Protein 5MJ7 (pdb70)

Organism: Caenorhabditis elegans (NCBI:txid6239)

Nearest PDB structures (foldseek):
  5mj7-assembly1_A-2  TM=1.003E+00  e=8.666E-70  Caenorhabditis elegans
  5mj7-assembly1_B-2  TM=9.978E-01  e=2.827E-66  Caenorhabditis elegans
  4kpn-assembly1_B  TM=8.614E-01  e=1.231E-22  Physcomitrium patens
  6zk1-assembly2_C  TM=8.527E-01  e=1.444E-21  Zea mays
  4kpo-assembly1_B  TM=8.650E-01  e=7.457E-21  Zea mays

Foldseek 3Di:
DAAEEEEEDQQALQVLLLVLLQLQAPSYDYQAYEFDHALAFQLLNQLNNVQSCVLLVHDDHFYAGADRAAPVNDPQLHNHHCQLHNSRFQPDQCPPPHGDPCSSDGPPDHLLVVLVVVLQVVQRHEYEYDAAQRSVQVNCVVPLCSLRRHQEYQYEFAAEVLCEDRDDLASGHRRLSRHVVSVQSNQLRRDHAYEYAYVLQCPPCVVVCQVPDDQLPLLPQPFSSSVSSCSRCVSVQVVQVVVPTGDAHGSSLRSVCSSPVPQWQPDKDKWWWGADCPDRHYHSHIDTDPVNTDIHMYRNYTDRVLSSVSSSCSSNVVNPSD/DAEEEEEDQQALQVLLLVLLQLQAPLYDYQAYEFDHALAFLLLNQLNNVQSCVLLVHDDHFYAGADRAAPVNDPQLHNHHCLLHNSRFQPDQCPPVHGDPCSSDGPPDHLLVVLQVVLQVVQRHEYEYDAAQRSVQVNCVVPLCSLRRHQEYQYEFAAEVLCEDRDPLASGHRRLSRHVVSVQSNLLRRDHAYEYAYCLQCPVCQVVCQVPDDQLVLLPQPRSSSVSSCSRCVSVQVVQVVVVTGDHHGSSLSSVCSSPVPQWQPDKDWWQWGADCDDRHYHSHIDTDPVPSPTHIYRNYTDRVLSSQSSSCSSNVVSPND

Sequence (643 aa):
DKVVKLVIDSDGVSSDDVRAISLALQHPKAEILAFTAVHGCCVTVDQACANIKRTIRANDRRSNIPVYKGAAKSILSLPKDDTVSDFFGIDGIGDKPEEFPKVERSDFEGEGKHASLALIDILRENRDATLVTIGPLTNVAIALQLCEEFSTYPSSRLVIMMGGNYYAVGNVDGGSSAEYNFHGDPEAASIVLLRRMKCPITIVPWEAFYFESKTHDASVDFSSAHLKYGTPLANYLSSLATSIGRVKCEANGRQYSYCCDEIAVATAIDEDKIAKKSQYLYVDVELNGTTKTRGQVVVDWTTHRRVVKFVTSYDVHTVDKWLHAATSGSGKFDKVKLVIDSDGVSSDDVVRAISLALQHPKAEILAFTAVHGCCVTVDQACANIKRTIRANDRRSNIPVYKGAAKSILSLPKDDTVSDFFGIDGIGDKPEEFPKVERSDFEGEGKHASLALIDILRENRDATLVTIGPLTNVAIALQLCEEEFSTYPSRLVIMMGGNYYAVGNVDGGSSAEYNFHGDPEAASIVLRRMKCPITIVPWEAFYFESSKTHDASVDFSAHLKYGTPLANYLSSLATSIGRVKCEANGRQYSYCCDEIAVATAIDEDKIAKKSSQYLYVDVELNGTKTRGQVVVDWTEHRRVKFVTSYDVHTVDKWLHAATSGSGKFD

Secondary structure (DSSP, 8-state):
-PEEEEEEE---HHHHHHHHHHHH-TTEEEEEEEE--SSS-HHHHHHHHHHHHHHTT-----EEE--SS-SS--GGG-----TT-TTSS-S-TTSSSPP-GGGG---SS-HHHHHHHHHHH-TTPEEEE-S-SHHHHHHHHH-GGGGGSSSEEEEE---SS---SS-TT----HHHHH-HHHHHHHHHH--S-EEEE-HHHHHTTHHHHHHH--TTGGG-S-SHHHHHHHHHHHHHHHHHHHTTS----SHHHHHHHHH-HHHHEEEEEEEEEEE--S-TTTTT-EEE-----EEEEEEEEE-HHHHHHHHHHHHH------/-EEEEEEE---HHHHHHHHHHHH-TTEEEEEEEE--SSS-HHHHHHHHHHHHHHTT-----EEE--SS-SS--GGG-----TT-TTSS-S-TTSSSPP-GGGG--SSS-HHHHHHHHHHH-TTPEEEE-S-SHHHHHHHHH-GGGGGSSSEEEEE---SS---SS-TT----HHHHT-HHHHHHHHHH--S-EEEE-HHHHHTTHHHHHHH--TTGGG-S-SHHHHHHHHHHHHHHHHHHHTT-----SHHHHHHHHH-HHHHEEEEEEE-EEE--S-TTTTT-EEE-------EEEEEEE-HHHHHHHHHHHHHT-----

GO terms:
  GO:0005509 calcium ion binding (F, IDA)
  GO:0008477 purine nucleosidase activity (F, IDA)
  GO:0006152 purine nucleoside catabolic process (P, IDA)
  GO:0047622 adenosine nucleosidase activity (F, IDA)
  GO:0047724 inosine nucleosidase activity (F, IDA)
  GO:0072585 xanthosine nucleotidase activity (F, EXP)
  GO:0008477 purine nucleosidase activity (F, EXP)
  GO:0045437 uridine nucleosidase activity (F, EXP)
  GO:0047622 adenosine nucleosidase activity (F, EXP)
  GO:0047724 inosine nucleosidase activity (F, EXP)
  GO:0050263 ribosylpyrimidine nucleosidase activity (F, EXP)

Solvent-accessible surface area: 24968 Å² total; per-residue (Å²): 170,114,26,48,0,0,0,0,0,4,0,7,0,13,1,0,1,0,0,0,0,1,9,57,13,85,72,8,68,14,42,0,0,0,0,0,18,1,4,6,78,4,58,34,0,0,4,3,0,49,2,0,12,74,5,7,138,97,78,152,20,37,1,28,57,8,1,64,80,12,0,3,34,35,118,124,7,93,12,87,37,89,75,29,3,131,18,0,0,5,58,106,61,139,94,113,7,112,44,87,219,64,4,70,107,24,108,70,91,29,0,0,44,0,0,16,43,28,0,106,128,30,124,90,0,5,0,0,0,2,1,0,2,0,0,0,0,0,0,1,15,22,25,49,112,0,7,64,23,3,53,45,0,0,1,6,1,0,0,20,126,41,32,28,53,47,85,90,50,21,21,0,10,51,10,1,18,4,1,1,5,0,0,2,0,0,1,27,19,1,128,14,90,13,4,0,0,0,58,3,1,13,110,119,54,52,188,91,17,48,95,67,9,80,5,25,32,0,9,149,104,52,39,84,12,0,81,1,0,27,17,0,0,23,47,0,50,100,78,6,100,87,115,67,134,45,24,47,4,33,8,0,0,0,0,0,0,1,2,36,26,134,104,0,16,133,139,54,74,112,13,113,1,26,10,55,17,66,21,133,139,50,20,0,26,3,58,19,69,136,169,104,73,90,136,1,36,0,0,26,12,10,24,4,87,11,0,22,127,7,0,44,4,7,2,37,64,68,51,144,18,177,173,34,54,0,0,0,0,0,3,0,4,0,13,1,0,1,0,0,0,0,1,8,58,10,77,84,10,75,13,38,0,0,0,0,0,19,1,11,5,76,4,57,32,0,0,3,3,0,53,1,0,11,78,7,6,139,94,79,153,21,35,3,25,52,8,2,64,80,13,0,3,35,37,96,128,7,98,12,88,41,95,77,30,3,144,17,1,0,6,56,109,62,151,96,118,5,126,46,82,206,74,3,52,114,22,115,68,92,30,0,0,43,0,0,16,42,28,0,109,141,31,120,88,0,4,0,0,0,2,1,0,2,0,0,0,0,0,0,1,16,22,29,55,116,0,5,60,9,3,50,44,0,0,1,7,1,0,0,15,115,41,35,27,54,48,88,83,43,21,21,0,10,44,9,1,18,4,1,1,4,0,0,2,0,0,15,74,17,12,147,15,91,13,4,0,1,0,58,1,2,14,117,115,57,45,150,88,15,44,94,69,10,82,6,22,28,0,7,146,100,50,40,87,13,0,84,3,0,27,19,0,0,29,45,0,48,101,78,25,102,87,122,66,113,50,24,48,6,34,7,0,0,0,0,0,0,1,2,31,27,134,102,0,15,130,141,39,63,123,11,54,28,66,10,52,17,66,19,136,134,50,21,0,25,3,69,21,66,130,134,120,212,203,110,6,37,0,0,22,15,12,27,4,108,16,0,22,72,7,0,45,4,6,2,35,67,53,56,141,20,160

Structure (mmCIF, N/CA/C/O backbone):
data_5MJ7
#
_entry.id   5MJ7
#
_cell.length_a   84.578
_cell.length_b   84.578
_cell.length_c   260.911
_cell.angle_alpha   90.00
_cell.angle_beta   90.00
_cell.angle_gamma   90.00
#
_symmetry.space_group_name_H-M   'P 41 21 2'
#
loop_
_entity.id
_entity.type
_entity.pdbx_description
1 polymer 'Uncharacterized protein'
2 non-polymer 'CALCIUM ION'
3 non-polymer 2-AMINO-2-HYDROXYMETHYL-PROPANE-1,3-DIOL
4 water water
#
loop_
_atom_site.group_PDB
_atom_site.id
_atom_site.type_symbol
_atom_site.label_atom_id
_atom_site.label_alt_id
_atom_site.label_comp_id
_atom_site.label_asym_id
_atom_site.label_entity_id
_atom_site.label_seq_id
_atom_site.pdbx_PDB_ins_code
_atom_site.Cartn_x
_atom_site.Cartn_y
_atom_site.Cartn_z
_atom_site.occupancy
_atom_site.B_iso_or_equiv
_atom_site.auth_seq_id
_atom_site.auth_comp_id
_atom_site.auth_asym_id
_atom_site.auth_atom_id
_atom_site.pdbx_PDB_model_num
ATOM 1 N N . ASP A 1 15 ? 24.675 27.222 94.206 1.00 70.99 4 ASP A N 1
ATOM 2 C CA . ASP A 1 15 ? 25.513 27.112 92.974 1.00 69.79 4 ASP A CA 1
ATOM 3 C C . ASP A 1 15 ? 24.674 27.080 91.676 1.00 63.57 4 ASP A C 1
ATOM 4 O O . ASP A 1 15 ? 25.228 27.093 90.574 1.00 65.56 4 ASP A O 1
ATOM 9 N N . LYS A 1 16 ? 23.348 27.069 91.805 1.00 54.36 5 LYS A N 1
ATOM 10 C CA . LYS A 1 16 ? 22.473 27.432 90.683 1.00 48.26 5 LYS A CA 1
ATOM 11 C C . LYS A 1 16 ? 22.489 28.940 90.425 1.00 41.43 5 LYS A C 1
ATOM 12 O O . LYS A 1 16 ? 22.830 29.718 91.299 1.00 41.94 5 LYS A O 1
ATOM 18 N N . VAL A 1 17 ? 22.354 29.310 89.162 1.00 33.31 6 VAL A N 1
ATOM 19 C CA A VAL A 1 17 ? 22.192 30.710 88.760 0.50 32.06 6 VAL A CA 1
ATOM 20 C CA B VAL A 1 17 ? 22.176 30.718 88.827 0.50 32.11 6 VAL A CA 1
ATOM 21 C C . VAL A 1 17 ? 20.708 30.960 88.540 1.00 31.09 6 VAL A C 1
ATOM 22 O O . VAL A 1 17 ? 20.125 30.362 87.654 1.00 30.40 6 VAL A O 1
ATOM 29 N N . LYS A 1 18 ? 20.129 31.906 89.264 1.00 31.05 7 LYS A N 1
ATOM 30 C CA . LYS A 1 18 ? 18.725 32.263 89.084 1.00 30.25 7 LYS A CA 1
ATOM 31 C C . LYS A 1 18 ? 18.594 33.300 87.954 1.00 28.71 7 LYS A C 1
ATOM 32 O O . LYS A 1 18 ? 19.372 34.261 87.909 1.00 28.48 7 LYS A O 1
ATOM 38 N N . LEU A 1 19 ? 17.712 32.996 87.016 1.00 27.86 8 LEU A N 1
ATOM 39 C CA . LEU A 1 19 ? 17.536 33.791 85.791 1.00 26.54 8 LEU A CA 1
ATOM 40 C C . LEU A 1 19 ? 16.106 34.300 85.651 1.00 25.98 8 LEU A C 1
ATOM 41 O O . LEU A 1 19 ? 15.128 33.571 85.863 1.00 26.33 8 LEU A O 1
ATOM 46 N N . VAL A 1 20 ? 15.988 35.513 85.108 1.00 25.13 9 VAL A N 1
ATOM 47 C CA . VAL A 1 20 ? 14.769 35.963 84.466 1.00 24.44 9 VAL A CA 1
ATOM 48 C C . VAL A 1 20 ? 15.147 36.332 83.046 1.00 23.52 9 VAL A C 1
ATOM 49 O O . VAL A 1 20 ? 16.168 36.968 82.847 1.00 23.31 9 VAL A O 1
ATOM 53 N N . ILE A 1 21 ? 14.419 35.807 82.073 1.00 23.15 10 ILE A N 1
ATOM 54 C CA . ILE A 1 21 ? 14.723 36.023 80.661 1.00 22.46 10 ILE A CA 1
ATOM 55 C C . ILE A 1 21 ? 13.586 36.809 80.018 1.00 21.97 10 ILE A C 1
ATOM 56 O O . ILE A 1 21 ? 12.413 36.389 80.046 1.00 22.16 10 ILE A O 1
ATOM 61 N N . ASP A 1 22 ? 13.969 37.921 79.394 1.00 21.46 11 ASP A N 1
ATOM 62 C CA . ASP A 1 22 ? 13.050 38.817 78.672 1.00 21.08 11 ASP A CA 1
ATOM 63 C C . ASP A 1 22 ? 13.344 38.680 77.179 1.00 20.76 11 ASP A C 1
ATOM 64 O O . ASP A 1 22 ? 14.492 38.787 76.770 1.00 20.66 11 ASP A O 1
ATOM 69 N N . SER A 1 23 ? 12.329 38.373 76.386 1.00 20.77 12 SER A N 1
ATOM 70 C CA . SER A 1 23 ? 12.540 37.863 75.031 1.00 20.73 12 SER A CA 1
ATOM 71 C C . SER A 1 23 ? 11.394 38.215 74.085 1.00 20.77 12 SER A C 1
ATOM 72 O O . SER A 1 23 ? 10.242 38.255 74.504 1.00 20.98 12 SER A O 1
ATOM 75 N N . ASP A 1 24 ? 11.709 38.366 72.801 1.00 20.74 13 ASP A N 1
ATOM 76 C CA . ASP A 1 24 ? 10.700 38.503 71.745 1.00 21.00 13 ASP A CA 1
ATOM 77 C C . ASP A 1 24 ? 10.412 37.189 71.023 1.00 21.41 13 ASP A C 1
ATOM 78 O O . ASP A 1 24 ? 9.659 37.174 70.062 1.00 21.78 13 ASP A O 1
ATOM 83 N N . GLY A 1 25 ? 10.974 36.083 71.482 1.00 21.47 14 GLY A N 1
ATOM 84 C CA . GLY A 1 25 ? 10.405 34.759 71.205 1.00 22.01 14 GLY A CA 1
ATOM 85 C C . GLY A 1 25 ? 10.479 34.268 69.765 1.00 22.95 14 GLY A C 1
ATOM 86 O O . GLY A 1 25 ? 9.666 33.434 69.372 1.00 23.50 14 GLY A O 1
ATOM 87 N N . VAL A 1 26 ? 11.519 34.637 69.021 1.00 22.23 15 VAL A N 1
ATOM 88 C CA . VAL A 1 26 ? 11.700 34.089 67.664 1.00 22.75 15 VAL A CA 1
ATOM 89 C C . VAL A 1 26 ? 12.745 32.961 67.674 1.00 22.95 15 VAL A C 1
ATOM 90 O O . VAL A 1 26 ? 13.088 32.453 68.720 1.00 22.77 15 VAL A O 1
ATOM 94 N N . SER A 1 27 ? 13.146 32.501 66.496 1.00 23.48 16 SER A N 1
ATOM 95 C CA A SER A 1 27 ? 13.882 31.249 66.349 0.50 23.90 16 SER A CA 1
ATOM 96 C CA B SER A 1 27 ? 13.891 31.260 66.321 0.50 23.91 16 SER A CA 1
ATOM 97 C C . SER A 1 27 ? 15.058 31.107 67.303 1.00 23.62 16 SER A C 1
ATOM 98 O O . SER A 1 27 ? 15.187 30.077 67.986 1.00 23.80 16 SER A O 1
ATOM 103 N N . ASP A 1 28 ? 15.957 32.092 67.332 1.00 23.33 17 ASP A N 1
ATOM 104 C CA . ASP A 1 28 ? 17.101 31.980 68.228 1.00 23.23 17 ASP A CA 1
ATOM 105 C C . ASP A 1 28 ? 16.715 32.136 69.689 1.00 22.77 17 ASP A C 1
ATOM 106 O O . ASP A 1 28 ? 17.300 31.479 70.542 1.00 22.95 17 ASP A O 1
ATOM 111 N N . ASP A 1 29 ? 15.754 33.006 69.993 1.00 22.33 18 ASP A N 1
ATOM 112 C CA . ASP A 1 29 ? 15.245 33.116 71.360 1.00 22.05 18 ASP A CA 1
ATOM 113 C C . ASP A 1 29 ? 14.793 31.766 71.883 1.00 22.45 18 ASP A C 1
ATOM 114 O O . ASP A 1 29 ? 15.061 31.412 73.028 1.00 22.56 18 ASP A O 1
ATOM 119 N N . VAL A 1 30 ? 14.031 31.038 71.077 1.00 22.79 19 VAL A N 1
ATOM 120 C CA . VAL A 1 30 ? 13.462 29.792 71.596 1.00 23.26 19 VAL A CA 1
ATOM 121 C C . VAL A 1 30 ? 14.522 28.717 71.777 1.00 23.71 19 VAL A C 1
ATOM 122 O O . VAL A 1 30 ? 14.431 27.879 72.695 1.00 24.09 19 VAL A O 1
ATOM 126 N N . ARG A 1 31 ? 15.564 28.754 70.962 1.00 23.81 20 ARG A N 1
ATOM 127 C CA . ARG A 1 31 ? 16.700 27.865 71.174 1.00 24.33 20 ARG A CA 1
ATOM 128 C C . ARG A 1 31 ? 17.475 28.249 72.427 1.00 24.22 20 ARG A C 1
ATOM 129 O O . ARG A 1 31 ? 17.888 27.391 73.204 1.00 24.74 20 ARG A O 1
ATOM 137 N N . ALA A 1 32 ? 17.668 29.552 72.626 1.00 23.65 21 ALA A N 1
ATOM 138 C CA . ALA A 1 32 ? 18.302 30.066 73.835 1.00 23.60 21 ALA A CA 1
ATOM 139 C C . ALA A 1 32 ? 17.532 29.689 75.103 1.00 23.73 21 ALA A C 1
ATOM 140 O O . ALA A 1 32 ? 18.149 29.342 76.113 1.00 24.20 21 ALA A O 1
ATOM 142 N N . ILE A 1 33 ? 16.213 29.855 75.077 1.00 23.45 22 ILE A N 1
ATOM 143 C CA . ILE A 1 33 ? 15.362 29.501 76.202 1.00 23.71 22 ILE A CA 1
ATOM 144 C C . ILE A 1 33 ? 15.424 27.994 76.460 1.00 24.52 22 ILE A C 1
ATOM 145 O O . ILE A 1 33 ? 15.483 27.558 77.611 1.00 25.05 22 ILE A O 1
ATOM 150 N N . SER A 1 34 ? 15.525 27.207 75.391 1.00 24.73 23 SER A N 1
ATOM 151 C CA . SER A 1 34 ? 15.624 25.736 75.563 1.00 25.58 23 SER A CA 1
ATOM 152 C C . SER A 1 34 ? 16.936 25.388 76.263 1.00 26.11 23 SER A C 1
ATOM 153 O O . SER A 1 34 ? 16.983 24.541 77.148 1.00 26.87 23 SER A O 1
ATOM 156 N N . LEU A 1 35 ? 18.019 26.060 75.877 1.00 25.84 24 LEU A N 1
ATOM 157 C CA . LEU A 1 35 ? 19.288 25.868 76.534 1.00 26.44 24 LEU A CA 1
ATOM 158 C C . LEU A 1 35 ? 19.162 26.124 78.029 1.00 26.69 24 LEU A C 1
ATOM 159 O O . LEU A 1 35 ? 19.619 25.301 78.834 1.00 27.63 24 LEU A O 1
ATOM 164 N N . ALA A 1 36 ? 18.501 27.207 78.402 1.00 26.02 25 ALA A N 1
ATOM 165 C CA . ALA A 1 36 ? 18.349 27.566 79.819 1.00 26.33 25 ALA A CA 1
ATOM 166 C C . ALA A 1 36 ? 17.470 26.569 80.567 1.00 27.05 25 ALA A C 1
ATOM 167 O O . ALA A 1 36 ? 17.778 26.230 81.709 1.00 29.17 25 ALA A O 1
ATOM 169 N N . LEU A 1 37 ? 16.428 26.073 79.911 1.00 26.86 26 LEU A N 1
ATOM 170 C CA . LEU A 1 37 ? 15.542 25.090 80.525 1.00 27.65 26 LEU A CA 1
ATOM 171 C C . LEU A 1 37 ? 16.187 23.743 80.739 1.00 28.71 26 LEU A C 1
ATOM 172 O O . LEU A 1 37 ? 15.746 22.989 81.626 1.00 30.23 26 LEU A O 1
ATOM 177 N N . GLN A 1 38 ? 17.228 23.417 79.971 1.00 28.73 27 GLN A N 1
ATOM 178 C CA . GLN A 1 38 ? 17.864 22.106 80.092 1.00 29.85 27 GLN A CA 1
ATOM 179 C C . GLN A 1 38 ? 19.154 22.115 80.906 1.00 30.60 27 GLN A C 1
ATOM 180 O O . GLN A 1 38 ? 19.579 21.070 81.386 1.00 31.78 27 GLN A O 1
ATOM 186 N N . HIS A 1 39 ? 19.749 23.293 81.112 1.00 30.06 28 HIS A N 1
ATOM 187 C CA . HIS A 1 39 ? 21.074 23.360 81.726 1.00 30.84 28 HIS A CA 1
ATOM 188 C C . HIS A 1 39 ? 20.918 23.204 83.242 1.00 31.84 28 HIS A C 1
ATOM 189 O O . HIS A 1 39 ? 20.107 23.884 83.860 1.00 31.47 28 HIS A O 1
ATOM 196 N N . PRO A 1 40 ? 21.611 22.238 83.818 1.00 33.24 29 PRO A N 1
ATOM 197 C CA . PRO A 1 40 ? 21.372 21.953 85.232 1.00 34.41 29 PRO A CA 1
ATOM 198 C C . PRO A 1 40 ? 21.795 23.067 86.201 1.00 36.35 29 PRO A C 1
ATOM 199 O O . PRO A 1 40 ? 21.422 23.021 87.368 1.00 39.16 29 PRO A O 1
ATOM 203 N N . LYS A 1 41 ? 22.600 24.017 85.741 1.00 33.85 30 LYS A N 1
ATOM 204 C CA . LYS A 1 41 ? 23.053 25.135 86.568 1.00 36.42 30 LYS A CA 1
ATOM 205 C C . LYS A 1 41 ? 22.023 26.273 86.613 1.00 34.95 30 LYS A C 1
ATOM 206 O O . LYS A 1 41 ? 22.168 27.218 87.381 1.00 39.42 30 LYS A O 1
ATOM 212 N N . ALA A 1 42 ? 21.003 26.228 85.766 1.00 31.64 31 ALA A N 1
ATOM 213 C CA . ALA A 1 42 ? 20.103 27.351 85.609 1.00 30.46 31 ALA A CA 1
ATOM 214 C C . ALA A 1 42 ? 18.812 27.109 86.363 1.00 32.24 31 ALA A C 1
ATOM 215 O O . ALA A 1 42 ? 18.237 26.009 86.309 1.00 33.49 31 ALA A O 1
ATOM 217 N N . GLU A 1 43 ? 18.354 28.130 87.072 1.00 30.63 32 GLU A N 1
ATOM 218 C CA . GLU A 1 43 ? 17.040 28.113 87.688 1.00 30.87 32 GLU A CA 1
ATOM 219 C C . GLU A 1 43 ? 16.229 29.293 87.167 1.00 31.61 32 GLU A C 1
ATOM 220 O O . GLU A 1 43 ? 16.583 30.438 87.421 1.00 30.12 32 GLU A O 1
ATOM 226 N N . ILE A 1 44 ? 15.195 29.010 86.386 1.00 29.00 33 ILE A N 1
ATOM 227 C CA . ILE A 1 44 ? 14.432 30.036 85.732 1.00 28.45 33 ILE A CA 1
ATOM 228 C C . ILE A 1 44 ? 13.253 30.470 86.578 1.00 31.25 33 ILE A C 1
ATOM 229 O O . ILE A 1 44 ? 12.427 29.656 86.990 1.00 32.39 33 ILE A O 1
ATOM 234 N N . LEU A 1 45 ? 13.291 31.719 87.019 1.00 28.00 34 LEU A N 1
ATOM 235 C CA . LEU A 1 45 ? 12.244 32.235 87.851 1.00 28.48 34 LEU A CA 1
ATOM 236 C C . LEU A 1 45 ? 10.995 32.584 87.052 1.00 27.80 34 LEU A C 1
ATOM 237 O O . LEU A 1 45 ? 9.877 32.425 87.553 1.00 30.01 34 LEU A O 1
ATOM 242 N N . ALA A 1 46 ? 11.186 33.175 85.884 1.00 26.62 35 ALA A N 1
ATOM 243 C CA . ALA A 1 46 ? 10.086 33.684 85.051 1.00 26.01 35 ALA A CA 1
ATOM 244 C C . ALA A 1 46 ? 10.621 34.000 83.680 1.00 24.93 35 ALA A C 1
ATOM 245 O O . ALA A 1 46 ? 11.809 34.303 83.509 1.00 24.55 35 ALA A O 1
ATOM 247 N N . PHE A 1 47 ? 9.710 34.085 82.729 1.00 24.54 36 PHE A N 1
ATOM 248 C CA . PHE A 1 47 ? 9.982 34.700 81.449 1.00 23.63 36 PHE A CA 1
ATOM 249 C C . PHE A 1 47 ? 9.102 35.931 81.298 1.00 23.36 36 PHE A C 1
ATOM 250 O O . PHE A 1 47 ? 7.935 35.931 81.701 1.00 23.88 36 PHE A O 1
ATOM 258 N N . THR A 1 48 ? 9.631 36.937 80.630 1.00 22.66 37 THR A N 1
ATOM 259 C CA . THR A 1 48 ? 8.858 38.110 80.277 1.00 22.42 37 THR A CA 1
ATOM 260 C C . THR A 1 48 ? 8.923 38.315 78.758 1.00 22.13 37 THR A C 1
ATOM 261 O O . THR A 1 48 ? 9.986 38.121 78.132 1.00 24.26 37 THR A O 1
ATOM 265 N N . ALA A 1 49 ? 7.765 38.515 78.149 1.00 22.06 38 ALA A N 1
ATOM 266 C CA . ALA A 1 49 ? 7.695 38.687 76.707 1.00 21.78 38 ALA A CA 1
ATOM 267 C C . ALA A 1 49 ? 7.676 40.173 76.344 1.00 21.49 38 ALA A C 1
ATOM 268 O O . ALA A 1 49 ? 7.030 40.964 77.019 1.00 21.70 38 ALA A O 1
ATOM 270 N N . VAL A 1 50 ? 8.388 40.509 75.275 1.00 21.13 39 VAL A N 1
ATOM 271 C CA . VAL A 1 50 ? 8.456 41.860 74.741 1.00 20.95 39 VAL A CA 1
ATOM 272 C C . VAL A 1 50 ? 8.207 41.808 73.235 1.00 21.10 39 VAL A C 1
ATOM 273 O O . VAL A 1 50 ? 8.548 40.841 72.556 1.00 21.14 39 VAL A O 1
ATOM 277 N N . HIS A 1 51 ? 7.628 42.872 72.708 1.00 21.30 40 HIS A N 1
ATOM 278 C CA . HIS A 1 51 ? 7.588 43.044 71.271 1.00 21.55 40 HIS A CA 1
ATOM 279 C C . HIS A 1 51 ? 8.974 43.022 70.684 1.00 21.22 40 HIS A C 1
ATOM 280 O O . HIS A 1 51 ? 9.967 43.349 71.316 1.00 20.80 40 HIS A O 1
ATOM 287 N N . GLY A 1 52 ? 9.063 42.633 69.434 1.00 21.54 41 GLY A N 1
ATOM 288 C CA . GLY A 1 52 ? 10.332 42.713 68.737 1.00 21.44 41 GLY A CA 1
ATOM 289 C C . GLY A 1 52 ? 10.186 42.289 67.309 1.00 22.04 41 GLY A C 1
ATOM 290 O O . GLY A 1 52 ? 9.498 42.925 66.510 1.00 22.57 41 GLY A O 1
ATOM 291 N N . CYS A 1 53 ? 10.772 41.151 66.985 1.00 22.08 42 CYS A N 1
ATOM 292 C CA A CYS A 1 53 ? 10.685 40.633 65.625 0.50 22.77 42 CYS A CA 1
ATOM 293 C CA B CYS A 1 53 ? 10.672 40.607 65.632 0.50 22.77 42 CYS A CA 1
ATOM 294 C C . CYS A 1 53 ? 9.248 40.167 65.336 1.00 23.31 42 CYS A C 1
ATOM 295 O O . CYS A 1 53 ? 8.801 40.173 64.175 1.00 24.73 42 CYS A O 1
ATOM 300 N N . VAL A 1 54 ? 8.544 39.742 66.376 1.00 23.04 43 VAL A N 1
ATOM 301 C CA . VAL A 1 54 ? 7.119 39.533 66.283 1.00 23.62 43 VAL A CA 1
ATOM 302 C C . VAL A 1 54 ? 6.382 40.362 67.320 1.00 23.40 43 VAL A C 1
ATOM 303 O O . VAL A 1 54 ? 6.994 40.983 68.190 1.00 22.96 43 VAL A O 1
ATOM 307 N N . THR A 1 55 ? 5.060 40.309 67.288 1.00 24.05 44 THR A N 1
ATOM 308 C CA . THR A 1 55 ? 4.262 41.008 68.296 1.00 24.03 44 THR A CA 1
ATOM 309 C C . THR A 1 55 ? 4.482 40.383 69.673 1.00 23.50 44 THR A C 1
ATOM 310 O O . THR A 1 55 ? 4.818 39.198 69.785 1.00 23.41 44 THR A O 1
ATOM 314 N N . VAL A 1 56 ? 4.130 41.139 70.709 1.00 23.36 45 VAL A N 1
ATOM 315 C CA . VAL A 1 56 ? 4.291 40.662 72.060 1.00 23.05 45 VAL A CA 1
ATOM 316 C C . VAL A 1 56 ? 3.378 39.460 72.326 1.00 24.75 45 VAL A C 1
ATOM 317 O O . VAL A 1 56 ? 3.746 38.556 73.057 1.00 23.51 45 VAL A O 1
ATOM 321 N N . ASP A 1 57 ? 2.196 39.444 71.712 1.00 24.49 46 ASP A N 1
ATOM 322 C CA . ASP A 1 57 ? 1.293 38.320 71.896 1.00 25.39 46 ASP A CA 1
ATOM 323 C C . ASP A 1 57 ? 1.939 37.044 71.330 1.00 25.11 46 ASP A C 1
ATOM 324 O O . ASP A 1 57 ? 1.843 35.973 71.928 1.00 25.31 46 ASP A O 1
ATOM 329 N N . GLN A 1 58 ? 2.520 37.160 70.144 1.00 24.95 47 GLN A N 1
ATOM 330 C CA . GLN A 1 58 ? 3.156 36.010 69.512 1.00 24.94 47 GLN A CA 1
ATOM 331 C C . GLN A 1 58 ? 4.392 35.586 70.289 1.00 24.48 47 GLN A C 1
ATOM 332 O O . GLN A 1 58 ? 4.690 34.386 70.428 1.00 24.25 47 GLN A O 1
ATOM 338 N N . ALA A 1 59 ? 5.151 36.557 70.795 1.00 23.44 48 ALA A N 1
ATOM 339 C CA . ALA A 1 59 ? 6.316 36.237 71.634 1.00 22.83 48 ALA A CA 1
ATOM 340 C C . ALA A 1 59 ? 5.914 35.402 72.843 1.00 23.08 48 ALA A C 1
ATOM 341 O O . ALA A 1 59 ? 6.540 34.389 73.148 1.00 23.08 48 ALA A O 1
ATOM 343 N N . CYS A 1 60 ? 4.888 35.863 73.550 1.00 23.42 49 CYS A N 1
ATOM 344 C CA . CYS A 1 60 ? 4.302 35.133 74.671 1.00 23.92 49 CYS A CA 1
ATOM 345 C C . CYS A 1 60 ? 3.931 33.695 74.294 1.00 25.05 49 CYS A C 1
ATOM 346 O O . CYS A 1 60 ? 4.359 32.722 74.939 1.00 24.67 49 CYS A O 1
ATOM 349 N N . ALA A 1 61 ? 3.225 33.555 73.178 1.00 24.99 50 ALA A N 1
ATOM 350 C CA . ALA A 1 61 ? 2.799 32.259 72.700 1.00 25.69 50 ALA A CA 1
ATOM 351 C C . ALA A 1 61 ? 3.983 31.342 72.377 1.00 25.35 50 ALA A C 1
ATOM 352 O O . ALA A 1 61 ? 3.990 30.142 72.715 1.00 26.38 50 ALA A O 1
ATOM 354 N N . ASN A 1 62 ? 5.019 31.900 71.772 1.00 24.66 51 ASN A N 1
ATOM 355 C CA . ASN A 1 62 ? 6.173 31.107 71.413 1.00 24.45 51 ASN A CA 1
ATOM 356 C C . ASN A 1 62 ? 6.951 30.654 72.629 1.00 24.22 51 ASN A C 1
ATOM 357 O O . ASN A 1 62 ? 7.466 29.523 72.679 1.00 24.49 51 ASN A O 1
ATOM 362 N N . ILE A 1 63 ? 7.018 31.508 73.644 1.00 23.85 52 ILE A N 1
ATOM 363 C CA . ILE A 1 63 ? 7.727 31.130 74.856 1.00 23.81 52 ILE A CA 1
ATOM 364 C C . ILE A 1 63 ? 6.967 29.996 75.568 1.00 24.64 52 ILE A C 1
ATOM 365 O O . ILE A 1 63 ? 7.550 29.003 76.003 1.00 24.95 52 ILE A O 1
ATOM 370 N N . LYS A 1 64 ? 5.654 30.136 75.684 1.00 25.14 53 LYS A N 1
ATOM 371 C CA . LYS A 1 64 ? 4.863 29.120 76.347 1.00 26.08 53 LYS A CA 1
ATOM 372 C C . LYS A 1 64 ? 4.940 27.792 75.610 1.00 26.56 53 LYS A C 1
ATOM 373 O O . LYS A 1 64 ? 5.039 26.740 76.237 1.00 27.17 53 LYS A O 1
ATOM 379 N N . ARG A 1 65 ? 4.885 27.834 74.279 1.00 26.41 54 ARG A N 1
ATOM 380 C CA . ARG A 1 65 ? 5.033 26.633 73.476 1.00 26.90 54 ARG A CA 1
ATOM 381 C C . ARG A 1 65 ? 6.385 25.965 73.693 1.00 26.66 54 ARG A C 1
ATOM 382 O O . ARG A 1 65 ? 6.470 24.736 73.817 1.00 27.33 54 ARG A O 1
ATOM 390 N N . THR A 1 66 ? 7.424 26.785 73.847 1.00 25.84 55 THR A N 1
ATOM 391 C CA . THR A 1 66 ? 8.774 26.286 74.070 1.00 25.70 55 THR A CA 1
ATOM 392 C C . THR A 1 66 ? 8.952 25.601 75.419 1.00 26.20 55 THR A C 1
ATOM 393 O O . THR A 1 66 ? 9.590 24.539 75.509 1.00 26.69 55 THR A O 1
ATOM 397 N N . ILE A 1 67 ? 8.296 26.132 76.450 1.00 26.29 56 ILE A N 1
ATOM 398 C CA . ILE A 1 67 ? 8.291 25.467 77.776 1.00 27.03 56 ILE A CA 1
ATOM 399 C C . ILE A 1 67 ? 7.737 24.041 77.673 1.00 28.04 56 ILE A C 1
ATOM 400 O O . ILE A 1 67 ? 8.313 23.099 78.212 1.00 28.66 56 ILE A O 1
ATOM 405 N N . ARG A 1 68 ? 6.619 23.886 76.974 1.00 28.34 57 ARG A N 1
ATOM 406 C CA . ARG A 1 68 ? 6.030 22.572 76.775 1.00 29.37 57 ARG A CA 1
ATOM 407 C C . ARG A 1 68 ? 6.972 21.647 75.997 1.00 29.47 57 ARG A C 1
ATOM 408 O O . ARG A 1 68 ? 7.020 20.438 76.250 1.00 31.58 57 ARG A O 1
ATOM 416 N N . ALA A 1 69 ? 7.608 22.175 74.959 1.00 28.65 58 ALA A N 1
ATOM 417 C CA . ALA A 1 69 ? 8.534 21.386 74.135 1.00 28.78 58 ALA A CA 1
ATOM 418 C C . ALA A 1 69 ? 9.676 20.839 74.967 1.00 30.09 58 ALA A C 1
ATOM 419 O O . ALA A 1 69 ? 10.245 19.785 74.639 1.00 31.70 58 ALA A O 1
ATOM 421 N N . ASN A 1 70 ? 10.016 21.560 76.041 1.00 28.65 59 ASN A N 1
ATOM 422 C CA . ASN A 1 70 ? 11.094 21.176 76.942 1.00 28.98 59 ASN A CA 1
ATOM 423 C C . ASN A 1 70 ? 10.632 20.309 78.116 1.00 30.57 59 ASN A C 1
ATOM 424 O O . ASN A 1 70 ? 11.427 19.988 79.011 1.00 31.01 59 ASN A O 1
ATOM 429 N N . ASP A 1 71 ? 9.376 19.879 78.077 1.00 31.61 60 ASP A N 1
ATOM 430 C CA . ASP A 1 71 ? 8.815 19.020 79.118 1.00 36.18 60 ASP A CA 1
ATOM 431 C C . ASP A 1 71 ? 8.937 19.703 80.476 1.00 37.27 60 ASP A C 1
ATOM 432 O O . ASP A 1 71 ? 9.260 19.058 81.471 1.00 38.26 60 ASP A O 1
ATOM 437 N N . ARG A 1 72 ? 8.663 21.004 80.505 1.00 32.86 61 ARG A N 1
ATOM 438 C CA A ARG A 1 72 ? 8.599 21.751 81.757 0.50 34.78 61 ARG A CA 1
ATOM 439 C CA B ARG A 1 72 ? 8.601 21.755 81.752 0.50 35.17 61 ARG A CA 1
ATOM 440 C C . ARG A 1 72 ? 7.207 22.338 81.946 1.00 35.82 61 ARG A C 1
ATOM 441 O O . ARG A 1 72 ? 6.405 22.383 81.009 1.00 37.53 61 ARG A O 1
ATOM 456 N N . SER A 1 73 ? 6.925 22.783 83.170 1.00 39.71 62 SER A N 1
ATOM 457 C CA . SER A 1 73 ? 5.648 23.427 83.491 1.00 41.65 62 SER A CA 1
ATOM 458 C C . SER A 1 73 ? 5.816 24.331 84.702 1.00 39.23 62 SER A C 1
ATOM 459 O O . SER A 1 73 ? 6.849 24.303 85.378 1.00 37.85 62 SER A O 1
ATOM 462 N N . ASN A 1 74 ? 4.797 25.128 84.979 1.00 41.96 63 ASN A N 1
ATOM 463 C CA . ASN A 1 74 ? 4.771 25.934 86.200 1.00 42.97 63 ASN A CA 1
ATOM 464 C C . ASN A 1 74 ? 5.879 26.970 86.261 1.00 38.32 63 ASN A C 1
ATOM 465 O O . ASN A 1 74 ? 6.421 27.267 87.341 1.00 41.57 63 ASN A O 1
ATOM 470 N N . ILE A 1 75 ? 6.221 27.516 85.099 1.00 34.09 64 ILE A N 1
ATOM 471 C CA . ILE A 1 75 ? 7.067 28.695 85.023 1.00 29.84 64 ILE A CA 1
ATOM 472 C C . ILE A 1 75 ? 6.211 29.815 84.433 1.00 29.64 64 ILE A C 1
ATOM 473 O O . ILE A 1 75 ? 5.730 29.708 83.300 1.00 32.56 64 ILE A O 1
ATOM 478 N N . PRO A 1 76 ? 6.114 30.935 85.145 1.00 30.17 65 PRO A N 1
ATOM 479 C CA . PRO A 1 76 ? 5.205 31.980 84.651 1.00 28.64 65 PRO A CA 1
ATOM 480 C C . PRO A 1 76 ? 5.805 32.762 83.507 1.00 26.90 65 PRO A C 1
ATOM 481 O O . PRO A 1 76 ? 7.034 32.900 83.406 1.00 26.81 65 PRO A O 1
ATOM 485 N N . VAL A 1 77 ? 4.941 33.126 82.572 1.00 26.49 66 VAL A N 1
ATOM 486 C CA . VAL A 1 77 ? 5.316 33.957 81.450 1.00 25.46 66 VAL A CA 1
ATOM 487 C C . VAL A 1 77 ? 4.442 35.211 81.496 1.00 25.46 66 VAL A C 1
ATOM 488 O O . VAL A 1 77 ? 3.213 35.105 81.487 1.00 28.45 66 VAL A O 1
ATOM 492 N N . TYR A 1 78 ? 5.062 36.376 81.653 1.00 24.86 67 TYR A N 1
ATOM 493 C CA . TYR A 1 78 ? 4.331 37.626 81.735 1.00 24.91 67 TYR A CA 1
ATOM 494 C C . TYR A 1 78 ? 4.447 38.359 80.409 1.00 26.02 67 TYR A C 1
ATOM 495 O O . TYR A 1 78 ? 5.525 38.453 79.813 1.00 24.54 67 TYR A O 1
ATOM 504 N N . LYS A 1 79 ? 3.329 38.878 79.951 1.00 24.50 68 LYS A N 1
ATOM 505 C CA . LYS A 1 79 ? 3.298 39.665 78.726 1.00 24.03 68 LYS A CA 1
ATOM 506 C C . LYS A 1 79 ? 3.616 41.114 79.027 1.00 23.69 68 LYS A C 1
ATOM 507 O O . LYS A 1 79 ? 3.023 41.722 79.921 1.00 24.20 68 LYS A O 1
ATOM 513 N N . GLY A 1 80 ? 4.513 41.686 78.234 1.00 22.96 69 GLY A N 1
ATOM 514 C CA . GLY A 1 80 ? 4.921 43.050 78.411 1.00 22.66 69 GLY A CA 1
ATOM 515 C C . GLY A 1 80 ? 4.527 43.960 77.263 1.00 22.63 69 GLY A C 1
ATOM 516 O O . GLY A 1 80 ? 3.417 43.890 76.744 1.00 23.19 69 GLY A O 1
ATOM 517 N N . ALA A 1 81 ? 5.428 44.882 76.947 1.00 22.12 70 ALA A N 1
ATOM 518 C CA . ALA A 1 81 ? 5.138 45.995 76.072 1.00 22.21 70 ALA A CA 1
ATOM 519 C C . ALA A 1 81 ? 4.803 45.542 74.650 1.00 22.37 70 ALA A C 1
ATOM 520 O O . ALA A 1 81 ? 5.583 44.824 74.028 1.00 22.00 70 ALA A O 1
ATOM 522 N N . ALA A 1 82 ? 3.717 46.077 74.093 1.00 23.02 71 ALA A N 1
ATOM 523 C CA . ALA A 1 82 ? 3.306 45.799 72.724 1.00 23.41 71 ALA A CA 1
ATOM 524 C C . ALA A 1 82 ? 4.056 46.663 71.727 1.00 23.22 71 ALA A C 1
ATOM 525 O O . ALA A 1 82 ? 4.127 46.344 70.534 1.00 23.45 71 ALA A O 1
ATOM 527 N N . LYS A 1 83 ? 4.504 47.812 72.207 1.00 22.99 72 LYS A N 1
ATOM 528 C CA . LYS A 1 83 ? 5.170 48.806 71.349 1.00 22.96 72 LYS A CA 1
ATOM 529 C C . LYS A 1 83 ? 6.441 49.296 72.017 1.00 22.28 72 LYS A C 1
ATOM 530 O O . LYS A 1 83 ? 6.568 49.276 73.244 1.00 22.00 72 LYS A O 1
ATOM 536 N N . SER A 1 84 ? 7.330 49.893 71.219 1.00 22.21 73 SER A N 1
ATOM 537 C CA . SER A 1 84 ? 8.425 50.653 71.786 1.00 21.81 73 SER A CA 1
ATOM 538 C C . SER A 1 84 ? 7.893 51.884 72.523 1.00 22.09 73 SER A C 1
ATOM 539 O O . SER A 1 84 ? 6.751 52.289 72.333 1.00 22.68 73 SER A O 1
ATOM 542 N N . ILE A 1 85 ? 8.764 52.487 73.318 1.00 21.79 74 ILE A N 1
ATOM 543 C CA . ILE A 1 85 ? 8.366 53.671 74.120 1.00 22.11 74 ILE A CA 1
ATOM 544 C C . ILE A 1 85 ? 7.678 54.700 73.240 1.00 22.79 74 ILE A C 1
ATOM 545 O O . ILE A 1 85 ? 6.553 55.137 73.538 1.00 23.33 74 ILE A O 1
ATOM 550 N N . LEU A 1 86 ? 8.299 55.075 72.126 1.00 22.93 75 LEU A N 1
ATOM 551 C CA . LEU A 1 86 ? 7.736 56.142 71.295 1.00 23.73 75 LEU A CA 1
ATOM 552 C C . LEU A 1 86 ? 6.800 55.596 70.228 1.00 24.28 75 LEU A C 1
ATOM 553 O O . LEU A 1 86 ? 5.901 56.310 69.769 1.00 25.14 75 LEU A O 1
ATOM 558 N N . SER A 1 87 ? 7.057 54.365 69.819 1.00 23.91 76 SER A N 1
ATOM 559 C CA . SER A 1 87 ? 6.345 53.724 68.719 1.00 24.47 76 SER A CA 1
ATOM 560 C C . SER A 1 87 ? 6.497 54.542 67.439 1.00 25.29 76 SER A C 1
ATOM 561 O O . SER A 1 87 ? 5.509 54.854 66.770 1.00 28.13 76 SER A O 1
ATOM 564 N N . LEU A 1 88 ? 7.728 54.930 67.105 1.00 25.27 77 LEU A N 1
ATOM 565 C CA . LEU A 1 88 ? 7.985 55.605 65.817 1.00 26.00 77 LEU A CA 1
ATOM 566 C C . LEU A 1 88 ? 8.142 54.576 64.704 1.00 27.38 77 LEU A C 1
ATOM 567 O O . LEU A 1 88 ? 8.874 53.594 64.830 1.00 27.57 77 LEU A O 1
ATOM 572 N N . PRO A 1 89 ? 7.491 54.824 63.561 1.00 29.72 78 PRO A N 1
ATOM 573 C CA . PRO A 1 89 ? 7.511 53.830 62.472 1.00 31.77 78 PRO A CA 1
ATOM 574 C C . PRO A 1 89 ? 8.913 53.495 61.918 1.00 28.57 78 PRO A C 1
ATOM 575 O O . PRO A 1 89 ? 9.198 52.339 61.585 1.00 33.22 78 PRO A O 1
ATOM 579 N N . LYS A 1 90 ? 9.803 54.475 61.901 1.00 31.61 79 LYS A N 1
ATOM 580 C CA . LYS A 1 90 ? 11.164 54.253 61.402 1.00 31.34 79 LYS A CA 1
ATOM 581 C C . LYS A 1 90 ? 11.955 53.253 62.260 1.00 29.59 79 LYS A C 1
ATOM 582 O O . LYS A 1 90 ? 12.910 52.630 61.774 1.00 31.79 79 LYS A O 1
ATOM 588 N N . ASP A 1 91 ? 11.522 53.011 63.503 1.00 25.63 80 ASP A N 1
ATOM 589 C CA . ASP A 1 91 ? 12.257 52.119 64.397 1.00 24.61 80 ASP A CA 1
ATOM 590 C C . ASP A 1 91 ? 11.832 50.679 64.245 1.00 25.51 80 ASP A C 1
ATOM 591 O O . ASP A 1 91 ? 12.504 49.767 64.733 1.00 25.85 80 ASP A O 1
ATOM 596 N N . ASP A 1 92 ? 10.732 50.465 63.523 1.00 27.95 81 ASP A N 1
ATOM 597 C CA . ASP A 1 92 ? 10.078 49.161 63.494 1.00 31.72 81 ASP A CA 1
ATOM 598 C C . ASP A 1 92 ? 11.003 48.043 62.980 1.00 29.36 81 ASP A C 1
ATOM 599 O O . ASP A 1 92 ? 11.668 48.198 61.956 1.00 34.06 81 ASP A O 1
ATOM 604 N N . THR A 1 93 ? 11.033 46.942 63.730 1.00 29.88 82 THR A N 1
ATOM 605 C CA . THR A 1 93 ? 11.889 45.783 63.401 1.00 30.93 82 THR A CA 1
ATOM 606 C C . THR A 1 93 ? 11.037 44.499 63.270 1.00 30.87 82 THR A C 1
ATOM 607 O O . THR A 1 93 ? 11.582 43.403 63.244 1.00 32.22 82 THR A O 1
ATOM 611 N N . VAL A 1 94 ? 9.711 44.612 63.228 1.00 28.99 83 VAL A N 1
ATOM 612 C CA . VAL A 1 94 ? 8.903 43.399 62.987 1.00 29.17 83 VAL A CA 1
ATOM 613 C C . VAL A 1 94 ? 9.320 42.782 61.659 1.00 31.45 83 VAL A C 1
ATOM 614 O O . VAL A 1 94 ? 9.474 43.479 60.647 1.00 31.81 83 VAL A O 1
ATOM 618 N N . SER A 1 95 ? 9.413 41.455 61.613 1.00 31.16 84 SER A N 1
ATOM 619 C CA . SER A 1 95 ? 9.929 40.780 60.420 1.00 33.56 84 SER A CA 1
ATOM 620 C C . SER A 1 95 ? 9.220 39.438 60.282 1.00 30.96 84 SER A C 1
ATOM 621 O O . SER A 1 95 ? 8.924 38.783 61.296 1.00 30.62 84 SER A O 1
ATOM 624 N N . ASP A 1 96 ? 9.041 38.994 59.040 1.00 33.13 85 ASP A N 1
ATOM 625 C CA . ASP A 1 96 ? 8.616 37.627 58.773 1.00 32.79 85 ASP A CA 1
ATOM 626 C C . ASP A 1 96 ? 9.776 36.739 58.337 1.00 32.95 85 ASP A C 1
ATOM 627 O O . ASP A 1 96 ? 9.557 35.638 57.838 1.00 33.64 85 ASP A O 1
ATOM 632 N N . PHE A 1 97 ? 11.002 37.142 58.658 1.00 33.03 86 PHE A N 1
ATOM 633 C CA . PHE A 1 97 ? 12.179 36.415 58.190 1.00 32.09 86 PHE A CA 1
ATOM 634 C C . PHE A 1 97 ? 12.211 34.970 58.666 1.00 31.60 86 PHE A C 1
ATOM 635 O O . PHE A 1 97 ? 12.574 34.081 57.901 1.00 35.51 86 PHE A O 1
ATOM 643 N N . PHE A 1 98 ? 11.750 34.732 59.893 1.00 29.08 87 PHE A N 1
ATOM 644 C CA . PHE A 1 98 ? 11.763 33.398 60.482 1.00 29.83 87 PHE A CA 1
ATOM 645 C C . PHE A 1 98 ? 10.408 32.720 60.361 1.00 31.65 87 PHE A C 1
ATOM 646 O O . PHE A 1 98 ? 10.196 31.654 60.951 1.00 31.56 87 PHE A O 1
ATOM 654 N N . GLY A 1 99 ? 9.535 33.307 59.546 1.00 30.33 88 GLY A N 1
ATOM 655 C CA . GLY A 1 99 ? 8.122 32.942 59.505 1.00 31.28 88 GLY A CA 1
ATOM 656 C C . GLY A 1 99 ? 7.246 34.049 60.037 1.00 28.40 88 GLY A C 1
ATOM 657 O O . GLY A 1 99 ? 7.703 34.894 60.795 1.00 28.79 88 GLY A O 1
ATOM 658 N N . ILE A 1 100 ? 5.960 33.996 59.683 1.00 29.73 89 ILE A N 1
ATOM 659 C CA . ILE A 1 100 ? 4.986 34.933 60.236 1.00 33.09 89 ILE A CA 1
ATOM 660 C C . ILE A 1 100 ? 4.912 34.815 61.757 1.00 32.39 89 ILE A C 1
ATOM 661 O O . ILE A 1 100 ? 4.929 35.834 62.451 1.00 30.62 89 ILE A O 1
ATOM 666 N N . ASP A 1 101 ? 5.003 33.584 62.271 1.00 29.65 90 ASP A N 1
ATOM 667 C CA . ASP A 1 101 ? 4.913 33.357 63.721 1.00 28.55 90 ASP A CA 1
ATOM 668 C C . ASP A 1 101 ? 6.264 33.343 64.402 1.00 25.97 90 ASP A C 1
ATOM 669 O O . ASP A 1 101 ? 6.333 33.290 65.614 1.00 26.40 90 ASP A O 1
ATOM 674 N N . GLY A 1 102 ? 7.319 33.619 63.652 1.00 25.88 91 GLY A N 1
ATOM 675 C CA . GLY A 1 102 ? 8.655 33.737 64.221 1.00 25.82 91 GLY A CA 1
ATOM 676 C C . GLY A 1 102 ? 9.387 32.407 64.387 1.00 26.22 91 GLY A C 1
ATOM 677 O O . GLY A 1 102 ? 10.613 32.409 64.625 1.00 26.30 91 GLY A O 1
ATOM 678 N N . ILE A 1 103 ? 8.659 31.292 64.265 1.00 25.72 92 ILE A N 1
ATOM 679 C CA . ILE A 1 103 ? 9.229 29.972 64.523 1.00 25.86 92 ILE A CA 1
ATOM 680 C C . ILE A 1 103 ? 8.701 28.906 63.558 1.00 26.91 92 ILE A C 1
ATOM 681 O O . ILE A 1 103 ? 8.320 27.808 63.962 1.00 27.75 92 ILE A O 1
ATOM 686 N N . GLY A 1 104 ? 8.676 29.249 62.270 1.00 28.10 93 GLY A N 1
ATOM 687 C CA . GLY A 1 104 ? 8.565 28.252 61.209 1.00 28.67 93 GLY A CA 1
ATOM 688 C C . GLY A 1 104 ? 7.164 28.002 60.651 1.00 29.68 93 GLY A C 1
ATOM 689 O O . GLY A 1 104 ? 6.997 27.178 59.754 1.00 30.84 93 GLY A O 1
ATOM 690 N N . ASP A 1 105 ? 6.163 28.652 61.235 1.00 29.39 94 ASP A N 1
ATOM 691 C CA . ASP A 1 105 ? 4.805 28.624 60.716 1.00 30.42 94 ASP A CA 1
ATOM 692 C C . ASP A 1 105 ? 4.277 27.205 60.558 1.00 31.50 94 ASP A C 1
ATOM 693 O O . ASP A 1 105 ? 3.668 26.885 59.525 1.00 33.40 94 ASP A O 1
ATOM 698 N N . LYS A 1 106 ? 4.367 26.419 61.627 1.00 30.88 95 LYS A N 1
ATOM 699 C CA . LYS A 1 106 ? 3.749 25.094 61.691 1.00 33.72 95 LYS A CA 1
ATOM 700 C C . LYS A 1 106 ? 3.068 24.867 63.035 1.00 32.29 95 LYS A C 1
ATOM 701 O O . LYS A 1 106 ? 3.589 24.161 63.913 1.00 30.54 95 LYS A O 1
ATOM 707 N N . PRO A 1 107 ? 1.921 25.519 63.228 1.00 34.01 96 PRO A N 1
ATOM 708 C CA . PRO A 1 107 ? 1.277 25.555 64.534 1.00 34.93 96 PRO A CA 1
ATOM 709 C C . PRO A 1 107 ? 0.725 24.209 64.982 1.00 34.85 96 PRO A C 1
ATOM 710 O O . PRO A 1 107 ? 0.509 24.009 66.183 1.00 38.01 96 PRO A O 1
ATOM 714 N N . GLU A 1 108 ? 0.538 23.279 64.048 1.00 36.28 97 GLU A N 1
ATOM 715 C CA . GLU A 1 108 ? -0.054 21.974 64.380 1.00 39.71 97 GLU A CA 1
ATOM 716 C C . GLU A 1 108 ? 0.975 20.923 64.790 1.00 39.61 97 GLU A C 1
ATOM 717 O O . GLU A 1 108 ? 0.613 19.857 65.259 1.00 43.07 97 GLU A O 1
ATOM 723 N N . GLU A 1 109 ? 2.250 21.205 64.565 1.00 36.33 98 GLU A N 1
ATOM 724 C CA . GLU A 1 109 ? 3.298 20.257 64.905 1.00 36.12 98 GLU A CA 1
ATOM 725 C C . GLU A 1 109 ? 3.551 20.323 66.412 1.00 37.19 98 GLU A C 1
ATOM 726 O O . GLU A 1 109 ? 3.293 21.352 67.044 1.00 34.18 98 GLU A O 1
ATOM 732 N N . PHE A 1 110 ? 4.174 19.279 66.955 1.00 37.50 99 PHE A N 1
ATOM 733 C CA . PHE A 1 110 ? 4.476 19.214 68.380 1.00 36.41 99 PHE A CA 1
ATOM 734 C C . PHE A 1 110 ? 5.354 20.389 68.805 1.00 34.90 99 PHE A C 1
ATOM 735 O O . PHE A 1 110 ? 6.418 20.597 68.221 1.00 35.67 99 PHE A O 1
ATOM 743 N N . PRO A 1 111 ? 5.034 20.996 69.961 1.00 34.33 100 PRO A N 1
ATOM 744 C CA . PRO A 1 111 ? 3.741 20.941 70.645 1.00 33.28 100 PRO A CA 1
ATOM 745 C C . PRO A 1 111 ? 2.722 21.830 69.944 1.00 33.16 100 PRO A C 1
ATOM 746 O O . PRO A 1 111 ? 3.018 22.987 69.646 1.00 31.16 100 PRO A O 1
ATOM 750 N N . LYS A 1 112 ? 1.497 21.336 69.794 1.00 35.71 101 LYS A N 1
ATOM 751 C CA . LYS A 1 112 ? 0.475 22.058 69.055 1.00 36.86 101 LYS A CA 1
ATOM 752 C C . LYS A 1 112 ? 0.163 23.359 69.769 1.00 35.33 101 LYS A C 1
ATOM 753 O O . LYS A 1 112 ? 0.154 23.404 70.991 1.00 36.26 101 LYS A O 1
ATOM 759 N N . VAL A 1 113 ? 0.074 24.449 69.010 1.00 34.87 102 VAL A N 1
ATOM 760 C CA . VAL A 1 113 ? -0.349 25.747 69.559 1.00 34.29 102 VAL A CA 1
ATOM 761 C C . VAL A 1 113 ? -1.746 25.651 70.169 1.00 38.85 102 VAL A C 1
ATOM 762 O O . VAL A 1 113 ? -2.630 25.020 69.598 1.00 41.78 102 VAL A O 1
ATOM 766 N N . GLU A 1 114 ? -1.919 26.237 71.351 1.00 37.68 103 GLU A N 1
ATOM 767 C CA . GLU A 1 114 ? -3.214 26.340 72.013 1.00 45.22 103 GLU A CA 1
ATOM 768 C C . GLU A 1 114 ? -3.602 27.807 72.211 1.00 42.37 103 GLU A C 1
ATOM 769 O O . GLU A 1 114 ? -2.726 28.669 72.380 1.00 38.13 103 GLU A O 1
ATOM 775 N N . ARG A 1 115 ? -4.909 28.088 72.188 1.00 43.55 104 ARG A N 1
ATOM 776 C CA . ARG A 1 115 ? -5.404 29.474 72.254 1.00 46.97 104 ARG A CA 1
ATOM 777 C C . ARG A 1 115 ? -4.932 30.205 73.520 1.00 44.48 104 ARG A C 1
ATOM 778 O O . ARG A 1 115 ? -4.581 31.390 73.463 1.00 44.01 104 ARG A O 1
ATOM 786 N N . SER A 1 116 ? -4.743 29.458 74.608 1.00 43.56 105 SER A N 1
ATOM 787 C CA . SER A 1 116 ? -4.281 30.058 75.862 1.00 43.48 105 SER A CA 1
ATOM 788 C C . SER A 1 116 ? -2.792 30.488 75.818 1.00 38.17 105 SER A C 1
ATOM 789 O O . SER A 1 116 ? -2.311 31.113 76.762 1.00 39.68 105 SER A O 1
ATOM 792 N N . ASP A 1 117 ? -2.054 30.055 74.791 1.00 35.75 106 ASP A N 1
ATOM 793 C CA . ASP A 1 117 ? -0.644 30.416 74.654 1.00 32.32 106 ASP A CA 1
ATOM 794 C C . ASP A 1 117 ? -0.474 31.937 74.494 1.00 31.02 106 ASP A C 1
ATOM 795 O O . ASP A 1 117 ? 0.559 32.488 74.862 1.00 31.85 106 ASP A O 1
ATOM 800 N N . PHE A 1 118 ? -1.500 32.620 73.988 1.00 33.47 107 PHE A N 1
ATOM 801 C CA . PHE A 1 118 ? -1.397 34.063 73.664 1.00 33.89 107 PHE A CA 1
ATOM 802 C C . PHE A 1 118 ? -1.717 34.974 74.841 1.00 36.16 107 PHE A C 1
ATOM 803 O O . PHE A 1 118 ? -1.555 36.198 74.756 1.00 40.54 107 PHE A O 1
ATOM 811 N N . GLU A 1 119 ? -2.039 34.353 75.967 1.00 36.65 108 GLU A N 1
ATOM 812 C CA . GLU A 1 119 ? -2.293 35.050 77.211 1.00 41.91 108 GLU A CA 1
ATOM 813 C C . GLU A 1 119 ? -1.120 34.888 78.186 1.00 38.40 108 GLU A C 1
ATOM 814 O O . GLU A 1 119 ? -0.475 33.840 78.261 1.00 37.10 108 GLU A O 1
ATOM 820 N N . GLY A 1 120 ? -0.859 35.938 78.942 1.00 36.98 109 GLY A N 1
ATOM 821 C CA . GLY A 1 120 ? 0.161 35.891 79.977 1.00 35.53 109 GLY A CA 1
ATOM 822 C C . GLY A 1 120 ? -0.444 35.612 81.333 1.00 36.07 109 GLY A C 1
ATOM 823 O O . GLY A 1 120 ? -1.620 35.254 81.422 1.00 36.14 109 GLY A O 1
ATOM 824 N N . GLU A 1 121 ? 0.381 35.696 82.374 1.00 35.57 110 GLU A N 1
ATOM 825 C CA . GLU A 1 121 ? -0.055 35.388 83.742 1.00 39.52 110 GLU A CA 1
ATOM 826 C C . GLU A 1 121 ? -1.098 36.373 84.240 1.00 42.20 110 GLU A C 1
ATOM 827 O O . GLU A 1 121 ? -2.043 35.988 84.924 1.00 43.25 110 GLU A O 1
ATOM 833 N N . GLY A 1 122 ? -1.032 37.596 83.743 1.00 38.31 111 GLY A N 1
ATOM 834 C CA . GLY A 1 122 ? -1.996 38.628 84.115 1.00 39.73 111 GLY A CA 1
ATOM 835 C C . GLY A 1 122 ? -1.255 39.954 84.306 1.00 35.47 111 GLY A C 1
ATOM 836 O O . GLY A 1 122 ? -1.489 40.916 83.594 1.00 42.57 111 GLY A O 1
ATOM 837 N N . LYS A 1 123 ? -0.291 39.956 85.210 1.00 34.62 112 LYS A N 1
ATOM 838 C CA . LYS A 1 123 ? 0.461 41.167 85.567 1.00 33.38 112 LYS A CA 1
ATOM 839 C C . LYS A 1 123 ? 1.372 41.564 84.390 1.00 28.32 112 LYS A C 1
ATOM 840 O O . LYS A 1 123 ? 1.932 40.708 83.745 1.00 27.51 112 LYS A O 1
ATOM 846 N N . HIS A 1 124 ? 1.417 42.846 84.042 1.00 25.97 113 HIS A N 1
ATOM 847 C CA . HIS A 1 124 ? 2.343 43.330 83.042 1.00 24.14 113 HIS A CA 1
ATOM 848 C C . HIS A 1 124 ? 3.766 42.894 83.410 1.00 21.15 113 HIS A C 1
ATOM 849 O O . HIS A 1 124 ? 4.196 43.022 84.567 1.00 23.50 113 HIS A O 1
ATOM 856 N N . ALA A 1 125 ? 4.542 42.530 82.403 1.00 21.59 114 ALA A N 1
ATOM 857 C CA . ALA A 1 125 ? 5.925 42.139 82.607 1.00 20.48 114 ALA A CA 1
ATOM 858 C C . ALA A 1 125 ? 6.730 43.125 83.425 1.00 21.42 114 ALA A C 1
ATOM 859 O O . ALA A 1 125 ? 7.631 42.711 84.156 1.00 22.29 114 ALA A O 1
ATOM 861 N N . SER A 1 126 ? 6.596 44.429 83.140 1.00 20.29 115 SER A N 1
ATOM 862 C CA . SER A 1 126 ? 7.418 45.419 83.844 1.00 22.11 115 SER A CA 1
ATOM 863 C C . SER A 1 126 ? 7.164 45.416 85.349 1.00 21.73 115 SER A C 1
ATOM 864 O O . SER A 1 126 ? 8.105 45.567 86.146 1.00 24.51 115 SER A O 1
ATOM 867 N N . LEU A 1 127 ? 5.908 45.199 85.729 1.00 23.74 116 LEU A N 1
ATOM 868 C CA . LEU A 1 127 ? 5.546 45.089 87.140 1.00 23.88 116 LEU A CA 1
ATOM 869 C C . LEU A 1 127 ? 6.090 43.789 87.725 1.00 22.68 116 LEU A C 1
ATOM 870 O O . LEU A 1 127 ? 6.583 43.752 88.872 1.00 25.46 116 LEU A O 1
ATOM 875 N N . ALA A 1 128 ? 6.037 42.723 86.945 1.00 23.60 117 ALA A N 1
ATOM 876 C CA . ALA A 1 128 ? 6.604 41.450 87.378 1.00 23.49 117 ALA A CA 1
ATOM 877 C C . ALA A 1 128 ? 8.136 41.538 87.577 1.00 24.47 117 ALA A C 1
ATOM 878 O O . ALA A 1 128 ? 8.674 40.987 88.551 1.00 24.60 117 ALA A O 1
ATOM 880 N N . LEU A 1 129 ? 8.837 42.255 86.687 1.00 21.62 118 LEU A N 1
ATOM 881 C CA . LEU A 1 129 ? 10.275 42.412 86.825 1.00 22.71 118 LEU A CA 1
ATOM 882 C C . LEU A 1 129 ? 10.605 43.089 88.163 1.00 23.03 118 LEU A C 1
ATOM 883 O O . LEU A 1 129 ? 11.509 42.657 88.874 1.00 24.02 118 LEU A O 1
ATOM 888 N N . ILE A 1 130 ? 9.842 44.123 88.513 1.00 22.26 119 ILE A N 1
ATOM 889 C CA . ILE A 1 130 ? 10.025 44.827 89.779 1.00 22.90 119 ILE A CA 1
ATOM 890 C C . ILE A 1 130 ? 9.825 43.880 90.957 1.00 25.39 119 ILE A C 1
ATOM 891 O O . ILE A 1 130 ? 10.695 43.764 91.845 1.00 25.27 119 ILE A O 1
ATOM 896 N N . ASP A 1 131 ? 8.676 43.222 90.982 1.00 23.53 120 ASP A N 1
ATOM 897 C CA . ASP A 1 131 ? 8.322 42.352 92.105 1.00 26.68 120 ASP A CA 1
ATOM 898 C C . ASP A 1 131 ? 9.317 41.170 92.245 1.00 26.18 120 ASP A C 1
ATOM 899 O O . ASP A 1 131 ? 9.713 40.808 93.359 1.00 28.12 120 ASP A O 1
ATOM 904 N N . ILE A 1 132 ? 9.636 40.499 91.139 1.00 24.66 121 ILE A N 1
ATOM 905 C CA . ILE A 1 132 ? 10.470 39.304 91.225 1.00 24.07 121 ILE A CA 1
ATOM 906 C C . ILE A 1 132 ? 11.896 39.644 91.643 1.00 25.47 121 ILE A C 1
ATOM 907 O O . ILE A 1 132 ? 12.487 38.965 92.481 1.00 27.95 121 ILE A O 1
ATOM 912 N N . LEU A 1 133 ? 12.482 40.653 91.024 1.00 24.08 122 LEU A N 1
ATOM 913 C CA . LEU A 1 133 ? 13.856 41.001 91.347 1.00 24.77 122 LEU A CA 1
ATOM 914 C C . LEU A 1 133 ? 14.026 41.724 92.679 1.00 26.47 122 LEU A C 1
ATOM 915 O O . LEU A 1 133 ? 15.056 41.560 93.324 1.00 28.02 122 LEU A O 1
ATOM 920 N N . ARG A 1 134 ? 12.987 42.387 93.166 1.00 26.79 123 ARG A N 1
ATOM 921 C CA . ARG A 1 134 ? 13.022 42.925 94.519 1.00 27.93 123 ARG A CA 1
ATOM 922 C C . ARG A 1 134 ? 13.210 41.817 95.556 1.00 28.20 123 ARG A C 1
ATOM 923 O O . ARG A 1 134 ? 13.972 41.951 96.530 1.00 29.83 123 ARG A O 1
ATOM 931 N N . GLU A 1 135 ? 12.520 40.703 95.334 1.00 28.44 124 GLU A N 1
ATOM 932 C CA . GLU A 1 135 ? 12.563 39.576 96.247 1.00 31.51 124 GLU A CA 1
ATOM 933 C C . GLU A 1 135 ? 13.730 38.630 95.971 1.00 31.76 124 GLU A C 1
ATOM 934 O O . GLU A 1 135 ? 13.945 37.698 96.736 1.00 35.00 124 GLU A O 1
ATOM 940 N N . ASN A 1 136 ? 14.341 38.740 94.791 1.00 27.32 125 ASN A N 1
ATOM 941 C CA . ASN A 1 136 ? 15.411 37.835 94.389 1.00 26.88 125 ASN A CA 1
ATOM 942 C C . ASN A 1 136 ? 16.596 38.647 93.907 1.00 29.00 125 ASN A C 1
ATOM 943 O O . ASN A 1 136 ? 16.912 38.684 92.710 1.00 27.10 125 ASN A O 1
ATOM 948 N N . ARG A 1 137 ? 17.276 39.272 94.853 1.00 28.06 126 ARG A N 1
ATOM 949 C CA . ARG A 1 137 ? 18.330 40.202 94.522 1.00 26.90 126 ARG A CA 1
ATOM 950 C C . ARG A 1 137 ? 19.591 39.519 94.021 1.00 28.51 126 ARG A C 1
ATOM 951 O O . ARG A 1 137 ? 20.556 40.204 93.654 1.00 30.22 126 ARG A O 1
ATOM 959 N N . ASP A 1 138 ? 19.603 38.178 94.043 1.00 28.60 127 ASP A N 1
ATOM 960 C CA . ASP A 1 138 ? 20.734 37.408 93.576 1.00 28.63 127 ASP A CA 1
ATOM 961 C C . ASP A 1 138 ? 20.501 36.869 92.157 1.00 27.74 127 ASP A C 1
ATOM 962 O O . ASP A 1 138 ? 21.333 36.134 91.636 1.00 30.06 127 ASP A O 1
ATOM 967 N N . ALA A 1 139 ? 19.443 37.318 91.512 1.00 27.02 128 ALA A N 1
ATOM 968 C CA . ALA A 1 139 ? 19.088 36.801 90.172 1.00 26.29 128 ALA A CA 1
ATOM 969 C C . ALA A 1 139 ? 19.742 37.668 89.096 1.00 25.51 128 ALA A C 1
ATOM 970 O O . ALA A 1 139 ? 19.945 38.881 89.271 1.00 25.34 128 ALA A O 1
ATOM 972 N N . THR A 1 140 ? 20.028 37.033 87.959 1.00 25.12 129 THR A N 1
ATOM 973 C CA . THR A 1 140 ? 20.484 37.707 86.740 1.00 24.38 129 THR A CA 1
ATOM 974 C C . THR A 1 140 ? 19.323 37.933 85.771 1.00 23.73 129 THR A C 1
ATOM 975 O O . THR A 1 140 ? 18.518 37.022 85.542 1.00 23.83 129 THR A O 1
ATOM 979 N N . LEU A 1 141 ? 19.243 39.133 85.208 1.00 23.17 130 LEU A N 1
ATOM 980 C CA . LEU A 1 141 ? 18.248 39.444 84.202 1.00 22.61 130 LEU A CA 1
ATOM 981 C C . LEU A 1 141 ? 18.949 39.391 82.861 1.00 22.19 130 LEU A C 1
ATOM 982 O O . LEU A 1 141 ? 20.022 39.982 82.699 1.00 22.09 130 LEU A O 1
ATOM 987 N N . VAL A 1 142 ? 18.377 38.611 81.939 1.00 22.07 131 VAL A N 1
ATOM 988 C CA . VAL A 1 142 ? 18.935 38.473 80.602 1.00 21.79 131 VAL A CA 1
ATOM 989 C C . VAL A 1 142 ? 17.925 39.011 79.594 1.00 21.36 131 VAL A C 1
ATOM 990 O O . VAL A 1 142 ? 16.743 38.667 79.653 1.00 21.46 131 VAL A O 1
ATOM 994 N N . THR A 1 143 ? 18.374 39.909 78.720 1.00 20.97 132 THR A N 1
ATOM 995 C CA . THR A 1 143 ? 17.501 40.485 77.702 1.00 20.64 132 THR A CA 1
ATOM 996 C C . THR A 1 143 ? 17.956 40.046 76.316 1.00 20.60 132 THR A C 1
ATOM 997 O O . THR A 1 143 ? 19.137 40.145 75.982 1.00 20.58 132 THR A O 1
ATOM 1001 N N . ILE A 1 144 ? 17.009 39.506 75.547 1.00 20.70 133 ILE A N 1
ATOM 1002 C CA . ILE A 1 144 ? 17.297 39.032 74.197 1.00 20.80 133 ILE A CA 1
ATOM 1003 C C . ILE A 1 144 ? 16.293 39.562 73.180 1.00 20.69 133 ILE A C 1
ATOM 1004 O O . ILE A 1 144 ? 16.247 39.115 72.019 1.00 20.91 133 ILE A O 1
ATOM 1009 N N . GLY A 1 145 ? 15.604 40.636 73.581 1.00 20.43 134 GLY A N 1
ATOM 1010 C CA . GLY A 1 145 ? 14.829 41.457 72.651 1.00 20.33 134 GLY A CA 1
ATOM 1011 C C . GLY A 1 145 ? 15.082 42.933 72.902 1.00 19.98 134 GLY A C 1
ATOM 1012 O O . GLY A 1 145 ? 16.036 43.295 73.571 1.00 19.81 134 GLY A O 1
ATOM 1013 N N . PRO A 1 146 ? 14.257 43.787 72.337 1.00 19.95 135 PRO A N 1
ATOM 1014 C CA . PRO A 1 146 ? 14.344 45.209 72.680 1.00 19.72 135 PRO A CA 1
ATOM 1015 C C . PRO A 1 146 ? 14.171 45.410 74.172 1.00 19.71 135 PRO A C 1
ATOM 1016 O O . PRO A 1 146 ? 13.606 44.533 74.877 1.00 19.91 135 PRO A O 1
ATOM 1020 N N . LEU A 1 147 ? 14.640 46.564 74.659 1.00 19.57 136 LEU A N 1
ATOM 1021 C CA . LEU A 1 147 ? 14.760 46.804 76.087 1.00 19.65 136 LEU A CA 1
ATOM 1022 C C . LEU A 1 147 ? 13.528 47.462 76.736 1.00 19.86 136 LEU A C 1
ATOM 1023 O O . LEU A 1 147 ? 13.574 47.866 77.885 1.00 20.02 136 LEU A O 1
ATOM 1028 N N . THR A 1 148 ? 12.416 47.508 76.015 1.00 19.97 137 THR A N 1
ATOM 1029 C CA . THR A 1 148 ? 11.235 48.254 76.436 1.00 20.25 137 THR A CA 1
ATOM 1030 C C . THR A 1 148 ? 10.714 47.866 77.834 1.00 20.56 137 THR A C 1
ATOM 1031 O O . THR A 1 148 ? 10.393 48.759 78.643 1.00 20.79 137 THR A O 1
ATOM 1035 N N . ASN A 1 149 ? 10.632 46.572 78.138 1.00 20.65 138 ASN A N 1
ATOM 1036 C CA . ASN A 1 149 ? 10.073 46.183 79.446 1.00 21.04 138 ASN A CA 1
ATOM 1037 C C . ASN A 1 149 ? 10.943 46.692 80.570 1.00 21.08 138 ASN A C 1
ATOM 1038 O O . ASN A 1 149 ? 10.443 47.032 81.643 1.00 21.49 138 ASN A O 1
ATOM 1043 N N . VAL A 1 150 ? 12.251 46.599 80.404 1.00 20.79 139 VAL A N 1
ATOM 1044 C CA . VAL A 1 150 ? 13.193 46.996 81.454 1.00 20.93 139 VAL A CA 1
ATOM 1045 C C . VAL A 1 150 ? 13.133 48.507 81.655 1.00 21.02 139 VAL A C 1
ATOM 1046 O O . VAL A 1 150 ? 13.137 49.008 82.791 1.00 21.43 139 VAL A O 1
ATOM 1050 N N . ALA A 1 151 ? 13.034 49.246 80.542 1.00 20.74 140 ALA A N 1
ATOM 1051 C CA . ALA A 1 151 ? 12.922 50.696 80.621 1.00 20.89 140 ALA A CA 1
ATOM 1052 C C . ALA A 1 151 ? 11.635 51.178 81.302 1.00 21.38 140 ALA A C 1
ATOM 1053 O O . ALA A 1 151 ? 11.646 52.167 82.014 1.00 21.75 140 ALA A O 1
ATOM 1055 N N . ILE A 1 152 ? 10.527 50.505 81.048 1.00 21.47 141 ILE A N 1
ATOM 1056 C CA . ILE A 1 152 ? 9.255 50.848 81.710 1.00 22.03 141 ILE A CA 1
ATOM 1057 C C . ILE A 1 152 ? 9.358 50.579 83.208 1.00 22.49 141 ILE A C 1
ATOM 1058 O O . ILE A 1 152 ? 8.916 51.391 84.009 1.00 23.03 141 ILE A O 1
ATOM 1063 N N . ALA A 1 153 ? 10.041 49.497 83.592 1.00 22.35 142 ALA A N 1
ATOM 1064 C CA . ALA A 1 153 ? 10.263 49.228 85.029 1.00 22.86 142 ALA A CA 1
ATOM 1065 C C . ALA A 1 153 ? 11.011 50.370 85.691 1.00 23.12 142 ALA A C 1
ATOM 1066 O O . ALA A 1 153 ? 10.684 50.788 86.777 1.00 23.78 142 ALA A O 1
ATOM 1068 N N . LEU A 1 154 ? 12.026 50.874 85.013 1.00 22.69 143 LEU A N 1
ATOM 1069 C CA . LEU A 1 154 ? 12.798 51.985 85.572 1.00 23.00 143 LEU A CA 1
ATOM 1070 C C . LEU A 1 154 ? 11.932 53.235 85.687 1.00 23.43 143 LEU A C 1
ATOM 1071 O O . LEU A 1 154 ? 12.118 54.040 86.610 1.00 24.05 143 LEU A O 1
ATOM 1076 N N . GLN A 1 155 ? 11.086 53.503 84.683 1.00 23.18 144 GLN A N 1
ATOM 1077 C CA . GLN A 1 155 ? 10.223 54.677 84.726 1.00 23.67 144 GLN A CA 1
ATOM 1078 C C . GLN A 1 155 ? 9.276 54.620 85.903 1.00 24.45 144 GLN A C 1
ATOM 1079 O O . GLN A 1 155 ? 8.943 55.670 86.484 1.00 25.13 144 GLN A O 1
ATOM 1085 N N . LEU A 1 156 ? 8.860 53.410 86.281 1.00 24.46 145 LEU A N 1
ATOM 1086 C CA . LEU A 1 156 ? 7.959 53.223 87.409 1.00 25.26 145 LEU A CA 1
ATOM 1087 C C . LEU A 1 156 ? 8.673 53.252 88.758 1.00 25.82 145 LEU A C 1
ATOM 1088 O O . LEU A 1 156 ? 8.060 53.555 89.790 1.00 26.70 145 LEU A O 1
ATOM 1093 N N . CYS A 1 157 ? 9.930 52.822 88.796 1.00 25.44 146 CYS A N 1
ATOM 1094 C CA . CYS A 1 157 ? 10.580 52.524 90.062 1.00 26.02 146 CYS A CA 1
ATOM 1095 C C . CYS A 1 157 ? 12.076 52.722 89.908 1.00 25.70 146 CYS A C 1
ATOM 1096 O O . CYS A 1 157 ? 12.767 51.844 89.393 1.00 25.10 146 CYS A O 1
ATOM 1099 N N . GLU A 1 158 ? 12.595 53.890 90.308 1.00 26.17 147 GLU A N 1
ATOM 1100 C CA . GLU A 1 158 ? 14.026 54.127 90.044 1.00 26.37 147 GLU A CA 1
ATOM 1101 C C . GLU A 1 158 ? 14.940 53.166 90.842 1.00 26.13 147 GLU A C 1
ATOM 1102 O O . GLU A 1 158 ? 16.001 52.786 90.328 1.00 26.84 147 GLU A O 1
ATOM 1108 N N . GLU A 1 159 ? 14.430 52.632 91.950 1.00 26.84 148 GLU A N 1
ATOM 1109 C CA . GLU A 1 159 ? 15.176 51.664 92.773 1.00 27.21 148 GLU A CA 1
ATOM 1110 C C . GLU A 1 159 ? 15.426 50.338 92.074 1.00 26.70 148 GLU A C 1
ATOM 1111 O O . GLU A 1 159 ? 16.389 49.642 92.390 1.00 26.58 148 GLU A O 1
ATOM 1117 N N . PHE A 1 160 ? 14.666 50.070 91.019 1.00 25.70 149 PHE A N 1
ATOM 1118 C CA . PHE A 1 160 ? 14.866 48.882 90.214 1.00 25.01 149 PHE A CA 1
ATOM 1119 C C . PHE A 1 160 ? 16.252 48.833 89.617 1.00 24.59 149 PHE A C 1
ATOM 1120 O O . PHE A 1 160 ? 16.771 47.759 89.328 1.00 24.33 149 PHE A O 1
ATOM 1128 N N . SER A 1 161 ? 16.873 49.999 89.475 1.00 24.62 150 SER A N 1
ATOM 1129 C CA . SER A 1 161 ? 18.241 50.113 88.989 1.00 24.37 150 SER A CA 1
ATOM 1130 C C . SER A 1 161 ? 19.224 49.213 89.740 1.00 24.83 150 SER A C 1
ATOM 1131 O O . SER A 1 161 ? 20.267 48.879 89.195 1.00 24.56 150 SER A O 1
ATOM 1134 N N . THR A 1 162 ? 18.917 48.903 90.994 1.00 25.62 151 THR A N 1
ATOM 1135 C CA . THR A 1 162 ? 19.781 48.090 91.849 1.00 26.25 151 THR A CA 1
ATOM 1136 C C . THR A 1 162 ? 19.318 46.641 92.009 1.00 26.24 151 THR A C 1
ATOM 1137 O O . THR A 1 162 ? 19.989 45.858 92.683 1.00 26.81 151 THR A O 1
ATOM 1141 N N . TYR A 1 163 ? 18.118 46.308 91.541 1.00 25.79 152 TYR A N 1
ATOM 1142 C CA . TYR A 1 163 ? 17.524 45.030 91.912 1.00 26.02 152 TYR A CA 1
ATOM 1143 C C . TYR A 1 163 ? 18.207 43.798 91.281 1.00 25.68 152 TYR A C 1
ATOM 1144 O O . TYR A 1 163 ? 18.460 42.832 91.986 1.00 26.26 152 TYR A O 1
ATOM 1153 N N . PRO A 1 164 ? 18.473 43.803 89.978 1.00 24.86 153 PRO A N 1
ATOM 1154 C CA . PRO A 1 164 ? 19.191 42.631 89.476 1.00 24.72 153 PRO A CA 1
ATOM 1155 C C . PRO A 1 164 ? 20.600 42.537 90.040 1.00 25.47 153 PRO A C 1
ATOM 1156 O O . PRO A 1 164 ? 21.239 43.567 90.293 1.00 25.43 153 PRO A O 1
ATOM 1160 N N . SER A 1 165 ? 21.099 41.314 90.229 1.00 25.63 154 SER A N 1
ATOM 1161 C CA A SER A 1 165 ? 22.498 41.100 90.566 0.50 26.15 154 SER A CA 1
ATOM 1162 C CA B SER A 1 165 ? 22.493 41.145 90.589 0.50 26.16 154 SER A CA 1
ATOM 1163 C C . SER A 1 165 ? 23.416 41.497 89.415 1.00 25.58 154 SER A C 1
ATOM 1164 O O . SER A 1 165 ? 24.522 41.996 89.618 1.00 25.93 154 SER A O 1
ATOM 1169 N N . ARG A 1 166 ? 22.921 41.275 88.198 1.00 24.79 155 ARG A N 1
ATOM 1170 C CA . ARG A 1 166 ? 23.694 41.493 86.976 1.00 24.27 155 ARG A CA 1
ATOM 1171 C C . ARG A 1 166 ? 22.673 41.547 85.845 1.00 23.47 155 ARG A C 1
ATOM 1172 O O . ARG A 1 166 ? 21.605 40.935 85.939 1.00 23.42 155 ARG A O 1
ATOM 1180 N N . LEU A 1 167 ? 22.994 42.300 84.796 1.00 22.93 156 LEU A N 1
ATOM 1181 C CA . LEU A 1 167 ? 22.166 42.386 83.601 1.00 22.25 156 LEU A CA 1
ATOM 1182 C C . LEU A 1 167 ? 23.040 41.935 82.445 1.00 22.07 156 LEU A C 1
ATOM 1183 O O . LEU A 1 167 ? 24.140 42.443 82.271 1.00 22.25 156 LEU A O 1
ATOM 1188 N N . VAL A 1 168 ? 22.567 40.969 81.665 1.00 21.91 157 VAL A N 1
ATOM 1189 C CA . VAL A 1 168 ? 23.280 40.504 80.472 1.00 21.81 157 VAL A CA 1
ATOM 1190 C C . VAL A 1 168 ? 22.375 40.829 79.282 1.00 21.27 157 VAL A C 1
ATOM 1191 O O . VAL A 1 168 ? 21.226 40.437 79.274 1.00 21.19 157 VAL A O 1
ATOM 1195 N N . ILE A 1 169 ? 22.882 41.644 78.370 1.00 20.98 158 ILE A N 1
ATOM 1196 C CA . ILE A 1 169 ? 22.094 42.215 77.275 1.00 20.54 158 ILE A CA 1
ATOM 1197 C C . ILE A 1 169 ? 22.627 41.636 75.984 1.00 20.58 158 ILE A C 1
ATOM 1198 O O . ILE A 1 169 ? 23.806 41.773 75.667 1.00 20.72 158 ILE A O 1
ATOM 1203 N N . MET A 1 170 ? 21.739 41.073 75.182 1.00 20.51 159 MET A N 1
ATOM 1204 C CA A MET A 1 170 ? 22.047 40.798 73.787 0.50 20.57 159 MET A CA 1
ATOM 1205 C CA B MET A 1 170 ? 22.077 40.812 73.769 0.50 20.57 159 MET A CA 1
ATOM 1206 C C . MET A 1 170 ? 21.645 41.999 72.952 1.00 20.21 159 MET A C 1
ATOM 1207 O O . MET A 1 170 ? 20.457 42.267 72.778 1.00 20.04 159 MET A O 1
ATOM 1216 N N . GLY A 1 171 ? 22.612 42.769 72.514 1.00 20.17 160 GLY A N 1
ATOM 1217 C CA . GLY A 1 171 ? 22.272 43.959 71.756 1.00 19.90 160 GLY A CA 1
ATOM 1218 C C . GLY A 1 171 ? 23.432 44.916 71.671 1.00 19.91 160 GLY A C 1
ATOM 1219 O O . GLY A 1 171 ? 24.472 44.741 72.334 1.00 20.11 160 GLY A O 1
ATOM 1220 N N . GLY A 1 172 ? 23.225 45.998 70.934 1.00 19.75 161 GLY A N 1
ATOM 1221 C CA . GLY A 1 172 ? 24.238 47.012 70.855 1.00 19.80 161 GLY A CA 1
ATOM 1222 C C . GLY A 1 172 ? 25.465 46.600 70.063 1.00 20.13 161 GLY A C 1
ATOM 1223 O O . GLY A 1 172 ? 25.505 45.554 69.403 1.00 20.35 161 GLY A O 1
ATOM 1224 N N . ASN A 1 173 ? 26.429 47.488 70.095 1.00 20.26 162 ASN A N 1
ATOM 1225 C CA . ASN A 1 173 ? 27.641 47.404 69.322 1.00 20.64 162 ASN A CA 1
ATOM 1226 C C . ASN A 1 173 ? 28.680 48.291 69.966 1.00 20.82 162 ASN A C 1
ATOM 1227 O O . ASN A 1 173 ? 28.366 49.043 70.917 1.00 20.65 162 ASN A O 1
ATOM 1232 N N . TYR A 1 174 ? 29.932 48.141 69.552 1.00 21.28 163 TYR A N 1
ATOM 1233 C CA . TYR A 1 174 ? 30.991 49.011 70.066 1.00 21.58 163 TYR A CA 1
ATOM 1234 C C . TYR A 1 174 ? 31.932 49.602 69.026 1.00 21.98 163 TYR A C 1
ATOM 1235 O O . TYR A 1 174 ? 32.688 50.529 69.346 1.00 22.25 163 TYR A O 1
ATOM 1244 N N . TYR A 1 175 ? 31.761 49.192 67.764 1.00 22.05 164 TYR A N 1
ATOM 1245 C CA . TYR A 1 175 ? 32.484 49.766 66.639 1.00 22.46 164 TYR A CA 1
ATOM 1246 C C . TYR A 1 175 ? 31.462 50.250 65.575 1.00 22.20 164 TYR A C 1
ATOM 1247 O O . TYR A 1 175 ? 31.830 50.435 64.418 1.00 22.58 164 TYR A O 1
ATOM 1256 N N . ALA A 1 176 ? 30.237 50.522 66.015 1.00 21.67 165 ALA A N 1
ATOM 1257 C CA . ALA A 1 176 ? 29.180 51.078 65.164 1.00 21.48 165 ALA A CA 1
ATOM 1258 C C . ALA A 1 176 ? 28.876 50.181 63.959 1.00 21.71 165 ALA A C 1
ATOM 1259 O O . ALA A 1 176 ? 28.473 50.681 62.913 1.00 21.87 165 ALA A O 1
ATOM 1261 N N . VAL A 1 177 ? 29.021 48.870 64.133 1.00 21.81 166 VAL A N 1
ATOM 1262 C CA . VAL A 1 177 ? 28.629 47.912 63.095 1.00 22.10 166 VAL A CA 1
ATOM 1263 C C . VAL A 1 177 ? 27.140 47.581 63.294 1.00 21.70 166 VAL A C 1
ATOM 1264 O O . VAL A 1 177 ? 26.762 46.987 64.296 1.00 21.40 166 VAL A O 1
ATOM 1268 N N . GLY A 1 178 ? 26.311 48.015 62.359 1.00 21.77 167 GLY A N 1
ATOM 1269 C CA . GLY A 1 178 ? 24.858 47.772 62.411 1.00 21.52 167 GLY A CA 1
ATOM 1270 C C . GLY A 1 178 ? 24.488 46.493 61.684 1.00 21.93 167 GLY A C 1
ATOM 1271 O O . GLY A 1 178 ? 25.252 45.994 60.842 1.00 22.81 167 GLY A O 1
ATOM 1272 N N . ASN A 1 179 ? 23.323 45.957 62.005 1.00 21.75 168 ASN A N 1
ATOM 1273 C CA . ASN A 1 179 ? 22.851 44.728 61.396 1.00 22.20 168 ASN A CA 1
ATOM 1274 C C . ASN A 1 179 ? 21.377 44.773 61.011 1.00 22.25 168 ASN A C 1
ATOM 1275 O O . ASN A 1 179 ? 20.736 43.708 60.856 1.00 24.13 168 ASN A O 1
ATOM 1280 N N . VAL A 1 180 ? 20.852 45.971 60.828 1.00 22.07 169 VAL A N 1
ATOM 1281 C CA . VAL A 1 180 ? 19.455 46.116 60.390 1.00 22.25 169 VAL A CA 1
ATOM 1282 C C . VAL A 1 180 ? 19.344 46.430 58.926 1.00 24.53 169 VAL A C 1
ATOM 1283 O O . VAL A 1 180 ? 18.872 45.596 58.121 1.00 28.78 169 VAL A O 1
ATOM 1287 N N . ASP A 1 181 ? 19.928 47.542 58.522 1.00 22.93 170 ASP A N 1
ATOM 1288 C CA . ASP A 1 181 ? 19.968 47.880 57.135 1.00 26.99 170 ASP A CA 1
ATOM 1289 C C . ASP A 1 181 ? 20.999 48.948 56.888 1.00 28.06 170 ASP A C 1
ATOM 1290 O O . ASP A 1 181 ? 21.689 49.386 57.808 1.00 26.58 170 ASP A O 1
ATOM 1295 N N . GLY A 1 182 ? 21.186 49.288 55.625 1.00 31.50 171 GLY A N 1
ATOM 1296 C CA . GLY A 1 182 ? 22.323 50.119 55.239 1.00 33.79 171 GLY A CA 1
ATOM 1297 C C . GLY A 1 182 ? 22.199 51.582 55.593 1.00 33.41 171 GLY A C 1
ATOM 1298 O O . GLY A 1 182 ? 23.203 52.292 55.572 1.00 42.14 171 GLY A O 1
ATOM 1299 N N . GLY A 1 183 ? 21.041 52.016 56.068 1.00 31.53 172 GLY A N 1
ATOM 1300 C CA . GLY A 1 183 ? 20.875 53.398 56.494 1.00 37.29 172 GLY A CA 1
ATOM 1301 C C . GLY A 1 183 ? 20.955 53.601 58.009 1.00 33.07 172 GLY A C 1
ATOM 1302 O O . GLY A 1 183 ? 20.446 54.607 58.540 1.00 33.06 172 GLY A O 1
ATOM 1303 N N . SER A 1 184 ? 21.383 52.563 58.733 1.00 25.02 173 SER A N 1
ATOM 1304 C CA . SER A 1 184 ? 21.497 52.694 60.193 1.00 21.95 173 SER A CA 1
ATOM 1305 C C . SER A 1 184 ? 22.763 52.011 60.692 1.00 21.65 173 SER A C 1
ATOM 1306 O O . SER A 1 184 ? 23.043 50.895 60.287 1.00 21.86 173 SER A O 1
ATOM 1309 N N . SER A 1 185 ? 23.426 52.608 61.686 1.00 21.33 174 SER A N 1
ATOM 1310 C CA . SER A 1 185 ? 24.514 51.935 62.383 1.00 21.21 174 SER A CA 1
ATOM 1311 C C . SER A 1 185 ? 24.085 51.254 63.681 1.00 20.75 174 SER A C 1
ATOM 1312 O O . SER A 1 185 ? 24.922 50.921 64.505 1.00 20.65 174 SER A O 1
ATOM 1315 N N . ALA A 1 186 ? 22.788 51.079 63.884 1.00 20.55 175 ALA A N 1
ATOM 1316 C CA . ALA A 1 186 ? 22.293 50.433 65.097 1.00 20.19 175 ALA A CA 1
ATOM 1317 C C . ALA A 1 186 ? 22.202 48.922 64.914 1.00 20.31 175 ALA A C 1
ATOM 1318 O O . ALA A 1 186 ? 21.938 48.417 63.827 1.00 20.65 175 ALA A O 1
ATOM 1320 N N . GLU A 1 187 ? 22.376 48.227 66.025 1.00 20.10 176 GLU A N 1
ATOM 1321 C CA . GLU A 1 187 ? 22.081 46.809 66.121 1.00 20.21 176 GLU A CA 1
ATOM 1322 C C . GLU A 1 187 ? 20.572 46.608 66.356 1.00 20.09 176 GLU A C 1
ATOM 1323 O O . GLU A 1 187 ? 19.873 47.501 66.803 1.00 19.87 176 GLU A O 1
ATOM 1329 N N . TYR A 1 188 ? 20.073 45.444 65.957 1.00 20.35 177 TYR A N 1
ATOM 1330 C CA . TYR A 1 188 ? 18.655 45.164 65.839 1.00 20.43 177 TYR A CA 1
ATOM 1331 C C . TYR A 1 188 ? 17.830 45.455 67.120 1.00 20.09 177 TYR A C 1
ATOM 1332 O O . TYR A 1 188 ? 16.788 46.087 67.047 1.00 20.08 177 TYR A O 1
ATOM 1341 N N . ASN A 1 189 ? 18.201 44.841 68.244 1.00 19.94 178 ASN A N 1
ATOM 1342 C CA . ASN A 1 189 ? 17.425 45.042 69.471 1.00 19.74 178 ASN A CA 1
ATOM 1343 C C . ASN A 1 189 ? 17.434 46.483 69.964 1.00 19.49 178 ASN A C 1
ATOM 1344 O O . ASN A 1 189 ? 16.401 47.001 70.423 1.00 19.46 178 ASN A O 1
ATOM 1349 N N . PHE A 1 190 ? 18.545 47.163 69.764 1.00 19.41 179 PHE A N 1
ATOM 1350 C CA . PHE A 1 190 ? 18.618 48.586 70.113 1.00 19.28 179 PHE A CA 1
ATOM 1351 C C . PHE A 1 190 ? 17.790 49.419 69.146 1.00 19.39 179 PHE A C 1
ATOM 1352 O O . PHE A 1 190 ? 17.119 50.352 69.557 1.00 19.37 179 PHE A O 1
ATOM 1360 N N . HIS A 1 191 ? 17.848 49.092 67.860 1.00 19.59 180 HIS A N 1
ATOM 1361 C CA . HIS A 1 191 ? 17.077 49.798 66.848 1.00 19.81 180 HIS A CA 1
ATOM 1362 C C . HIS A 1 191 ? 15.581 49.746 67.153 1.00 19.91 180 HIS A C 1
ATOM 1363 O O . HIS A 1 191 ? 14.860 50.703 66.860 1.00 20.07 180 HIS A O 1
ATOM 1370 N N . GLY A 1 192 ? 15.134 48.638 67.715 1.00 19.89 181 GLY A N 1
ATOM 1371 C CA . GLY A 1 192 ? 13.734 48.408 68.004 1.00 20.07 181 GLY A CA 1
ATOM 1372 C C . GLY A 1 192 ? 13.184 49.305 69.110 1.00 19.96 181 GLY A C 1
ATOM 1373 O O . GLY A 1 192 ? 11.957 49.533 69.139 1.00 20.86 181 GLY A O 1
ATOM 1374 N N . ASP A 1 193 ? 14.051 49.825 69.972 1.00 19.69 182 ASP A N 1
ATOM 1375 C CA . ASP A 1 193 ? 13.624 50.826 70.961 1.00 19.70 182 ASP A CA 1
ATOM 1376 C C . ASP A 1 193 ? 14.816 51.605 71.489 1.00 19.53 182 ASP A C 1
ATOM 1377 O O . ASP A 1 193 ? 15.418 51.240 72.471 1.00 19.41 182 ASP A O 1
ATOM 1382 N N . PRO A 1 194 ? 15.237 52.632 70.732 1.00 19.59 183 PRO A N 1
ATOM 1383 C CA . PRO A 1 194 ? 16.447 53.326 71.110 1.00 19.51 183 PRO A CA 1
ATOM 1384 C C . PRO A 1 194 ? 16.330 54.018 72.462 1.00 19.60 183 PRO A C 1
ATOM 1385 O O . PRO A 1 194 ? 17.283 53.984 73.268 1.00 19.55 183 PRO A O 1
ATOM 1389 N N . GLU A 1 195 ? 15.169 54.619 72.721 1.00 19.83 184 GLU A N 1
ATOM 1390 C CA . GLU A 1 195 ? 14.962 55.272 74.007 1.00 20.05 184 GLU A CA 1
ATOM 1391 C C . GLU A 1 195 ? 15.158 54.279 75.144 1.00 19.95 184 GLU A C 1
ATOM 1392 O O . GLU A 1 195 ? 15.709 54.617 76.192 1.00 20.10 184 GLU A O 1
ATOM 1398 N N . ALA A 1 196 ? 14.604 53.086 74.996 1.00 19.82 185 ALA A N 1
ATOM 1399 C CA . ALA A 1 196 ? 14.701 52.111 76.069 1.00 19.81 185 ALA A CA 1
ATOM 1400 C C . ALA A 1 196 ? 16.150 51.763 76.307 1.00 19.67 185 ALA A C 1
ATOM 1401 O O . ALA A 1 196 ? 16.572 51.559 77.447 1.00 19.81 185 ALA A O 1
ATOM 1403 N N . ALA A 1 197 ? 16.927 51.593 75.240 1.00 19.46 186 ALA A N 1
ATOM 1404 C CA . ALA A 1 197 ? 18.339 51.253 75.422 1.00 19.41 186 ALA A CA 1
ATOM 1405 C C . ALA A 1 197 ? 19.089 52.372 76.157 1.00 19.62 186 ALA A C 1
ATOM 1406 O O . ALA A 1 197 ? 19.909 52.107 77.024 1.00 19.78 186 ALA A O 1
ATOM 1408 N N . SER A 1 198 ? 18.813 53.619 75.788 1.00 19.72 187 SER A N 1
ATOM 1409 C CA . SER A 1 198 ? 19.360 54.786 76.460 1.00 20.04 187 SER A CA 1
ATOM 1410 C C . SER A 1 198 ? 19.049 54.771 77.950 1.00 20.35 187 SER A C 1
ATOM 1411 O O . SER A 1 198 ? 19.942 54.997 78.778 1.00 20.64 187 SER A O 1
ATOM 1414 N N . ILE A 1 199 ? 17.775 54.588 78.278 1.00 20.39 188 ILE A N 1
ATOM 1415 C CA . ILE A 1 199 ? 17.351 54.552 79.687 1.00 20.78 188 ILE A CA 1
ATOM 1416 C C . ILE A 1 199 ? 18.086 53.469 80.476 1.00 20.81 188 ILE A C 1
ATOM 1417 O O . ILE A 1 199 ? 18.620 53.717 81.566 1.00 21.24 188 ILE A O 1
ATOM 1422 N N . VAL A 1 200 ? 18.147 52.276 79.918 1.00 20.46 189 VAL A N 1
ATOM 1423 C CA . VAL A 1 200 ? 18.702 51.132 80.642 1.00 20.56 189 VAL A CA 1
ATOM 1424 C C . VAL A 1 200 ? 20.215 51.299 80.858 1.00 20.73 189 VAL A C 1
ATOM 1425 O O . VAL A 1 200 ? 20.726 51.150 81.965 1.00 21.16 189 VAL A O 1
ATOM 1429 N N . LEU A 1 201 ? 20.955 51.668 79.816 1.00 20.50 190 LEU A N 1
ATOM 1430 C CA A LEU A 1 201 ? 22.403 51.827 79.948 0.50 20.73 190 LEU A CA 1
ATOM 1431 C CA B LEU A 1 201 ? 22.400 51.803 79.972 0.50 20.74 190 LEU A CA 1
ATOM 1432 C C . LEU A 1 201 ? 22.796 52.967 80.871 1.00 21.25 190 LEU A C 1
ATOM 1433 O O . LEU A 1 201 ? 23.741 52.843 81.645 1.00 21.98 190 LEU A O 1
ATOM 1442 N N . ARG A 1 202 ? 22.003 54.044 80.891 1.00 21.32 191 ARG A N 1
ATOM 1443 C CA . ARG A 1 202 ? 22.342 55.188 81.714 1.00 21.91 191 ARG A CA 1
ATOM 1444 C C . ARG A 1 202 ? 21.957 54.985 83.166 1.00 22.43 191 ARG A C 1
ATOM 1445 O O . ARG A 1 202 ? 22.628 55.523 84.061 1.00 23.58 191 ARG A O 1
ATOM 1453 N N . ARG A 1 203 ? 20.831 54.327 83.394 1.00 22.25 192 ARG A N 1
ATOM 1454 C CA . ARG A 1 203 ? 20.186 54.371 84.717 1.00 22.83 192 ARG A CA 1
ATOM 1455 C C . ARG A 1 203 ? 20.207 53.102 85.523 1.00 23.02 192 ARG A C 1
ATOM 1456 O O . ARG A 1 203 ? 20.009 53.160 86.740 1.00 25.18 192 ARG A O 1
ATOM 1464 N N . MET A 1 204 ? 20.622 51.975 84.939 1.00 22.55 193 MET A N 1
ATOM 1465 C CA . MET A 1 204 ? 20.862 50.781 85.747 1.00 22.83 193 MET A CA 1
ATOM 1466 C C . MET A 1 204 ? 22.137 50.937 86.561 1.00 26.32 193 MET A C 1
ATOM 1467 O O . MET A 1 204 ? 23.073 51.644 86.148 1.00 29.59 193 MET A O 1
ATOM 1472 N N . LYS A 1 205 ? 22.130 50.404 87.781 1.00 24.11 194 LYS A N 1
ATOM 1473 C CA . LYS A 1 205 ? 23.261 50.538 88.670 1.00 25.44 194 LYS A CA 1
ATOM 1474 C C . LYS A 1 205 ? 23.986 49.209 88.944 1.00 28.19 194 LYS A C 1
ATOM 1475 O O . LYS A 1 205 ? 25.108 49.206 89.441 1.00 36.75 194 LYS A O 1
ATOM 1481 N N . CYS A 1 206 ? 23.418 48.106 88.505 1.00 24.99 195 CYS A N 1
ATOM 1482 C CA . CYS A 1 206 ? 24.075 46.832 88.616 1.00 24.83 195 CYS A CA 1
ATOM 1483 C C . CYS A 1 206 ? 25.126 46.667 87.508 1.00 24.45 195 CYS A C 1
ATOM 1484 O O . CYS A 1 206 ? 25.078 47.358 86.496 1.00 23.87 195 CYS A O 1
ATOM 1487 N N . PRO A 1 207 ? 25.974 45.655 87.632 1.00 24.81 196 PRO A N 1
ATOM 1488 C CA . PRO A 1 207 ? 26.889 45.384 86.545 1.00 24.51 196 PRO A CA 1
ATOM 1489 C C . PRO A 1 207 ? 26.140 44.962 85.283 1.00 23.65 196 PRO A C 1
ATOM 1490 O O . PRO A 1 207 ? 25.155 44.196 85.357 1.00 23.46 196 PRO A O 1
ATOM 1494 N N . ILE A 1 208 ? 26.588 45.487 84.151 1.00 23.21 197 ILE A N 1
ATOM 1495 C CA . ILE A 1 208 ? 26.008 45.152 82.856 1.00 22.51 197 ILE A CA 1
ATOM 1496 C C . ILE A 1 208 ? 27.063 44.493 81.992 1.00 22.57 197 ILE A C 1
ATOM 1497 O O . ILE A 1 208 ? 28.206 44.974 81.893 1.00 22.88 197 ILE A O 1
ATOM 1502 N N . THR A 1 209 ? 26.691 43.364 81.400 1.00 22.40 198 THR A N 1
ATOM 1503 C CA . THR A 1 209 ? 27.509 42.710 80.378 1.00 22.46 198 THR A CA 1
ATOM 1504 C C . THR A 1 209 ? 26.720 42.699 79.085 1.00 21.85 198 THR A C 1
ATOM 1505 O O . THR A 1 209 ? 25.549 42.354 79.093 1.00 21.58 198 THR A O 1
ATOM 1509 N N . ILE A 1 210 ? 27.315 43.255 78.044 1.00 21.69 199 ILE A N 1
ATOM 1510 C CA . ILE A 1 210 ? 26.664 43.341 76.727 1.00 21.23 199 ILE A CA 1
ATOM 1511 C C . ILE A 1 210 ? 27.374 42.389 75.788 1.00 21.51 199 ILE A C 1
ATOM 1512 O O . ILE A 1 210 ? 28.605 42.265 75.810 1.00 21.95 199 ILE A O 1
ATOM 1517 N N . VAL A 1 211 ? 26.583 41.651 75.024 1.00 21.36 200 VAL A N 1
ATOM 1518 C CA . VAL A 1 211 ? 27.115 40.814 73.947 1.00 21.67 200 VAL A CA 1
ATOM 1519 C C . VAL A 1 211 ? 26.793 41.544 72.647 1.00 21.35 200 VAL A C 1
ATOM 1520 O O . VAL A 1 211 ? 25.627 41.571 72.212 1.00 21.04 200 VAL A O 1
ATOM 1524 N N . PRO A 1 212 ? 27.786 42.229 72.082 1.00 21.47 201 PRO A N 1
ATOM 1525 C CA . PRO A 1 212 ? 27.531 43.183 71.003 1.00 21.20 201 PRO A CA 1
ATOM 1526 C C . PRO A 1 212 ? 27.486 42.481 69.660 1.00 21.46 201 PRO A C 1
ATOM 1527 O O . PRO A 1 212 ? 28.062 41.399 69.507 1.00 21.94 201 PRO A O 1
ATOM 1531 N N . TRP A 1 213 ? 26.998 43.172 68.639 1.00 21.28 202 TRP A N 1
ATOM 1532 C CA . TRP A 1 213 ? 26.974 42.561 67.336 1.00 21.64 202 TRP A CA 1
ATOM 1533 C C . TRP A 1 213 ? 28.349 42.191 66.785 1.00 22.25 202 TRP A C 1
ATOM 1534 O O . TRP A 1 213 ? 28.485 41.135 66.105 1.00 22.76 202 TRP A O 1
ATOM 1545 N N . GLU A 1 214 ? 29.375 42.977 67.084 1.00 22.30 203 GLU A N 1
ATOM 1546 C CA . GLU A 1 214 ? 30.703 42.711 66.516 1.00 22.96 203 GLU A CA 1
ATOM 1547 C C . GLU A 1 214 ? 31.244 41.323 66.904 1.00 23.51 203 GLU A C 1
ATOM 1548 O O . GLU A 1 214 ? 32.068 40.747 66.172 1.00 24.20 203 GLU A O 1
ATOM 1554 N N . ALA A 1 215 ? 30.834 40.830 68.070 1.00 23.30 204 ALA A N 1
ATOM 1555 C CA . ALA A 1 215 ? 31.281 39.506 68.548 1.00 23.86 204 ALA A CA 1
ATOM 1556 C C . ALA A 1 215 ? 30.846 38.439 67.556 1.00 24.26 204 ALA A C 1
ATOM 1557 O O . ALA A 1 215 ? 31.529 37.412 67.378 1.00 26.12 204 ALA A O 1
ATOM 1559 N N . PHE A 1 216 ? 29.684 38.639 66.955 1.00 23.86 205 PHE A N 1
ATOM 1560 C CA . PHE A 1 216 ? 29.164 37.709 65.944 1.00 24.31 205 PHE A CA 1
ATOM 1561 C C . PHE A 1 216 ? 29.696 37.991 64.558 1.00 25.34 205 PHE A C 1
ATOM 1562 O O . PHE A 1 216 ? 30.106 37.097 63.846 1.00 27.40 205 PHE A O 1
ATOM 1570 N N . TYR A 1 217 ? 29.780 39.266 64.213 1.00 24.39 206 TYR A N 1
ATOM 1571 C CA . TYR A 1 217 ? 30.113 39.666 62.880 1.00 25.10 206 TYR A CA 1
ATOM 1572 C C . TYR A 1 217 ? 31.529 39.282 62.470 1.00 29.24 206 TYR A C 1
ATOM 1573 O O . TYR A 1 217 ? 31.757 38.789 61.349 1.00 29.09 206 TYR A O 1
ATOM 1582 N N . PHE A 1 218 ? 32.506 39.557 63.317 1.00 32.41 207 PHE A N 1
ATOM 1583 C CA . PHE A 1 218 ? 33.875 39.482 62.854 1.00 37.02 207 PHE A CA 1
ATOM 1584 C C . PHE A 1 218 ? 34.366 38.049 62.759 1.00 40.02 207 PHE A C 1
ATOM 1585 O O . PHE A 1 218 ? 35.210 37.744 61.903 1.00 44.30 207 PHE A O 1
ATOM 1593 N N . GLU A 1 219 ? 33.803 37.163 63.569 1.00 39.16 208 GLU A N 1
ATOM 1594 C CA . GLU A 1 219 ? 34.210 35.754 63.534 1.00 44.28 208 GLU A CA 1
ATOM 1595 C C . GLU A 1 219 ? 33.244 34.826 62.796 1.00 42.64 208 GLU A C 1
ATOM 1596 O O . GLU A 1 219 ? 33.459 33.620 62.761 1.00 41.75 208 GLU A O 1
ATOM 1602 N N . SER A 1 220 ? 32.265 35.387 62.093 1.00 39.33 209 SER A N 1
ATOM 1603 C CA . SER A 1 220 ? 31.232 34.574 61.459 1.00 40.86 209 SER A CA 1
ATOM 1604 C C . SER A 1 220 ? 31.779 33.627 60.384 1.00 44.11 209 SER A C 1
ATOM 1605 O O . SER A 1 220 ? 31.328 32.476 60.311 1.00 45.30 209 SER A O 1
ATOM 1608 N N . LYS A 1 221 ? 32.621 34.135 59.480 1.00 46.13 210 LYS A N 1
ATOM 1609 C CA . LYS A 1 221 ? 33.215 33.291 58.423 1.00 50.19 210 LYS A CA 1
ATOM 1610 C C . LYS A 1 221 ? 34.074 32.136 58.999 1.00 51.53 210 LYS A C 1
ATOM 1611 O O . LYS A 1 221 ? 33.962 30.972 58.561 1.00 52.39 210 LYS A O 1
ATOM 1617 N N . THR A 1 222 ? 34.858 32.442 60.033 1.00 51.77 211 THR A N 1
ATOM 1618 C CA . THR A 1 222 ? 35.609 31.418 60.783 1.00 54.50 211 THR A CA 1
ATOM 1619 C C . THR A 1 222 ? 34.730 30.369 61.479 1.00 51.70 211 THR A C 1
ATOM 1620 O O . THR A 1 222 ? 35.002 29.163 61.402 1.00 51.40 211 THR A O 1
ATOM 1624 N N . HIS A 1 223 ? 33.708 30.816 62.205 1.00 44.29 212 HIS A N 1
ATOM 1625 C CA . HIS A 1 223 ? 32.801 29.857 62.858 1.00 44.59 212 HIS A CA 1
ATOM 1626 C C . HIS A 1 223 ? 32.064 28.996 61.823 1.00 44.79 212 HIS A C 1
ATOM 1627 O O . HIS A 1 223 ? 31.826 27.791 62.035 1.00 44.61 212 HIS A O 1
ATOM 1634 N N . ASP A 1 224 ? 31.727 29.598 60.685 1.00 45.86 213 ASP A N 1
ATOM 1635 C CA . ASP A 1 224 ? 30.961 28.887 59.655 1.00 48.95 213 ASP A CA 1
ATOM 1636 C C . ASP A 1 224 ? 31.791 27.734 59.073 1.00 51.36 213 ASP A C 1
ATOM 1637 O O . ASP A 1 224 ? 31.255 26.650 58.819 1.00 53.40 213 ASP A O 1
ATOM 1642 N N . ALA A 1 225 ? 33.113 27.920 59.030 1.00 53.01 214 ALA A N 1
ATOM 1643 C CA . ALA A 1 225 ? 34.037 26.874 58.554 1.00 56.88 214 ALA A CA 1
ATOM 1644 C C . ALA A 1 225 ? 34.257 25.764 59.591 1.00 57.26 214 ALA A C 1
ATOM 1645 O O . ALA A 1 225 ? 34.435 24.607 59.221 1.00 59.89 214 ALA A O 1
ATOM 1647 N N . SER A 1 226 ? 34.163 26.083 60.879 1.00 56.27 215 SER A N 1
ATOM 1648 C CA . SER A 1 226 ? 34.608 25.150 61.910 1.00 55.96 215 SER A CA 1
ATOM 1649 C C . SER A 1 226 ? 33.485 24.481 62.745 1.00 53.33 215 SER A C 1
ATOM 1650 O O . SER A 1 226 ? 33.730 23.493 63.424 1.00 53.50 215 SER A O 1
ATOM 1653 N N . VAL A 1 227 ? 32.251 24.970 62.663 1.00 43.99 216 VAL A N 1
ATOM 1654 C CA . VAL A 1 227 ? 31.172 24.407 63.469 1.00 43.61 216 VAL A CA 1
ATOM 1655 C C . VAL A 1 227 ? 30.022 24.037 62.551 1.00 39.36 216 VAL A C 1
ATOM 1656 O O . VAL A 1 227 ? 29.673 24.792 61.644 1.00 42.55 216 VAL A O 1
ATOM 1660 N N . ASP A 1 228 ? 29.422 22.884 62.798 1.00 38.61 217 ASP A N 1
ATOM 1661 C CA . ASP A 1 228 ? 28.202 22.494 62.098 1.00 37.35 217 ASP A CA 1
ATOM 1662 C C . ASP A 1 228 ? 27.017 22.870 62.974 1.00 34.30 217 ASP A C 1
ATOM 1663 O O . ASP A 1 228 ? 26.738 22.193 63.962 1.00 35.01 217 ASP A O 1
ATOM 1668 N N . PHE A 1 229 ? 26.367 23.987 62.651 1.00 33.31 218 PHE A N 1
ATOM 1669 C CA . PHE A 1 229 ? 25.332 24.546 63.513 1.00 30.68 218 PHE A CA 1
ATOM 1670 C C . PHE A 1 229 ? 24.021 23.791 63.441 1.00 30.94 218 PHE A C 1
ATOM 1671 O O . PHE A 1 229 ? 23.089 24.114 64.169 1.00 35.65 218 PHE A O 1
ATOM 1679 N N . SER A 1 230 ? 23.943 22.804 62.561 1.00 32.74 219 SER A N 1
ATOM 1680 C CA A SER A 1 230 ? 22.725 22.014 62.420 0.50 32.27 219 SER A CA 1
ATOM 1681 C CA B SER A 1 230 ? 22.731 22.004 62.387 0.50 32.13 219 SER A CA 1
ATOM 1682 C C . SER A 1 230 ? 22.832 20.644 63.080 1.00 31.88 219 SER A C 1
ATOM 1683 O O . SER A 1 230 ? 21.840 19.952 63.217 1.00 31.09 219 SER A O 1
ATOM 1688 N N . ALA A 1 231 ? 24.029 20.248 63.505 1.00 29.80 220 ALA A N 1
ATOM 1689 C CA . ALA A 1 231 ? 24.212 18.866 63.955 1.00 30.27 220 ALA A CA 1
ATOM 1690 C C . ALA A 1 231 ? 23.357 18.534 65.183 1.00 31.07 220 ALA A C 1
ATOM 1691 O O . ALA A 1 231 ? 22.848 17.415 65.309 1.00 31.23 220 ALA A O 1
ATOM 1693 N N . HIS A 1 232 ? 23.189 19.485 66.098 1.00 28.22 221 HIS A N 1
ATOM 1694 C CA . HIS A 1 232 ? 22.386 19.227 67.303 1.00 26.86 221 HIS A CA 1
ATOM 1695 C C . HIS A 1 232 ? 20.898 19.032 67.040 1.00 27.11 221 HIS A C 1
ATOM 1696 O O . HIS A 1 232 ? 20.155 18.621 67.933 1.00 29.40 221 HIS A O 1
ATOM 1703 N N . LEU A 1 233 ? 20.460 19.346 65.822 1.00 27.30 222 LEU A N 1
ATOM 1704 C CA . LEU A 1 233 ? 19.050 19.214 65.436 1.00 28.61 222 LEU A CA 1
ATOM 1705 C C . LEU A 1 233 ? 18.619 17.822 64.992 1.00 29.43 222 LEU A C 1
ATOM 1706 O O . LEU A 1 233 ? 17.451 17.606 64.674 1.00 32.54 222 LEU A O 1
ATOM 1711 N N . LYS A 1 234 ? 19.553 16.891 64.908 1.00 28.38 223 LYS A N 1
ATOM 1712 C CA . LYS A 1 234 ? 19.340 15.663 64.133 1.00 31.40 223 LYS A CA 1
ATOM 1713 C C . LYS A 1 234 ? 19.061 14.422 65.015 1.00 31.50 223 LYS A C 1
ATOM 1714 O O . LYS A 1 234 ? 19.018 13.298 64.508 1.00 32.98 223 LYS A O 1
ATOM 1720 N N . TYR A 1 235 ? 18.926 14.603 66.325 1.00 27.93 224 TYR A N 1
ATOM 1721 C CA . TYR A 1 235 ? 18.848 13.456 67.225 1.00 27.98 224 TYR A CA 1
ATOM 1722 C C . TYR A 1 235 ? 17.499 12.756 67.194 1.00 30.43 224 TYR A C 1
ATOM 1723 O O . TYR A 1 235 ? 17.406 11.608 67.621 1.00 31.43 224 TYR A O 1
ATOM 1732 N N . GLY A 1 236 ? 16.463 13.439 66.723 1.00 28.15 225 GLY A N 1
ATOM 1733 C CA . GLY A 1 236 ? 15.136 12.846 66.626 1.00 29.06 225 GLY A CA 1
ATOM 1734 C C . GLY A 1 236 ? 14.374 12.798 67.935 1.00 29.33 225 GLY A C 1
ATOM 1735 O O . GLY A 1 236 ? 13.339 12.142 68.036 1.00 31.82 225 GLY A O 1
ATOM 1736 N N . THR A 1 237 ? 14.854 13.518 68.930 1.00 27.63 226 THR A N 1
ATOM 1737 C CA . THR A 1 237 ? 14.110 13.716 70.169 1.00 28.26 226 THR A CA 1
ATOM 1738 C C . THR A 1 237 ? 13.039 14.770 69.946 1.00 26.75 226 THR A C 1
ATOM 1739 O O . THR A 1 237 ? 13.149 15.594 69.021 1.00 27.55 226 THR A O 1
ATOM 1743 N N . PRO A 1 238 ? 12.062 14.844 70.849 1.00 28.77 227 PRO A N 1
ATOM 1744 C CA . PRO A 1 238 ? 11.038 15.868 70.670 1.00 27.38 227 PRO A CA 1
ATOM 1745 C C . PRO A 1 238 ? 11.633 17.283 70.634 1.00 28.16 227 PRO A C 1
ATOM 1746 O O . PRO A 1 238 ? 11.167 18.129 69.866 1.00 28.07 227 PRO A O 1
ATOM 1750 N N . LEU A 1 239 ? 12.592 17.559 71.510 1.00 28.13 228 LEU A N 1
ATOM 1751 C CA . LEU A 1 239 ? 13.189 18.892 71.557 1.00 27.36 228 LEU A CA 1
ATOM 1752 C C . LEU A 1 239 ? 13.997 19.182 70.283 1.00 25.63 228 LEU A C 1
ATOM 1753 O O . LEU A 1 239 ? 13.866 20.261 69.696 1.00 26.45 228 LEU A O 1
ATOM 1758 N N . ALA A 1 240 ? 14.769 18.210 69.797 1.00 26.82 229 ALA A N 1
ATOM 1759 C CA . ALA A 1 240 ? 15.472 18.395 68.520 1.00 25.70 229 ALA A CA 1
ATOM 1760 C C . ALA A 1 240 ? 14.483 18.689 67.405 1.00 27.09 229 ALA A C 1
ATOM 1761 O O . ALA A 1 240 ? 14.744 19.518 66.515 1.00 27.32 229 ALA A O 1
ATOM 1763 N N . ASN A 1 241 ? 13.397 17.919 67.356 1.00 25.97 230 ASN A N 1
ATOM 1764 C CA . ASN A 1 241 ? 12.420 18.107 66.301 1.00 25.92 230 ASN A CA 1
ATOM 1765 C C . ASN A 1 241 ? 11.749 19.487 66.397 1.00 24.96 230 ASN A C 1
ATOM 1766 O O . ASN A 1 241 ? 11.525 20.134 65.373 1.00 27.47 230 ASN A O 1
ATOM 1771 N N . TYR A 1 242 ? 11.409 19.915 67.613 1.00 25.33 231 TYR A N 1
ATOM 1772 C CA . TYR A 1 242 ? 10.836 21.252 67.808 1.00 24.63 231 TYR A CA 1
ATOM 1773 C C . TYR A 1 242 ? 11.787 22.379 67.388 1.00 25.80 231 TYR A C 1
ATOM 1774 O O . TYR A 1 242 ? 11.393 23.307 66.668 1.00 24.62 231 TYR A O 1
ATOM 1783 N N . LEU A 1 243 ? 13.061 22.255 67.763 1.00 24.78 232 LEU A N 1
ATOM 1784 C CA . LEU A 1 243 ? 14.038 23.254 67.385 1.00 24.13 232 LEU A CA 1
ATOM 1785 C C . LEU A 1 243 ? 14.354 23.216 65.898 1.00 25.87 232 LEU A C 1
ATOM 1786 O O . LEU A 1 243 ? 14.635 24.267 65.293 1.00 25.28 232 LEU A O 1
ATOM 1791 N N . SER A 1 244 ? 14.209 22.049 65.270 1.00 25.19 233 SER A N 1
ATOM 1792 C CA A SER A 1 244 ? 14.301 21.949 63.819 0.50 25.39 233 SER A CA 1
ATOM 1793 C CA B SER A 1 244 ? 14.316 21.963 63.827 0.50 26.49 233 SER A CA 1
ATOM 1794 C C . SER A 1 244 ? 13.211 22.760 63.136 1.00 27.23 233 SER A C 1
ATOM 1795 O O . SER A 1 244 ? 13.476 23.556 62.225 1.00 29.07 233 SER A O 1
ATOM 1800 N N . LEU A 1 245 ? 11.987 22.610 63.614 1.00 26.15 234 LEU A N 1
ATOM 1801 C CA . LEU A 1 245 ? 10.844 23.352 63.095 1.00 28.20 234 LEU A CA 1
ATOM 1802 C C . LEU A 1 245 ? 11.062 24.856 63.327 1.00 26.76 234 LEU A C 1
ATOM 1803 O O . LEU A 1 245 ? 10.898 25.668 62.418 1.00 27.8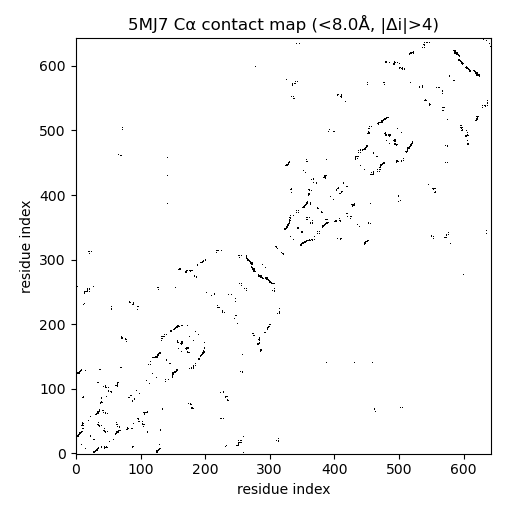3 234 LEU A O 1
ATOM 1808 N N . ALA A 1 246 ? 11.459 25.206 64.541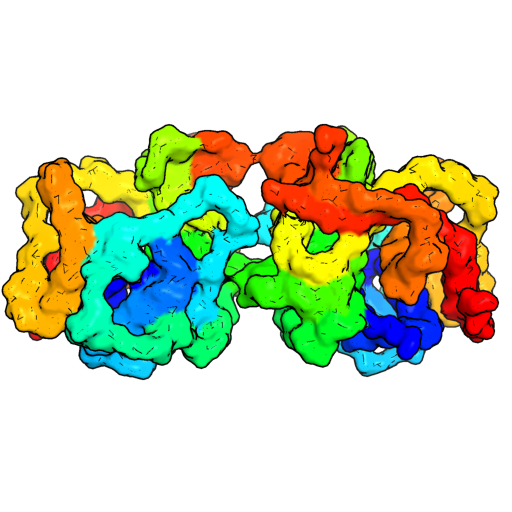 1.00 26.85 235 ALA A N 1
ATOM 1809 C CA . ALA A 1 246 ? 11.530 26.625 64.939 1.00 25.31 235 ALA A CA 1
ATOM 1810 C C . ALA A 1 246 ? 12.529 27.390 64.085 1.00 26.00 235 ALA A C 1
ATOM 1811 O O . ALA A 1 246 ? 12.339 28.572 63.808 1.00 28.74 235 ALA A O 1
ATOM 1813 N N . THR A 1 247 ? 13.598 26.700 63.678 1.00 24.88 236 THR A N 1
ATOM 1814 C CA . THR A 1 247 ? 14.695 27.318 62.970 1.00 25.32 236 THR A CA 1
ATOM 1815 C C . THR A 1 247 ? 14.610 27.091 61.469 1.00 28.39 236 THR A C 1
ATOM 1816 O O . THR A 1 247 ? 15.428 27.606 60.724 1.00 29.35 236 THR A O 1
ATOM 1820 N N . SER A 1 248 ? 13.575 26.400 61.015 1.00 28.68 237 SER A N 1
ATOM 1821 C CA . SER A 1 248 ? 13.525 25.882 59.637 1.00 29.93 237 SER A CA 1
ATOM 1822 C C . SER A 1 248 ? 13.645 26.949 58.557 1.00 32.56 237 SER A C 1
ATOM 1823 O O . SER A 1 248 ? 14.355 26.779 57.567 1.00 33.59 237 SER A O 1
ATOM 1826 N N . ILE A 1 249 ? 12.904 28.037 58.712 1.00 31.50 238 ILE A N 1
ATOM 1827 C CA . ILE A 1 249 ? 12.827 29.054 57.679 1.00 32.18 238 ILE A CA 1
ATOM 1828 C C . ILE A 1 249 ? 14.096 29.898 57.696 1.00 32.45 238 ILE A C 1
ATOM 1829 O O . ILE A 1 249 ? 14.682 30.141 56.662 1.00 34.11 238 ILE A O 1
ATOM 1834 N N . GLY A 1 250 ? 14.640 30.138 58.880 1.00 31.44 239 GLY A N 1
ATOM 1835 C CA . GLY A 1 250 ? 15.935 30.814 58.994 1.00 33.81 239 GLY A CA 1
ATOM 1836 C C . GLY A 1 250 ? 17.041 30.015 58.328 1.00 32.17 239 GLY A C 1
ATOM 1837 O O . GLY A 1 250 ? 17.891 30.574 57.643 1.00 35.46 239 GLY A O 1
ATOM 1838 N N . ARG A 1 251 ? 17.039 28.708 58.524 1.00 32.15 240 ARG A N 1
ATOM 1839 C CA . ARG A 1 251 ? 18.085 27.860 57.961 1.00 34.05 240 ARG A CA 1
ATOM 1840 C C . ARG A 1 251 ? 18.026 27.843 56.440 1.00 37.79 240 ARG A C 1
ATOM 1841 O O . ARG A 1 251 ? 19.050 27.995 55.785 1.00 39.88 240 ARG A O 1
ATOM 1849 N N . VAL A 1 252 ? 16.830 27.746 55.876 1.00 43.65 241 VAL A N 1
ATOM 1850 C CA . VAL A 1 252 ? 16.693 27.678 54.424 1.00 47.46 241 VAL A CA 1
ATOM 1851 C C . VAL A 1 252 ? 17.135 28.993 53.775 1.00 48.87 241 VAL A C 1
ATOM 1852 O O . VAL A 1 252 ? 17.860 29.003 52.768 1.00 51.98 241 VAL A O 1
ATOM 1856 N N . LYS A 1 253 ? 16.828 30.108 54.430 1.00 48.65 242 LYS A N 1
ATOM 1857 C CA . LYS A 1 253 ? 17.163 31.404 53.844 1.00 51.26 242 LYS A CA 1
ATOM 1858 C C . LYS A 1 253 ? 18.661 31.718 53.934 1.00 51.84 242 LYS A C 1
ATOM 1859 O O . LYS A 1 253 ? 19.235 32.290 53.027 1.00 53.61 242 LYS A O 1
ATOM 1865 N N . CYS A 1 254 ? 19.281 31.380 55.061 1.00 50.04 243 CYS A N 1
ATOM 1866 C CA . CYS A 1 254 ? 20.721 31.514 55.181 1.00 51.11 243 CYS A CA 1
ATOM 1867 C C . CYS A 1 254 ? 21.460 30.629 54.170 1.00 51.03 243 CYS A C 1
ATOM 1868 O O . CYS A 1 254 ? 22.356 31.102 53.474 1.00 54.40 243 CYS A O 1
ATOM 1871 N N . GLU A 1 255 ? 21.004 29.392 54.008 1.00 51.53 244 GLU A N 1
ATOM 1872 C CA . GLU A 1 255 ? 21.684 28.430 53.137 1.00 56.05 244 GLU A CA 1
ATOM 1873 C C . GLU A 1 255 ? 21.567 28.838 51.677 1.00 59.40 244 GLU A C 1
ATOM 1874 O O . GLU A 1 255 ? 22.475 28.594 50.883 1.00 59.52 244 GLU A O 1
ATOM 1880 N N . ALA A 1 256 ? 20.469 29.507 51.341 1.00 59.07 245 ALA A N 1
ATOM 1881 C CA . ALA A 1 256 ? 20.265 30.024 49.990 1.00 63.08 245 ALA A CA 1
ATOM 1882 C C . ALA A 1 256 ? 21.260 31.149 49.683 1.00 67.50 245 ALA A C 1
ATOM 1883 O O . ALA A 1 256 ? 21.562 31.421 48.524 1.00 72.43 245 ALA A O 1
ATOM 1885 N N . ASN A 1 257 ? 21.837 31.732 50.732 1.00 67.08 246 ASN A N 1
ATOM 1886 C CA . ASN A 1 257 ? 22.891 32.733 50.589 1.00 73.91 246 ASN A CA 1
ATOM 1887 C C . ASN A 1 257 ? 24.290 32.227 50.950 1.00 74.53 246 ASN A C 1
ATOM 1888 O O . ASN A 1 257 ? 25.225 33.010 51.078 1.00 79.40 246 ASN A O 1
ATOM 1893 N N . GLY A 1 258 ? 24.441 30.912 51.043 1.00 73.32 247 GLY A N 1
ATOM 1894 C CA . GLY A 1 258 ? 25.757 30.299 51.202 1.00 75.51 247 GLY A CA 1
ATOM 1895 C C . GLY A 1 258 ? 26.346 30.392 52.603 1.00 72.63 247 GLY A C 1
ATOM 1896 O O . GLY A 1 258 ? 27.553 30.297 52.771 1.00 73.54 247 GLY A O 1
ATOM 1897 N N . ARG A 1 259 ? 25.505 30.463 53.627 1.00 65.70 248 ARG A N 1
ATOM 1898 C CA . ARG A 1 259 ? 26.017 30.338 54.981 1.00 65.17 248 ARG A CA 1
ATOM 1899 C C . ARG A 1 259 ? 25.050 29.627 55.912 1.00 59.23 248 ARG A C 1
ATOM 1900 O O . ARG A 1 259 ? 23.920 29.324 55.542 1.00 59.42 248 ARG A O 1
ATOM 1908 N N . GLN A 1 260 ? 25.545 29.244 57.080 1.00 53.25 249 GLN A N 1
ATOM 1909 C CA . GLN A 1 260 ? 24.710 28.557 58.042 1.00 48.16 249 GLN A CA 1
ATOM 1910 C C . GLN A 1 260 ? 23.970 29.586 58.869 1.00 42.55 249 GLN A C 1
ATOM 1911 O O . GLN A 1 260 ? 24.472 30.677 59.105 1.00 43.56 249 GLN A O 1
ATOM 1917 N N . TYR A 1 261 ? 22.766 29.233 59.293 1.00 41.07 250 TYR A N 1
ATOM 1918 C CA . TYR A 1 261 ? 22.114 29.948 60.363 1.00 38.22 250 TYR A CA 1
ATOM 1919 C C . TYR A 1 261 ? 22.852 29.634 61.659 1.00 38.30 250 TYR A C 1
ATOM 1920 O O . TYR A 1 261 ? 22.791 28.518 62.161 1.00 43.04 250 TYR A O 1
ATOM 1929 N N . SER A 1 262 ? 23.420 30.659 62.277 1.00 30.86 251 SER A N 1
ATOM 1930 C CA . SER A 1 262 ? 24.337 30.449 63.382 1.00 29.53 251 SER A CA 1
ATOM 1931 C C . SER A 1 262 ? 23.702 30.966 64.678 1.00 26.15 251 SER A C 1
ATOM 1932 O O . SER A 1 262 ? 22.647 31.605 64.660 1.00 30.70 251 SER A O 1
ATOM 1935 N N . TYR A 1 263 ? 24.380 30.742 65.795 1.00 25.99 252 TYR A N 1
ATOM 1936 C CA . TYR A 1 263 ? 23.869 31.149 67.076 1.00 25.29 252 TYR A CA 1
ATOM 1937 C C . TYR A 1 263 ? 23.942 32.658 67.270 1.00 24.39 252 TYR A C 1
ATOM 1938 O O . TYR A 1 263 ? 24.902 33.326 66.835 1.00 24.97 252 TYR A O 1
ATOM 1947 N N . CYS A 1 264 ? 22.929 33.187 67.926 1.00 23.73 253 CYS A N 1
ATOM 1948 C CA A CYS A 1 264 ? 22.930 34.600 68.329 0.50 22.95 253 CYS A CA 1
ATOM 1949 C CA B CYS A 1 264 ? 22.897 34.604 68.291 0.50 22.95 253 CYS A CA 1
ATOM 1950 C C . CYS A 1 264 ? 22.486 34.746 69.772 1.00 22.67 253 CYS A C 1
ATOM 1951 O O . CYS A 1 264 ? 23.331 34.682 70.673 1.00 22.85 253 CYS A O 1
ATOM 1956 N N . ASP A 1 265 ? 21.184 34.737 70.028 1.00 22.45 254 ASP A N 1
ATOM 1957 C CA . ASP A 1 265 ? 20.669 34.949 71.386 1.00 22.29 254 ASP A CA 1
ATOM 1958 C C . ASP A 1 265 ? 21.159 33.886 72.364 1.00 22.89 254 ASP A C 1
ATOM 1959 O O . ASP A 1 265 ? 21.262 34.121 73.576 1.00 22.91 254 ASP A O 1
ATOM 1964 N N . GLU A 1 266 ? 21.413 32.680 71.845 1.00 23.50 255 GLU A N 1
ATOM 1965 C CA . GLU A 1 266 ? 21.915 31.579 72.671 1.00 24.23 255 GLU A CA 1
ATOM 1966 C C . GLU A 1 266 ? 23.161 31.996 73.434 1.00 24.35 255 GLU A C 1
ATOM 1967 O O . GLU A 1 266 ? 23.407 31.510 74.530 1.00 24.85 255 GLU A O 1
ATOM 1973 N N . ILE A 1 267 ? 23.989 32.816 72.806 1.00 24.07 256 ILE A N 1
ATOM 1974 C CA . ILE A 1 267 ? 25.256 33.219 73.435 1.00 24.32 256 ILE A CA 1
ATOM 1975 C C . ILE A 1 267 ? 24.988 34.070 74.674 1.00 24.24 256 ILE A C 1
ATOM 1976 O O . ILE A 1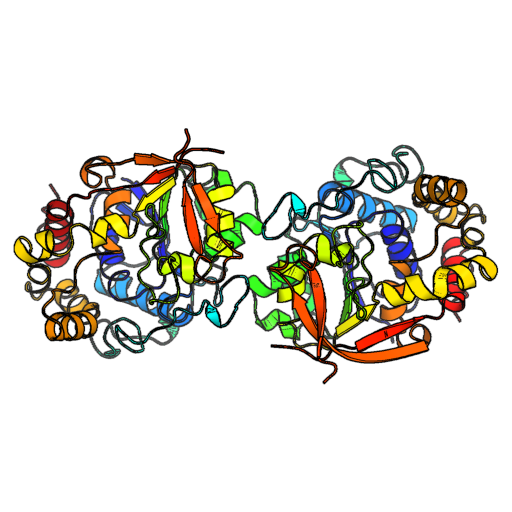 267 ? 25.693 33.965 75.680 1.00 24.49 256 ILE A O 1
ATOM 1981 N N . ALA A 1 268 ? 23.996 34.959 74.637 1.00 23.24 257 ALA A N 1
ATOM 1982 C CA . ALA A 1 268 ? 23.682 35.749 75.810 1.00 23.06 257 ALA A CA 1
ATOM 1983 C C . ALA A 1 268 ? 23.194 34.907 76.979 1.00 23.63 257 ALA A C 1
ATOM 1984 O O . ALA A 1 268 ? 23.591 35.114 78.118 1.00 24.01 257 ALA A O 1
ATOM 1986 N N . VAL A 1 269 ? 22.322 33.932 76.710 1.00 23.82 258 VAL A N 1
ATOM 1987 C CA . VAL A 1 269 ? 21.863 33.072 77.778 1.00 24.47 258 VAL A CA 1
ATOM 1988 C C . VAL A 1 269 ? 23.005 32.239 78.328 1.00 25.33 258 VAL A C 1
ATOM 1989 O O . VAL A 1 269 ? 23.153 32.083 79.545 1.00 25.91 258 VAL A O 1
ATOM 1993 N N . ALA A 1 270 ? 23.860 31.738 77.444 1.00 25.54 259 ALA A N 1
ATOM 1994 C CA . ALA A 1 270 ? 25.024 30.934 77.891 1.00 26.53 259 ALA A CA 1
ATOM 1995 C C . ALA A 1 270 ? 25.950 31.792 78.768 1.00 26.70 259 ALA A C 1
ATOM 1996 O O . ALA A 1 270 ? 26.493 31.318 79.767 1.00 27.60 259 ALA A O 1
ATOM 1998 N N . THR A 1 271 ? 26.158 33.036 78.358 1.00 25.95 260 THR A N 1
ATOM 1999 C CA . THR A 1 271 ? 27.011 33.981 79.122 1.00 26.11 260 THR A CA 1
ATOM 2000 C C . THR A 1 271 ? 26.432 34.241 80.527 1.00 26.35 260 THR A C 1
ATOM 2001 O O . THR A 1 271 ? 27.156 34.325 81.512 1.00 27.11 260 THR A O 1
ATOM 2005 N N . ALA A 1 272 ? 25.119 34.298 80.623 1.00 25.88 261 ALA A N 1
ATOM 2006 C CA . ALA A 1 272 ? 24.458 34.392 81.913 1.00 26.27 261 ALA A CA 1
ATOM 2007 C C . ALA A 1 272 ? 24.716 33.209 82.807 1.00 27.41 261 ALA A C 1
ATOM 2008 O O . ALA A 1 272 ? 24.867 33.357 84.018 1.00 28.65 261 ALA A O 1
ATOM 2010 N N . ILE A 1 273 ? 24.821 32.012 82.223 1.00 27.74 262 ILE A N 1
ATOM 2011 C CA . ILE A 1 273 ? 24.951 30.798 82.994 1.00 28.89 262 ILE A CA 1
ATOM 2012 C C . ILE A 1 273 ? 26.385 30.612 83.491 1.00 29.87 262 ILE A C 1
ATOM 2013 O O . ILE A 1 273 ? 26.615 30.260 84.641 1.00 30.90 262 ILE A O 1
ATOM 2018 N N . ASP A 1 274 ? 27.355 30.921 82.635 1.00 29.65 263 ASP A N 1
ATOM 2019 C CA . ASP A 1 274 ? 28.757 30.826 83.049 1.00 30.68 263 ASP A CA 1
ATOM 2020 C C . ASP A 1 274 ? 29.604 31.807 82.255 1.00 30.42 263 ASP A C 1
ATOM 2021 O O . ASP A 1 274 ? 30.143 31.481 81.206 1.00 30.97 263 ASP A O 1
ATOM 2026 N N . GLU A 1 275 ? 29.673 33.036 82.746 1.00 29.75 264 GLU A N 1
ATOM 2027 C CA . GLU A 1 275 ? 30.268 34.128 82.014 1.00 29.37 264 GLU A CA 1
ATOM 2028 C C . GLU A 1 275 ? 31.761 33.872 81.787 1.00 32.01 264 GLU A C 1
ATOM 2029 O O . GLU A 1 275 ? 32.280 34.182 80.725 1.00 33.14 264 GLU A O 1
ATOM 2035 N N . ASP A 1 276 ? 32.440 33.318 82.780 1.00 37.72 265 ASP A N 1
ATOM 2036 C CA . ASP A 1 276 ? 33.898 33.107 82.689 1.00 41.15 265 ASP A CA 1
ATOM 2037 C C . ASP A 1 276 ? 34.258 32.039 81.662 1.00 40.78 265 ASP A C 1
ATOM 2038 O O . ASP A 1 276 ? 35.270 32.157 80.974 1.00 46.44 265 ASP A O 1
ATOM 2043 N N . LYS A 1 277 ? 33.366 31.078 81.457 1.00 37.54 266 LYS A N 1
ATOM 2044 C CA . LYS A 1 277 ? 33.569 30.041 80.462 1.00 36.72 266 LYS A CA 1
ATOM 2045 C C . LYS A 1 277 ? 33.281 30.565 79.044 1.00 37.71 266 LYS A C 1
ATOM 2046 O O . LYS A 1 277 ? 34.009 30.251 78.108 1.00 41.74 266 LYS A O 1
ATOM 2052 N N . ILE A 1 278 ? 32.177 31.279 78.862 1.00 30.64 267 ILE A N 1
ATOM 2053 C CA . ILE A 1 278 ? 31.714 31.602 77.525 1.00 29.55 267 ILE A CA 1
ATOM 2054 C C . ILE A 1 278 ? 32.411 32.848 76.968 1.00 31.00 267 ILE A C 1
ATOM 2055 O O . ILE A 1 278 ? 32.679 32.916 75.771 1.00 31.07 267 ILE A O 1
ATOM 2060 N N . ALA A 1 279 ? 32.702 33.822 77.825 1.00 30.53 268 ALA A N 1
ATOM 2061 C CA . ALA A 1 279 ? 33.327 35.069 77.383 1.00 29.44 268 ALA A CA 1
ATOM 2062 C C . ALA A 1 279 ? 34.824 34.936 77.371 1.00 33.91 268 ALA A C 1
ATOM 2063 O O . ALA A 1 279 ? 35.489 35.161 78.389 1.00 42.62 268 ALA A O 1
ATOM 2065 N N . LYS A 1 280 ? 35.369 34.569 76.223 1.00 30.18 269 LYS A N 1
ATOM 2066 C CA . LYS A 1 280 ? 36.793 34.350 76.096 1.00 35.80 269 LYS A CA 1
ATOM 2067 C C . LYS A 1 280 ? 37.573 35.659 76.215 1.00 34.40 269 LYS A C 1
ATOM 2068 O O . LYS A 1 280 ? 38.738 35.656 76.651 1.00 34.74 269 LYS A O 1
ATOM 2074 N N . LYS A 1 281 ? 37.057 36.708 75.581 1.00 32.69 270 LYS A N 1
ATOM 2075 C CA . LYS A 1 281 ? 37.688 38.014 75.689 1.00 30.66 270 LYS A CA 1
ATOM 2076 C C . LYS A 1 281 ? 36.604 39.027 75.992 1.00 28.85 270 LYS A C 1
ATOM 2077 O O . LYS A 1 281 ? 35.492 38.939 75.497 1.00 27.82 270 LYS A O 1
ATOM 2083 N N . SER A 1 282 ? 36.995 40.059 76.711 1.00 28.95 271 SER A N 1
ATOM 2084 C CA . SER A 1 282 ? 36.066 41.108 77.049 1.00 27.85 271 SER A CA 1
ATOM 2085 C C . SER A 1 282 ? 36.836 42.377 77.363 1.00 28.14 271 SER A C 1
ATOM 2086 O O . SER A 1 282 ? 38.061 42.343 77.581 1.00 30.08 271 SER A O 1
ATOM 2089 N N . GLN A 1 283 ? 36.114 43.490 77.318 1.00 27.15 272 GLN A N 1
ATOM 2090 C CA . GLN A 1 283 ? 36.697 44.820 77.439 1.00 27.37 272 GLN A CA 1
ATOM 2091 C C . GLN A 1 283 ? 35.653 45.643 78.190 1.00 26.54 272 GLN A C 1
ATOM 2092 O O . GLN A 1 283 ? 34.494 45.604 77.865 1.00 25.57 272 GLN A O 1
ATOM 2098 N N . TYR A 1 284 ? 36.094 46.539 79.060 1.00 27.06 273 TYR A N 1
ATOM 2099 C CA . TYR A 1 284 ? 35.171 47.506 79.641 1.00 26.46 273 TYR A CA 1
ATOM 2100 C C . TYR A 1 284 ? 35.283 48.819 78.898 1.00 25.99 273 TYR A C 1
ATOM 2101 O O . TYR A 1 284 ? 36.395 49.310 78.680 1.00 26.64 273 TYR A O 1
ATOM 2110 N N . LEU A 1 285 ? 34.140 49.403 78.557 1.00 24.98 274 LEU A N 1
ATOM 2111 C CA . LEU A 1 285 ? 34.102 50.666 77.828 1.00 24.53 274 LEU A CA 1
ATOM 2112 C C . LEU A 1 285 ? 33.061 51.590 78.465 1.00 24.13 274 LEU A C 1
ATOM 2113 O O . LEU A 1 285 ? 32.061 51.108 79.021 1.00 23.85 274 LEU A O 1
ATOM 2118 N N . TYR A 1 286 ? 33.264 52.892 78.319 1.00 24.16 275 TYR A N 1
ATOM 2119 C CA . TYR A 1 286 ? 32.310 53.898 78.776 1.00 23.88 275 TYR A CA 1
ATOM 2120 C C . TYR A 1 286 ? 31.421 54.298 77.606 1.00 22.95 275 TYR A C 1
ATOM 2121 O O . TYR A 1 286 ? 31.934 54.743 76.564 1.00 22.81 275 TYR A O 1
ATOM 2130 N N . VAL A 1 287 ? 30.119 54.078 77.745 1.00 22.43 276 VAL A N 1
ATOM 2131 C CA . VAL A 1 287 ? 29.193 54.157 76.618 1.00 21.65 276 VAL A CA 1
ATOM 2132 C C . VAL A 1 287 ? 27.929 54.953 76.921 1.00 21.44 276 VAL A C 1
ATOM 2133 O O . VAL A 1 287 ? 27.525 55.149 78.078 1.00 21.83 276 VAL A O 1
ATOM 2137 N N . ASP A 1 288 ? 27.294 55.408 75.845 1.00 20.94 277 ASP A N 1
ATOM 2138 C CA . ASP A 1 288 ? 25.969 56.008 75.858 1.00 20.76 277 ASP A CA 1
ATOM 2139 C C . ASP A 1 288 ? 25.342 55.678 74.494 1.00 20.21 277 ASP A C 1
ATOM 2140 O O . ASP A 1 288 ? 25.913 54.897 73.747 1.00 20.01 277 ASP A O 1
ATOM 2145 N N . VAL A 1 289 ? 24.073 56.010 74.323 1.00 20.08 278 VAL A N 1
ATOM 2146 C CA . VAL A 1 289 ? 23.331 55.643 73.105 1.00 19.71 278 VAL A CA 1
ATOM 2147 C C . VAL A 1 289 ? 22.874 56.922 72.400 1.00 19.81 278 VAL A C 1
ATOM 2148 O O . VAL A 1 289 ? 22.340 57.838 73.033 1.00 20.13 278 VAL A O 1
ATOM 2152 N N . GLU A 1 290 ? 23.146 57.011 71.103 1.00 19.65 279 GLU A N 1
ATOM 2153 C CA . GLU A 1 290 ? 22.694 58.155 70.297 1.00 19.83 279 GLU A CA 1
ATOM 2154 C C . GLU A 1 290 ? 21.195 58.015 70.003 1.00 19.87 279 GLU A C 1
ATOM 2155 O O . GLU A 1 290 ? 20.752 56.961 69.559 1.00 19.66 279 GLU A O 1
ATOM 2161 N N . LEU A 1 291 ? 20.430 59.095 70.181 1.00 20.26 280 LEU A N 1
ATOM 2162 C CA . LEU A 1 291 ? 19.019 59.081 69.890 1.00 20.50 280 LEU A CA 1
ATOM 2163 C C . LEU A 1 291 ? 18.605 59.954 68.715 1.00 20.84 280 LEU A C 1
ATOM 2164 O O . LEU A 1 291 ? 17.555 59.712 68.146 1.00 21.06 280 LEU A O 1
ATOM 2169 N N . ASN A 1 292 ? 19.419 60.950 68.348 1.00 20.99 281 ASN A N 1
ATOM 2170 C CA . ASN A 1 292 ? 18.945 62.025 67.471 1.00 21.52 281 ASN A CA 1
ATOM 2171 C C . ASN A 1 292 ? 19.508 61.950 66.052 1.00 22.78 281 ASN A C 1
ATOM 2172 O O . ASN A 1 292 ? 19.021 62.660 65.160 1.00 27.11 281 ASN A O 1
ATOM 2177 N N . GLY A 1 293 ? 20.504 61.130 65.812 1.00 21.04 282 GLY A N 1
ATOM 2178 C CA . GLY A 1 293 ? 21.154 61.121 64.510 1.00 21.58 282 GLY A CA 1
ATOM 2179 C C . GLY A 1 293 ? 20.269 60.515 63.448 1.00 21.36 282 GLY A C 1
ATOM 2180 O O . GLY A 1 293 ? 19.421 59.668 63.722 1.00 23.23 282 GLY A O 1
ATOM 2181 N N . THR A 1 294 ? 20.441 60.942 62.215 1.00 21.81 283 THR A N 1
ATOM 2182 C CA A THR A 1 294 ? 19.669 60.427 61.085 0.50 22.19 283 THR A CA 1
ATOM 2183 C CA B THR A 1 294 ? 19.595 60.387 61.197 0.50 22.16 283 THR A CA 1
ATOM 2184 C C . THR A 1 294 ? 20.084 59.001 60.749 1.00 21.85 283 THR A C 1
ATOM 2185 O O . THR A 1 294 ? 19.253 58.170 60.355 1.00 26.38 283 THR A O 1
ATOM 2192 N N . LYS A 1 295 ? 21.393 58.754 60.772 1.00 21.60 284 LYS A N 1
ATOM 2193 C CA . LYS A 1 295 ? 21.914 57.438 60.445 1.00 21.42 284 LYS A CA 1
ATOM 2194 C C . LYS A 1 295 ? 22.396 56.659 61.669 1.00 20.79 284 LYS A C 1
ATOM 2195 O O . LYS A 1 295 ? 22.505 55.427 61.621 1.00 23.95 284 LYS A O 1
ATOM 2201 N N . THR A 1 296 ? 22.535 57.345 62.796 1.00 20.53 285 THR A N 1
ATOM 2202 C CA . THR A 1 296 ? 23.176 56.760 63.957 1.00 20.11 285 THR A CA 1
ATOM 2203 C C . THR A 1 296 ? 22.230 56.617 65.153 1.00 19.84 285 THR A C 1
ATOM 2204 O O . THR A 1 296 ? 22.628 56.190 66.222 1.00 19.59 285 THR A O 1
ATOM 2208 N N . ARG A 1 297 ? 20.944 56.853 64.953 1.00 20.02 286 ARG A N 1
ATOM 2209 C CA . ARG A 1 297 ? 19.986 56.606 66.033 1.00 19.91 286 ARG A CA 1
ATOM 2210 C C . ARG A 1 297 ? 20.050 55.151 66.477 1.00 19.58 286 ARG A C 1
ATOM 2211 O O . ARG A 1 297 ? 19.870 54.233 65.637 1.00 19.61 286 ARG A O 1
ATOM 2219 N N . GLY A 1 298 ? 20.196 54.932 67.778 1.00 19.40 287 GLY A N 1
ATOM 2220 C CA . GLY A 1 298 ? 20.306 53.580 68.312 1.00 19.18 287 GLY A CA 1
ATOM 2221 C C . GLY A 1 298 ? 21.735 53.054 68.438 1.00 19.03 287 GLY A C 1
ATOM 2222 O O . GLY A 1 298 ? 21.947 51.977 68.984 1.00 18.94 287 GLY A O 1
ATOM 2223 N N . GLN A 1 299 ? 22.693 53.711 67.778 1.00 19.12 288 GLN A N 1
ATOM 2224 C CA . GLN A 1 299 ? 24.092 53.316 67.875 1.00 19.16 288 GLN A CA 1
ATOM 2225 C C . GLN A 1 299 ? 24.612 53.547 69.275 1.00 19.18 288 GLN A C 1
ATOM 2226 O O . GLN A 1 299 ? 24.354 54.585 69.885 1.00 19.26 288 GLN A O 1
ATOM 2232 N N . VAL A 1 300 ? 25.424 52.628 69.766 1.00 19.25 289 VAL A N 1
ATOM 2233 C CA . VAL A 1 300 ? 26.227 52.895 70.969 1.00 19.48 289 VAL A CA 1
ATOM 2234 C C . VAL A 1 300 ? 27.380 53.823 70.608 1.00 19.76 289 VAL A C 1
ATOM 2235 O O . VAL A 1 300 ? 28.039 53.664 69.576 1.00 19.88 289 VAL A O 1
ATOM 2239 N N . VAL A 1 301 ? 27.611 54.818 71.455 1.00 19.97 290 VAL A N 1
ATOM 2240 C CA . VAL A 1 301 ? 28.740 55.704 71.326 1.00 20.36 290 VAL A CA 1
ATOM 2241 C C . VAL A 1 301 ? 29.689 55.426 72.477 1.00 20.81 290 VAL A C 1
ATOM 2242 O O . VAL A 1 301 ? 29.286 55.403 73.641 1.00 20.91 290 VAL A O 1
ATOM 2246 N N . VAL A 1 302 ? 30.953 55.261 72.146 1.00 21.24 291 VAL A N 1
ATOM 2247 C CA . VAL A 1 302 ? 31.986 54.896 73.123 1.00 21.86 291 VAL A CA 1
ATOM 2248 C C . VAL A 1 302 ? 32.901 56.087 73.330 1.00 22.44 291 VAL A C 1
ATOM 2249 O O . VAL A 1 302 ? 33.294 56.751 72.356 1.00 22.71 291 VAL A O 1
ATOM 2253 N N . ASP A 1 303 ? 33.326 56.336 74.558 1.00 22.99 292 ASP A N 1
ATOM 2254 C CA . ASP A 1 303 ? 34.348 57.336 74.803 1.00 23.74 292 ASP A CA 1
ATOM 2255 C C . ASP A 1 303 ? 35.726 56.690 74.771 1.00 24.51 292 ASP A C 1
ATOM 2256 O O . ASP A 1 303 ? 36.096 55.971 75.688 1.00 27.51 292 ASP A O 1
ATOM 2261 N N . TRP A 1 304 ? 36.409 56.790 73.625 1.00 25.98 293 TRP A N 1
ATOM 2262 C CA . TRP A 1 304 ? 37.741 56.203 73.448 1.00 26.89 293 TRP A CA 1
ATOM 2263 C C . TRP A 1 304 ? 38.890 57.157 73.825 1.00 34.27 293 TRP A C 1
ATOM 2264 O O . TRP A 1 304 ? 40.046 56.881 73.484 1.00 39.76 293 TRP A O 1
ATOM 2275 N N . THR A 1 305 ? 38.578 58.352 74.313 1.00 39.47 294 THR A N 1
ATOM 2276 C CA . THR A 1 305 ? 39.629 59.361 74.557 1.00 42.18 294 THR A CA 1
ATOM 2277 C C . THR A 1 305 ? 40.274 59.206 75.949 1.00 44.95 294 THR A C 1
ATOM 2278 O O . THR A 1 305 ? 39.731 58.518 76.818 1.00 49.95 294 THR A O 1
ATOM 2282 N N . THR A 1 319 ? 27.419 61.675 80.483 1.00 49.85 308 THR A N 1
ATOM 2283 C CA . THR A 1 319 ? 26.492 60.674 81.014 1.00 49.27 308 THR A CA 1
ATOM 2284 C C . THR A 1 319 ? 26.848 59.234 80.595 1.00 43.36 308 THR A C 1
ATOM 2285 O O . THR A 1 319 ? 26.007 58.323 80.731 1.00 47.00 308 THR A O 1
ATOM 2289 N N . HIS A 1 320 ? 28.110 59.006 80.215 1.00 36.21 309 HIS A N 1
ATOM 2290 C CA . HIS A 1 320 ? 28.566 57.651 79.848 1.00 27.78 309 HIS A CA 1
ATOM 2291 C C . HIS A 1 320 ? 28.691 56.765 81.094 1.00 26.04 309 HIS A C 1
ATOM 2292 O O . HIS A 1 320 ? 28.963 57.248 82.201 1.00 31.69 309 HIS A O 1
ATOM 2299 N N . ARG A 1 321 ? 28.460 55.484 80.899 1.00 25.18 310 ARG A N 1
ATOM 2300 C CA . ARG A 1 321 ? 28.521 54.493 81.957 1.00 25.08 310 ARG A CA 1
ATOM 2301 C C . ARG A 1 321 ? 29.456 53.381 81.530 1.00 24.40 310 ARG A C 1
ATOM 2302 O O . ARG A 1 321 ? 29.498 52.997 80.374 1.00 23.86 310 ARG A O 1
ATOM 2310 N N . ARG A 1 322 ? 30.179 52.812 82.492 1.00 24.68 311 ARG A N 1
ATOM 2311 C CA . ARG A 1 322 ? 31.109 51.731 82.219 1.00 24.37 311 ARG A CA 1
ATOM 2312 C C . ARG A 1 322 ? 30.364 50.416 82.177 1.00 23.86 311 ARG A C 1
ATOM 2313 O O . ARG A 1 322 ? 29.738 50.019 83.167 1.00 25.07 311 ARG A O 1
ATOM 2321 N N . VAL A 1 323 ? 30.548 49.694 81.081 1.00 23.23 312 VAL A N 1
ATOM 2322 C CA A VAL A 1 323 ? 29.869 48.444 80.793 0.50 22.73 312 VAL A CA 1
ATOM 2323 C CA B VAL A 1 323 ? 29.930 48.410 80.914 0.50 22.79 312 VAL A CA 1
ATOM 2324 C C . VAL A 1 323 ? 30.901 47.429 80.302 1.00 22.63 312 VAL A C 1
ATOM 2325 O O . VAL A 1 323 ? 31.885 47.809 79.648 1.00 24.27 312 VAL A O 1
ATOM 2332 N N . LYS A 1 324 ? 30.673 46.149 80.561 1.00 22.53 313 LYS A N 1
ATOM 2333 C CA . LYS A 1 324 ? 31.549 45.092 80.061 1.00 22.61 313 LYS A CA 1
ATOM 2334 C C . LYS A 1 324 ? 31.024 44.564 78.725 1.00 22.52 313 LYS A C 1
ATOM 2335 O O . LYS A 1 324 ? 29.848 44.223 78.630 1.00 23.82 313 LYS A O 1
ATOM 2341 N N . PHE A 1 325 ? 31.861 44.561 77.702 1.00 22.09 314 PHE A N 1
ATOM 2342 C CA . PHE A 1 325 ? 31.506 43.962 76.413 1.00 21.78 314 PHE A CA 1
ATOM 2343 C C . PHE A 1 325 ? 32.210 42.638 76.229 1.00 22.13 314 PHE A C 1
ATOM 2344 O O . PHE A 1 325 ? 33.454 42.553 76.347 1.00 23.29 314 PHE A O 1
ATOM 2352 N N . VAL A 1 326 ? 31.445 41.625 75.837 1.00 21.90 315 VAL A N 1
ATOM 2353 C CA . VAL A 1 326 ? 32.045 40.378 75.389 1.00 23.31 315 VAL A CA 1
ATOM 2354 C C . VAL A 1 326 ? 32.489 40.529 73.939 1.00 26.44 315 VAL A C 1
ATOM 2355 O O . VAL A 1 326 ? 31.686 40.738 73.055 1.00 28.20 315 VAL A O 1
ATOM 2359 N N . THR A 1 327 ? 33.783 40.467 73.686 1.00 23.51 316 THR A N 1
ATOM 2360 C CA . THR A 1 327 ? 34.265 40.690 72.351 1.00 24.18 316 THR A CA 1
ATOM 2361 C C . THR A 1 327 ? 34.556 39.407 71.579 1.00 26.73 316 THR A C 1
ATOM 2362 O O . THR A 1 327 ? 34.653 39.439 70.356 1.00 27.83 316 THR A O 1
ATOM 2366 N N . SER A 1 328 ? 34.736 38.292 72.285 1.00 25.37 317 SER A N 1
ATOM 2367 C CA . SER A 1 328 ? 34.850 36.990 71.642 1.00 27.96 317 SER A CA 1
ATOM 2368 C C . SER A 1 328 ? 34.232 35.939 72.548 1.00 27.59 317 SER A C 1
ATOM 2369 O O . SER A 1 328 ? 34.408 35.990 73.752 1.00 29.62 317 SER A O 1
ATOM 2372 N N . TYR A 1 329 ? 33.442 35.035 71.976 1.00 26.98 318 TYR A N 1
ATOM 2373 C CA . TYR A 1 329 ? 32.783 34.000 72.773 1.00 26.40 318 TYR A CA 1
ATOM 2374 C C . TYR A 1 329 ? 33.210 32.613 72.321 1.00 28.34 318 TYR A C 1
ATOM 2375 O O . TYR A 1 329 ? 33.711 32.424 71.206 1.00 28.17 318 TYR A O 1
ATOM 2384 N N . ASP A 1 330 ? 33.025 31.650 73.218 1.00 28.91 319 ASP A N 1
ATOM 2385 C CA . ASP A 1 330 ? 33.409 30.257 72.963 1.00 29.24 319 ASP A CA 1
ATOM 2386 C C . ASP A 1 330 ? 32.253 29.533 72.313 1.00 28.73 319 ASP A C 1
ATOM 2387 O O . ASP A 1 330 ? 31.407 28.978 72.995 1.00 29.85 319 ASP A O 1
ATOM 2392 N N . VAL A 1 331 ? 32.255 29.498 70.984 1.00 29.11 320 VAL A N 1
ATOM 2393 C CA . VAL A 1 331 ? 31.143 28.938 70.239 1.00 27.86 320 VAL A CA 1
ATOM 2394 C C . VAL A 1 331 ? 31.122 27.418 70.414 1.00 29.92 320 VAL A C 1
ATOM 2395 O O . VAL A 1 331 ? 30.064 26.806 70.426 1.00 29.67 320 VAL A O 1
ATOM 2399 N N . HIS A 1 332 ? 32.284 26.830 70.652 1.00 29.98 321 HIS A N 1
ATOM 2400 C CA . HIS A 1 332 ? 32.371 25.379 70.801 1.00 31.49 321 HIS A CA 1
ATOM 2401 C C . HIS A 1 332 ? 31.702 24.874 72.069 1.00 31.77 321 HIS A C 1
ATOM 2402 O O . HIS A 1 332 ? 30.997 23.871 72.040 1.00 31.10 321 HIS A O 1
ATOM 2409 N N . THR A 1 333 ? 31.815 25.628 73.155 1.00 30.47 322 THR A N 1
ATOM 2410 C CA . THR A 1 333 ? 31.140 25.251 74.398 1.00 30.74 322 THR A CA 1
ATOM 2411 C C . THR A 1 333 ? 29.632 25.403 74.278 1.00 29.15 322 THR A C 1
ATOM 2412 O O . THR A 1 333 ? 28.879 24.535 74.720 1.00 29.07 322 THR A O 1
ATOM 2416 N N . VAL A 1 334 ? 29.177 26.484 73.664 1.00 27.66 323 VAL A N 1
ATOM 2417 C CA . VAL A 1 334 ? 27.742 26.671 73.454 1.00 27.53 323 VAL A CA 1
ATOM 2418 C C . VAL A 1 334 ? 27.187 25.520 72.596 1.00 26.30 323 VAL A C 1
ATOM 2419 O O . VAL A 1 334 ? 26.133 24.956 72.884 1.00 27.57 323 VAL A O 1
ATOM 2423 N N . ASP A 1 335 ? 27.921 25.156 71.548 1.00 26.97 324 ASP A N 1
ATOM 2424 C CA . ASP A 1 335 ? 27.514 24.034 70.691 1.00 27.67 324 ASP A CA 1
ATOM 2425 C C . ASP A 1 335 ? 27.439 22.716 71.456 1.00 27.83 324 ASP A C 1
ATOM 2426 O O . ASP A 1 335 ? 26.439 21.986 71.334 1.00 28.85 324 ASP A O 1
ATOM 2431 N N . LYS A 1 336 ? 28.429 22.465 72.315 1.00 28.52 325 LYS A N 1
ATOM 2432 C CA . LYS A 1 336 ? 28.425 21.271 73.177 1.00 31.62 325 LYS A CA 1
ATOM 2433 C C . LYS A 1 336 ? 27.220 21.246 74.110 1.00 29.31 325 LYS A C 1
ATOM 2434 O O . LYS A 1 336 ? 26.566 20.213 74.282 1.00 28.31 325 LYS A O 1
ATOM 2440 N N . TRP A 1 337 ? 26.848 22.410 74.625 1.00 26.92 326 TRP A N 1
ATOM 2441 C CA . TRP A 1 337 ? 25.684 22.488 75.515 1.00 26.83 326 TRP A CA 1
ATOM 2442 C C . TRP A 1 337 ? 24.368 22.263 74.762 1.00 26.09 326 TRP A C 1
ATOM 2443 O O . TRP A 1 337 ? 23.435 21.632 75.280 1.00 27.27 326 TRP A O 1
ATOM 2454 N N . LEU A 1 338 ? 24.272 22.741 73.527 1.00 26.26 327 LEU A N 1
ATOM 2455 C CA . LEU A 1 338 ? 23.055 22.521 72.757 1.00 25.43 327 LEU A CA 1
ATOM 2456 C C . LEU A 1 338 ? 22.903 21.037 72.361 1.00 26.34 327 LEU A C 1
ATOM 2457 O O . LEU A 1 338 ? 21.800 20.495 72.417 1.00 27.27 327 LEU A O 1
ATOM 2462 N N . HIS A 1 339 ? 24.010 20.369 72.034 1.00 27.59 328 HIS A N 1
ATOM 2463 C CA . HIS A 1 339 ? 23.954 18.909 71.810 1.00 28.04 328 HIS A CA 1
ATOM 2464 C C . HIS A 1 339 ? 23.458 18.180 73.067 1.00 28.57 328 HIS A C 1
ATOM 2465 O O . HIS A 1 339 ? 22.719 17.209 72.975 1.00 30.45 328 HIS A O 1
ATOM 2472 N N . ALA A 1 340 ? 23.963 18.572 74.234 1.00 28.61 329 ALA A N 1
ATOM 2473 C CA . ALA A 1 340 ? 23.534 17.960 75.478 1.00 29.39 329 ALA A CA 1
ATOM 2474 C C . ALA A 1 340 ? 22.037 18.194 75.683 1.00 29.03 329 ALA A C 1
ATOM 2475 O O . ALA A 1 340 ? 21.315 17.308 76.131 1.00 31.02 329 ALA A O 1
ATOM 2477 N N . ALA A 1 341 ? 21.574 19.393 75.356 1.00 27.96 330 ALA A N 1
ATOM 2478 C CA . ALA A 1 341 ? 20.161 19.743 75.567 1.00 27.87 330 ALA A CA 1
ATOM 2479 C C . ALA A 1 341 ? 19.265 18.908 74.675 1.00 30.42 330 ALA A C 1
ATOM 2480 O O . ALA A 1 341 ? 18.208 18.438 75.099 1.00 29.52 330 ALA A O 1
ATOM 2482 N N . THR A 1 342 ? 19.584 18.848 73.390 1.00 28.56 331 THR A N 1
ATOM 2483 C CA . THR A 1 342 ? 18.685 18.156 72.460 1.00 28.55 331 THR A CA 1
ATOM 2484 C C . THR A 1 342 ? 18.826 16.631 72.513 1.00 30.52 331 THR A C 1
ATOM 2485 O O . THR A 1 342 ? 17.855 15.920 72.334 1.00 34.53 331 THR A O 1
ATOM 2489 N N . SER A 1 343 ? 20.016 16.122 72.804 1.00 29.88 332 SER A N 1
ATOM 2490 C CA . SER A 1 343 ? 20.195 14.656 72.836 1.00 31.10 332 SER A CA 1
ATOM 2491 C C . SER A 1 343 ? 19.620 14.035 74.111 1.00 31.98 332 SER A C 1
ATOM 2492 O O . SER A 1 343 ? 19.291 12.841 74.143 1.00 33.11 332 SER A O 1
ATOM 2495 N N . GLY A 1 344 ? 19.551 14.829 75.177 1.00 32.76 333 GLY A N 1
ATOM 2496 C CA . GLY A 1 344 ? 19.188 14.314 76.500 1.00 35.43 333 GLY A CA 1
ATOM 2497 C C . GLY A 1 344 ? 20.350 13.664 77.224 1.00 37.02 333 GLY A C 1
ATOM 2498 O O . GLY A 1 344 ? 20.152 12.988 78.237 1.00 40.89 333 GLY A O 1
ATOM 2499 N N . SER A 1 345 ? 21.565 13.870 76.725 1.00 37.30 334 SER A N 1
ATOM 2500 C CA . SER A 1 345 ? 22.748 13.266 77.326 1.00 42.27 334 SER A CA 1
ATOM 2501 C C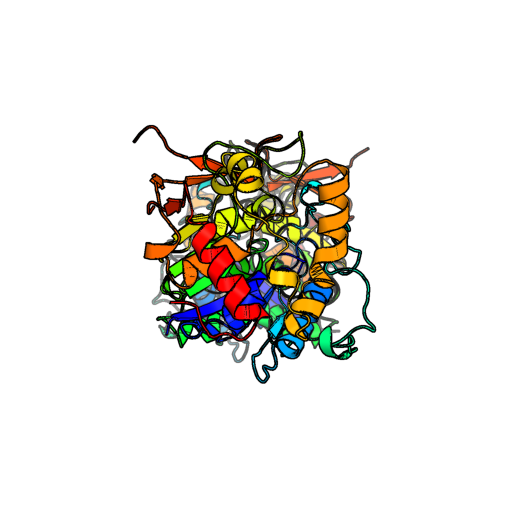 . SER A 1 345 ? 23.065 13.778 78.736 1.00 45.07 334 SER A C 1
ATOM 2502 O O . SER A 1 345 ? 23.673 13.057 79.519 1.00 47.31 334 SER A O 1
ATOM 2505 N N . GLY A 1 346 ? 22.751 15.038 79.022 1.00 47.76 335 GLY A N 1
ATOM 2506 C CA . GLY A 1 346 ? 23.133 15.640 80.305 1.00 51.50 335 GLY A CA 1
ATOM 2507 C C . GLY A 1 346 ? 24.620 15.959 80.439 1.00 52.64 335 GLY A C 1
ATOM 2508 O O . GLY A 1 346 ? 25.089 16.321 81.514 1.00 53.10 335 GLY A O 1
ATOM 2509 N N . LYS A 1 347 ? 25.343 15.933 79.325 1.00 52.67 336 LYS A N 1
ATOM 2510 C CA . LYS A 1 347 ? 26.793 16.139 79.338 1.00 55.53 336 LYS A CA 1
ATOM 2511 C C . LYS A 1 347 ? 27.147 17.608 79.088 1.00 49.71 336 LYS A C 1
ATOM 2512 O O . LYS A 1 347 ? 27.589 17.962 77.998 1.00 49.05 336 LYS A O 1
ATOM 2518 N N . PHE A 1 348 ? 26.992 18.446 80.109 1.00 49.10 337 PHE A N 1
ATOM 2519 C CA . PHE A 1 348 ? 27.300 19.869 79.984 1.00 48.96 337 PHE A CA 1
ATOM 2520 C C . PHE A 1 348 ? 28.750 20.205 80.399 1.00 55.90 337 PHE A C 1
ATOM 2521 O O . PHE A 1 348 ? 29.431 20.948 79.713 1.00 56.45 337 PHE A O 1
ATOM 2529 N N . ASP A 1 349 ? 29.300 19.463 81.348 1.00 66.49 338 ASP A N 1
ATOM 2530 C CA . ASP A 1 349 ? 30.767 19.428 81.522 1.00 73.80 338 ASP A CA 1
ATOM 2531 C C . ASP A 1 349 ? 31.454 18.715 80.348 1.00 76.32 338 ASP A C 1
ATOM 2532 O O . ASP A 1 349 ? 31.571 17.481 80.334 1.00 76.64 338 ASP A O 1
ATOM 2538 N N . LYS B 1 16 ? -22.862 67.377 87.038 1.00 47.92 5 LYS B N 1
ATOM 2539 C CA . LYS B 1 16 ? -21.464 67.507 87.544 1.00 42.28 5 LYS B CA 1
ATOM 2540 C C . LYS B 1 16 ? -20.444 66.966 86.531 1.00 39.43 5 LYS B C 1
ATOM 2541 O O . LYS B 1 16 ? -20.742 66.046 85.774 1.00 40.25 5 LYS B O 1
ATOM 2547 N N . VAL B 1 17 ? -19.288 67.610 86.449 1.00 31.79 6 VAL B N 1
ATOM 2548 C CA . VAL B 1 17 ? -18.188 67.121 85.617 1.00 30.32 6 VAL B CA 1
ATOM 2549 C C . VAL B 1 17 ? -17.213 66.346 86.510 1.00 28.63 6 VAL B C 1
ATOM 2550 O O . VAL B 1 17 ? -16.658 66.899 87.458 1.00 30.45 6 VAL B O 1
ATOM 2554 N N . LYS B 1 18 ? -16.976 65.075 86.182 1.00 28.78 7 LYS B N 1
ATOM 2555 C CA . LYS B 1 18 ? -15.999 64.275 86.918 1.00 28.16 7 LYS B CA 1
ATOM 2556 C C . LYS B 1 18 ? -14.584 64.551 86.409 1.00 26.76 7 LYS B C 1
ATOM 2557 O O . LYS B 1 18 ? -14.363 64.489 85.209 1.00 26.55 7 LYS B O 1
ATOM 2563 N N . LEU B 1 19 ? -13.660 64.868 87.316 1.00 25.96 8 LEU B N 1
ATOM 2564 C CA . LEU B 1 19 ? -12.288 65.283 86.958 1.00 24.75 8 LEU B CA 1
ATOM 2565 C C . LEU B 1 19 ? -11.271 64.386 87.631 1.00 24.39 8 LEU B C 1
ATOM 2566 O O . LEU B 1 19 ? -11.403 64.045 88.806 1.00 24.77 8 LEU B O 1
ATOM 2571 N N . VAL B 1 20 ? -10.178 64.128 86.933 1.00 23.68 9 VAL B N 1
ATOM 2572 C CA . VAL B 1 20 ? -8.932 63.732 87.547 1.00 23.15 9 VAL B CA 1
ATOM 2573 C C . VAL B 1 20 ? -7.901 64.759 87.093 1.00 22.24 9 VAL B C 1
ATOM 2574 O O . VAL B 1 20 ? -7.873 65.130 85.916 1.00 22.00 9 VAL B O 1
ATOM 2578 N N . ILE B 1 21 ? -7.156 65.289 88.041 1.00 21.90 10 ILE B N 1
ATOM 2579 C CA . ILE B 1 21 ? -6.187 66.354 87.806 1.00 21.25 10 ILE B CA 1
ATOM 2580 C C . ILE B 1 21 ? -4.779 65.888 88.145 1.00 20.91 10 ILE B C 1
ATOM 2581 O O . ILE B 1 21 ? -4.517 65.383 89.242 1.00 21.17 10 ILE B O 1
ATOM 2586 N N . ASP B 1 22 ? -3.908 65.970 87.135 1.00 20.47 11 ASP B N 1
ATOM 2587 C CA . ASP B 1 22 ? -2.512 65.562 87.223 1.00 20.24 11 ASP B CA 1
ATOM 2588 C C . ASP B 1 22 ? -1.644 66.822 87.195 1.00 19.92 11 ASP B C 1
ATOM 2589 O O . ASP B 1 22 ? -1.867 67.694 86.376 1.00 19.76 11 ASP B O 1
ATOM 2594 N N . SER B 1 23 ? -0.820 66.985 88.223 1.00 20.01 12 SER B N 1
ATOM 2595 C CA . SER B 1 23 ? -0.269 68.305 88.546 1.00 19.96 12 SER B CA 1
ATOM 2596 C C . SER B 1 23 ? 1.113 68.189 89.156 1.00 20.12 12 SER B C 1
ATOM 2597 O O . SER B 1 23 ? 1.365 67.248 89.928 1.00 20.40 12 SER B O 1
ATOM 2600 N N . ASP B 1 24 ? 1.921 69.239 88.955 1.00 20.13 13 ASP B N 1
ATOM 2601 C CA . ASP B 1 24 ? 3.203 69.395 89.653 1.00 20.49 13 ASP B CA 1
ATOM 2602 C C . ASP B 1 24 ? 3.131 70.335 90.845 1.00 21.64 13 ASP B C 1
ATOM 2603 O O . ASP B 1 24 ? 4.141 70.585 91.474 1.00 21.82 13 ASP B O 1
ATOM 2608 N N . GLY B 1 25 ? 1.929 70.790 91.197 1.00 20.84 14 GLY B N 1
ATOM 2609 C CA . GLY B 1 25 ? 1.677 71.282 92.561 1.00 21.30 14 GLY B CA 1
ATOM 2610 C C . GLY B 1 25 ? 2.391 72.580 92.933 1.00 23.07 14 GLY B C 1
ATOM 2611 O O . GLY B 1 25 ? 2.596 72.841 94.118 1.00 24.61 14 GLY B O 1
ATOM 2612 N N . VAL B 1 26 ? 2.654 73.472 91.989 1.00 21.60 15 VAL B N 1
ATOM 2613 C CA . VAL B 1 26 ? 3.175 74.780 92.359 1.00 22.16 15 VAL B CA 1
ATOM 2614 C C . VAL B 1 26 ? 2.096 75.846 92.447 1.00 22.25 15 VAL B C 1
ATOM 2615 O O . VAL B 1 26 ? 0.910 75.519 92.496 1.00 21.97 15 VAL B O 1
ATOM 2619 N N . SER B 1 27 ? 2.503 77.107 92.569 1.00 22.81 16 SER B N 1
ATOM 2620 C CA A SER B 1 27 ? 1.596 78.210 92.924 0.50 23.15 16 SER B CA 1
ATOM 2621 C CA B SER B 1 27 ? 1.612 78.203 92.931 0.50 23.16 16 SER B CA 1
ATOM 2622 C C . SER B 1 27 ? 0.308 78.223 92.110 1.00 22.71 16 SER B C 1
ATOM 2623 O O . SER B 1 27 ? -0.800 78.232 92.671 1.00 22.75 16 SER B O 1
ATOM 2628 N N . ASP B 1 28 ? 0.418 78.207 90.779 1.00 22.41 17 ASP B N 1
ATOM 2629 C CA . ASP B 1 28 ? -0.797 78.290 89.987 1.00 22.18 17 ASP B CA 1
ATOM 2630 C C . ASP B 1 28 ? -1.558 76.966 90.002 1.00 21.65 17 ASP B C 1
ATOM 2631 O O . ASP B 1 28 ? -2.790 76.966 90.020 1.00 21.69 17 ASP B O 1
ATOM 2636 N N . ASP B 1 29 ? -0.842 75.837 90.069 1.00 21.30 18 ASP B N 1
ATOM 2637 C CA . ASP B 1 29 ? -1.504 74.551 90.221 1.00 20.99 18 ASP B CA 1
ATOM 2638 C C . ASP B 1 29 ? -2.424 74.575 91.456 1.00 21.31 18 ASP B C 1
ATOM 2639 O O . ASP B 1 29 ? -3.547 74.083 91.395 1.00 21.30 18 ASP B O 1
ATOM 2644 N N . VAL B 1 30 ? -1.915 75.053 92.586 1.00 21.70 19 VAL B N 1
ATOM 264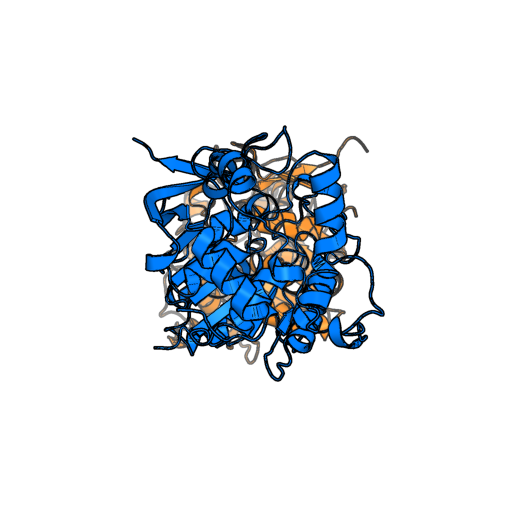5 C CA A VAL B 1 30 ? -2.633 75.021 93.859 0.50 22.12 19 VAL B CA 1
ATOM 2646 C CA B VAL B 1 30 ? -2.723 74.921 93.793 0.50 22.08 19 VAL B CA 1
ATOM 2647 C C . VAL B 1 30 ? -3.897 75.892 93.819 1.00 22.40 19 VAL B C 1
ATOM 2648 O O . VAL B 1 30 ? -4.960 75.552 94.368 1.00 22.64 19 VAL B O 1
ATOM 2655 N N . ARG B 1 31 ? -3.791 77.015 93.121 1.00 22.48 20 ARG B N 1
ATOM 2656 C CA . ARG B 1 31 ? -4.948 77.865 92.905 1.00 22.84 20 ARG B CA 1
ATOM 2657 C C . ARG B 1 31 ? -5.948 77.228 91.938 1.00 22.59 20 ARG B C 1
ATOM 2658 O O . ARG B 1 31 ? -7.155 77.273 92.152 1.00 22.95 20 ARG B O 1
ATOM 2666 N N . ALA B 1 32 ? -5.444 76.558 90.893 1.00 22.08 21 ALA B N 1
ATOM 2667 C CA . ALA B 1 32 ? -6.303 75.835 89.972 1.00 21.94 21 ALA B CA 1
ATOM 2668 C C . ALA B 1 32 ? -7.075 74.703 90.665 1.00 22.04 21 ALA B C 1
ATOM 2669 O O . ALA B 1 32 ? -8.285 74.506 90.401 1.00 22.39 21 ALA B O 1
ATOM 2671 N N . ILE B 1 33 ? -6.391 73.995 91.554 1.00 21.90 22 ILE B N 1
ATOM 2672 C CA . ILE B 1 33 ? -6.959 72.851 92.270 1.00 22.12 22 ILE B CA 1
ATOM 2673 C C . ILE B 1 33 ? -8.005 73.383 93.257 1.00 22.78 22 ILE B C 1
ATOM 2674 O O . ILE B 1 33 ? -9.083 72.801 93.415 1.00 23.21 22 ILE B O 1
ATOM 2679 N N . SER B 1 34 ? -7.729 74.547 93.842 1.00 22.98 23 SER B N 1
ATOM 2680 C CA . SER B 1 34 ? -8.690 75.172 94.758 1.00 23.68 23 SER B CA 1
ATOM 2681 C C . SER B 1 34 ? -9.970 75.561 94.019 1.00 24.03 23 SER B C 1
ATOM 2682 O O . SER B 1 34 ? -11.071 75.352 94.518 1.00 24.65 23 SER B O 1
ATOM 2685 N N . LEU B 1 35 ? -9.829 76.130 92.831 1.00 23.78 24 LEU B N 1
ATOM 2686 C CA . LEU B 1 35 ? -10.972 76.397 91.987 1.00 24.19 24 LEU B CA 1
ATOM 2687 C C . LEU B 1 35 ? -11.822 75.158 91.769 1.00 24.38 24 LEU B C 1
ATOM 2688 O O . LEU B 1 35 ? -13.040 75.224 91.950 1.00 25.55 24 LEU B O 1
ATOM 2693 N N . ALA B 1 36 ? -11.190 74.027 91.459 1.00 23.85 25 ALA B N 1
ATOM 2694 C CA . ALA B 1 36 ? -11.891 72.790 91.188 1.00 24.11 25 ALA B CA 1
ATOM 2695 C C . ALA B 1 36 ? -12.586 72.256 92.457 1.00 24.78 25 ALA B C 1
ATOM 2696 O O . ALA B 1 36 ? -13.696 71.773 92.375 1.00 26.73 25 ALA B O 1
ATOM 2698 N N . LEU B 1 37 ? -11.960 72.431 93.607 1.00 24.69 26 LEU B N 1
ATOM 2699 C CA . LEU B 1 37 ? -12.495 71.929 94.870 1.00 25.40 26 LEU B CA 1
ATOM 2700 C C . LEU B 1 37 ? -13.697 72.726 95.336 1.00 27.84 26 LEU B C 1
ATOM 2701 O O . LEU B 1 37 ? -14.500 72.225 96.143 1.00 29.48 26 LEU B O 1
ATOM 2706 N N . GLN B 1 38 ? -13.767 73.993 94.943 1.00 26.20 27 GLN B N 1
ATOM 2707 C CA . GLN B 1 38 ? -14.858 74.876 95.375 1.00 27.10 27 GLN B CA 1
ATOM 2708 C C . GLN B 1 38 ? -16.015 74.961 94.374 1.00 27.69 27 GLN B C 1
ATOM 2709 O O . GLN B 1 38 ? -17.112 75.375 94.734 1.00 28.67 27 GLN B O 1
ATOM 2715 N N . HIS B 1 39 ? -15.760 74.662 93.108 1.00 27.19 28 HIS B N 1
ATOM 2716 C CA . HIS B 1 39 ? -16.776 74.879 92.089 1.00 27.83 28 HIS B CA 1
ATOM 2717 C C . HIS B 1 39 ? -17.860 73.806 92.205 1.00 28.73 28 HIS B C 1
ATOM 2718 O O . HIS B 1 39 ? -17.566 72.626 92.199 1.00 28.91 28 HIS B O 1
ATOM 2725 N N . PRO B 1 40 ? -19.115 74.215 92.282 1.00 29.91 29 PRO B N 1
ATOM 2726 C CA . PRO B 1 40 ? -20.148 73.222 92.556 1.00 33.16 29 PRO B CA 1
ATOM 2727 C C . PRO B 1 40 ? -20.464 72.273 91.399 1.00 34.83 29 PRO B C 1
ATOM 2728 O O . PRO B 1 40 ? -21.086 71.234 91.612 1.00 36.80 29 PRO B O 1
ATOM 2732 N N . LYS B 1 41 ? -19.952 72.558 90.206 1.00 30.62 30 LYS B N 1
ATOM 2733 C CA . LYS B 1 41 ? -20.149 71.680 89.060 1.00 33.43 30 LYS B CA 1
ATOM 2734 C C . LYS B 1 41 ? -19.094 70.577 88.974 1.00 34.21 30 LYS B C 1
ATOM 2735 O O . LYS B 1 41 ? -19.177 69.714 88.102 1.00 38.44 30 LYS B O 1
ATOM 2741 N N . ALA B 1 42 ? -18.035 70.694 89.760 1.00 28.99 31 ALA B N 1
ATOM 2742 C CA . ALA B 1 42 ? -16.904 69.771 89.652 1.00 30.14 31 ALA B CA 1
ATOM 2743 C C . ALA B 1 42 ? -17.022 68.664 90.695 1.00 31.68 31 ALA B C 1
ATOM 2744 O O . ALA B 1 42 ? -17.337 68.915 91.860 1.00 32.68 31 ALA B O 1
ATOM 2746 N N . GLU B 1 43 ? -16.692 67.449 90.268 1.00 28.17 32 GLU B N 1
ATOM 2747 C CA . GLU B 1 43 ? -16.518 66.315 91.145 1.00 28.96 32 GLU B CA 1
ATOM 2748 C C . GLU B 1 43 ? -15.144 65.716 90.931 1.00 30.97 32 GLU B C 1
ATOM 2749 O O . GLU B 1 43 ? -14.865 65.155 89.870 1.00 31.11 32 GLU B O 1
ATOM 2755 N N . ILE B 1 44 ? -14.271 65.862 91.920 1.00 28.47 33 ILE B N 1
ATOM 2756 C CA . ILE B 1 44 ? -12.881 65.379 91.816 1.00 29.50 33 ILE B CA 1
ATOM 2757 C C . ILE B 1 44 ? -12.761 63.920 92.257 1.00 29.78 33 ILE B C 1
ATOM 2758 O O . ILE B 1 44 ? -13.160 63.558 93.393 1.00 31.49 33 ILE B O 1
ATOM 2763 N N . LEU B 1 45 ? -12.374 63.048 91.331 1.00 26.41 34 LEU B N 1
ATOM 2764 C CA . LEU B 1 45 ? -12.195 61.636 91.641 1.00 27.03 34 LEU B CA 1
ATOM 2765 C C . LEU B 1 45 ? -10.856 61.390 92.354 1.00 27.92 34 LEU B C 1
ATOM 2766 O O . LEU B 1 45 ? -10.777 60.583 93.283 1.00 29.32 34 LEU B O 1
ATOM 2771 N N . ALA B 1 46 ? -9.811 62.079 91.915 1.00 25.36 35 ALA B N 1
ATOM 2772 C CA . ALA B 1 46 ? -8.475 61.845 92.431 1.00 24.91 35 ALA B CA 1
ATOM 2773 C C . ALA B 1 46 ? -7.539 62.904 91.883 1.00 23.81 35 ALA B C 1
ATOM 2774 O O . ALA B 1 46 ? -7.829 63.524 90.849 1.00 23.39 35 ALA B O 1
ATOM 2776 N N . PHE B 1 47 ? -6.410 63.082 92.561 1.00 23.51 36 PHE B N 1
ATOM 2777 C CA . PHE B 1 47 ? -5.302 63.872 92.071 1.00 22.66 36 PHE B CA 1
ATOM 2778 C C . PHE B 1 47 ? -4.123 62.939 91.837 1.00 23.28 36 PHE B C 1
ATOM 2779 O O . PHE B 1 47 ? -3.884 62.027 92.622 1.00 23.77 36 PHE B O 1
ATOM 2787 N N . THR B 1 48 ? -3.354 63.216 90.792 1.00 21.91 37 THR B N 1
ATOM 2788 C CA . THR B 1 48 ? -2.099 62.536 90.567 1.00 22.08 37 THR B CA 1
ATOM 2789 C C . THR B 1 48 ? -0.949 63.535 90.458 1.00 23.46 37 THR B C 1
ATOM 2790 O O . THR B 1 48 ? -1.116 64.623 89.887 1.00 24.80 37 THR B O 1
ATOM 2794 N N . ALA B 1 49 ? 0.121 63.265 91.189 1.00 21.55 38 ALA B N 1
ATOM 2795 C CA . ALA B 1 49 ? 1.262 64.162 91.256 1.00 21.33 38 ALA B CA 1
ATOM 2796 C C . ALA B 1 49 ? 2.306 63.721 90.247 1.00 21.13 38 ALA B C 1
ATOM 2797 O O . ALA B 1 49 ? 2.568 62.516 90.119 1.00 21.42 38 ALA B O 1
ATOM 2799 N N . VAL B 1 50 ? 2.917 64.703 89.590 1.00 20.76 39 VAL B N 1
ATOM 2800 C CA . VAL B 1 50 ? 4.018 64.484 88.665 1.00 20.66 39 VAL B CA 1
ATOM 2801 C C . VAL B 1 50 ? 5.151 65.445 88.980 1.00 20.84 39 VAL B C 1
ATOM 2802 O O . VAL B 1 50 ? 4.911 66.540 89.498 1.00 20.84 39 VAL B O 1
ATOM 2806 N N . HIS B 1 51 ? 6.389 65.037 88.710 1.00 21.13 40 HIS B N 1
ATOM 2807 C CA . HIS B 1 51 ? 7.503 65.959 88.739 1.00 21.42 40 HIS B CA 1
ATOM 2808 C C . HIS B 1 51 ? 7.215 67.133 87.805 1.00 21.01 40 HIS B C 1
ATOM 2809 O O . HIS B 1 51 ? 6.539 66.994 86.790 1.00 20.54 40 HIS B O 1
ATOM 2816 N N . GLY B 1 52 ? 7.872 68.241 88.079 1.00 21.36 41 GLY B N 1
ATOM 2817 C CA . GLY B 1 52 ? 7.782 69.399 87.184 1.00 21.20 41 GLY B CA 1
ATOM 2818 C C . GLY B 1 52 ? 8.643 70.515 87.715 1.00 21.85 41 GLY B C 1
ATOM 2819 O O . GLY B 1 52 ? 9.865 70.368 87.860 1.00 22.47 41 GLY B O 1
ATOM 2820 N N . CYS B 1 53 ? 7.989 71.590 88.126 1.00 21.86 42 CYS B N 1
ATOM 2821 C CA A CYS B 1 53 ? 8.677 72.719 88.718 0.50 22.60 42 CYS B CA 1
ATOM 2822 C CA C CYS B 1 53 ? 8.669 72.721 88.707 0.50 22.59 42 CYS B CA 1
ATOM 2823 C C . CYS B 1 53 ? 9.290 72.376 90.075 1.00 23.22 42 CYS B C 1
ATOM 2824 O O . CYS B 1 53 ? 10.300 72.978 90.465 1.00 25.54 42 CYS B O 1
ATOM 2829 N N . VAL B 1 54 ? 8.689 71.405 90.769 1.00 22.93 43 VAL B N 1
ATOM 2830 C CA . VAL B 1 54 ? 9.247 70.822 91.970 1.00 24.31 43 VAL B CA 1
ATOM 2831 C C . VAL B 1 54 ? 9.292 69.304 91.834 1.00 23.36 43 VAL B C 1
ATOM 2832 O O . VAL B 1 54 ? 8.792 68.746 90.860 1.00 22.68 43 VAL B O 1
ATOM 2836 N N . THR B 1 55 ? 9.919 68.638 92.786 1.00 24.07 44 THR B N 1
ATOM 2837 C CA . THR B 1 55 ? 9.959 67.183 92.777 1.00 24.07 44 THR B CA 1
ATOM 2838 C C . THR B 1 55 ? 8.572 66.618 92.951 1.00 23.48 44 THR B C 1
ATOM 2839 O O . THR B 1 55 ? 7.672 67.252 93.488 1.00 23.75 44 THR B O 1
ATOM 2843 N N . VAL B 1 56 ? 8.411 65.376 92.529 1.00 23.32 45 VAL B N 1
ATOM 2844 C CA . VAL B 1 56 ? 7.132 64.719 92.678 1.00 22.97 45 VAL B CA 1
ATOM 2845 C C . VAL B 1 56 ? 6.709 64.595 94.130 1.00 23.57 45 VAL B C 1
ATOM 2846 O O . VAL B 1 56 ? 5.516 64.632 94.429 1.00 23.33 45 VAL B O 1
ATOM 2850 N N . ASP B 1 57 ? 7.667 64.400 95.031 1.00 24.46 46 ASP B N 1
ATOM 2851 C CA . ASP B 1 57 ? 7.340 64.303 96.454 1.00 25.40 46 ASP B CA 1
ATOM 2852 C C . ASP B 1 57 ? 6.758 65.616 96.959 1.00 25.02 46 ASP B C 1
ATOM 2853 O O . ASP B 1 57 ? 5.751 65.653 97.697 1.00 25.99 46 ASP B O 1
ATOM 2858 N N . GLN B 1 58 ? 7.357 66.715 96.534 1.00 24.91 47 GLN B N 1
ATOM 2859 C CA . GLN B 1 58 ? 6.874 68.037 96.950 1.00 24.79 47 GLN B CA 1
ATOM 2860 C C . GLN B 1 58 ? 5.537 68.346 96.297 1.00 25.29 47 GLN B C 1
ATOM 2861 O O . GLN B 1 58 ? 4.649 68.923 96.924 1.00 23.92 47 GLN B O 1
ATOM 2867 N N . ALA B 1 59 ? 5.357 67.945 95.028 1.00 23.16 48 ALA B N 1
ATOM 2868 C CA . ALA B 1 59 ? 4.080 68.149 94.378 1.00 22.47 48 ALA B CA 1
ATOM 2869 C C . ALA B 1 59 ? 2.956 67.456 95.180 1.00 22.67 48 ALA B C 1
ATOM 2870 O O . ALA B 1 59 ? 1.866 67.998 95.366 1.00 22.67 48 ALA B O 1
ATOM 2872 N N . CYS B 1 60 ? 3.171 66.191 95.496 1.00 23.41 49 CYS B N 1
ATOM 2873 C CA . CYS B 1 60 ? 2.251 65.412 96.316 1.00 23.49 49 CYS B CA 1
ATOM 2874 C C . CYS B 1 60 ? 1.892 66.119 97.610 1.00 24.04 49 CYS B C 1
ATOM 2875 O O . CYS B 1 60 ? 0.719 66.303 97.912 1.00 24.06 49 CYS B O 1
ATOM 2878 N N . ALA B 1 61 ? 2.911 66.623 98.290 1.00 24.54 50 ALA B N 1
ATOM 2879 C CA . ALA B 1 61 ? 2.729 67.294 99.564 1.00 25.22 50 ALA B CA 1
ATOM 2880 C C . ALA B 1 61 ? 1.918 68.557 99.386 1.00 26.67 50 ALA B C 1
ATOM 2881 O O . ALA B 1 61 ? 1.068 68.856 100.201 1.00 25.14 50 ALA B O 1
ATOM 2883 N N . ASN B 1 62 ? 2.238 69.347 98.366 1.00 24.14 51 ASN B N 1
ATOM 2884 C CA . ASN B 1 62 ? 1.481 70.546 98.097 1.00 23.81 51 ASN B CA 1
ATOM 2885 C C . ASN B 1 62 ? 0.013 70.289 97.795 1.00 23.47 51 ASN B C 1
ATOM 2886 O O . ASN B 1 62 ? -0.830 71.114 98.133 1.00 25.11 51 ASN B O 1
ATOM 2891 N N . ILE B 1 63 ? -0.282 69.261 97.005 1.00 23.07 52 ILE B N 1
ATOM 2892 C CA . ILE B 1 63 ? -1.653 68.914 96.676 1.00 22.92 52 ILE B CA 1
ATOM 2893 C C . ILE B 1 63 ? -2.402 68.506 97.929 1.00 23.67 52 ILE B C 1
ATOM 2894 O O . ILE B 1 63 ? -3.489 69.002 98.169 1.00 23.84 52 ILE B O 1
ATOM 2899 N N . LYS B 1 64 ? -1.783 67.691 98.774 1.00 24.26 53 LYS B N 1
ATOM 2900 C CA . LYS B 1 64 ? -2.459 67.246 100.004 1.00 25.64 53 LYS B CA 1
ATOM 2901 C C . LYS B 1 64 ? -2.717 68.432 100.924 1.00 25.55 53 LYS B C 1
ATOM 2902 O O . LYS B 1 64 ? -3.807 68.571 101.491 1.00 26.34 53 LYS B O 1
ATOM 2908 N N . ARG B 1 65 ? -1.746 69.334 101.025 1.00 25.44 54 ARG B N 1
ATOM 2909 C CA . ARG B 1 65 ? -1.927 70.521 101.851 1.00 25.88 54 ARG B CA 1
ATOM 2910 C C . ARG B 1 65 ? -3.080 71.381 101.343 1.00 25.51 54 ARG B C 1
ATOM 2911 O O . ARG B 1 65 ? -3.873 71.937 102.119 1.00 26.17 54 ARG B O 1
ATOM 2919 N N . THR B 1 66 ? -3.203 71.468 100.023 1.00 24.69 55 THR B N 1
ATOM 2920 C CA . THR B 1 66 ? -4.231 72.266 99.396 1.00 24.42 55 THR B CA 1
ATOM 2921 C C . THR B 1 66 ? -5.623 71.718 99.645 1.00 25.18 55 THR B C 1
ATOM 2922 O O . THR B 1 66 ? -6.563 72.480 99.902 1.00 25.36 55 THR B O 1
ATOM 2926 N N . ILE B 1 67 ? -5.740 70.396 99.697 1.00 24.92 56 ILE B N 1
ATOM 2927 C CA . ILE B 1 67 ? -7.011 69.765 100.017 1.00 25.50 56 ILE B CA 1
ATOM 2928 C C . ILE B 1 67 ? -7.493 70.158 101.419 1.00 27.25 56 ILE B C 1
ATOM 2929 O O . ILE B 1 67 ? -8.617 70.623 101.581 1.00 26.83 56 ILE B O 1
ATOM 2934 N N . ARG B 1 68 ? -6.579 70.150 102.386 1.00 26.91 57 ARG B N 1
ATOM 2935 C CA . ARG B 1 68 ? -6.897 70.651 103.727 1.00 29.27 57 ARG B CA 1
ATOM 2936 C C . ARG B 1 68 ? -7.291 72.131 103.773 1.00 28.56 57 ARG B C 1
ATOM 2937 O O . ARG B 1 68 ? -8.211 72.522 104.507 1.00 29.81 57 ARG B O 1
ATOM 2945 N N . ALA B 1 69 ? -6.589 72.978 103.020 1.00 27.01 58 ALA B N 1
ATOM 2946 C CA . ALA B 1 69 ? -6.870 74.411 103.033 1.00 27.10 58 ALA B CA 1
ATOM 2947 C C . ALA B 1 69 ? -8.264 74.717 102.475 1.00 27.94 58 ALA B C 1
ATOM 2948 O O . ALA B 1 69 ? -8.855 75.735 102.809 1.00 29.08 58 ALA B O 1
ATOM 2950 N N . ASN B 1 70 ? -8.794 73.799 101.669 1.00 26.75 59 ASN B N 1
ATOM 2951 C CA . ASN B 1 70 ? -10.110 73.925 101.068 1.00 26.88 59 ASN B CA 1
ATOM 2952 C C . ASN B 1 70 ? -11.218 73.252 101.872 1.00 28.33 59 ASN B C 1
ATOM 2953 O O . ASN B 1 70 ? -12.382 73.219 101.419 1.00 29.16 59 ASN B O 1
ATOM 2958 N N . ASP B 1 71 ? -10.893 72.776 103.075 1.00 28.45 60 ASP B N 1
ATOM 2959 C CA . ASP B 1 71 ? -11.898 72.190 103.990 1.00 31.95 60 ASP B CA 1
ATOM 2960 C C . ASP B 1 71 ? -12.529 70.951 103.326 1.00 33.97 60 ASP B C 1
ATOM 2961 O O . ASP B 1 71 ? -13.745 70.722 103.403 1.00 35.08 60 ASP B O 1
ATOM 2966 N N . ARG B 1 72 ? -11.697 70.205 102.605 1.00 32.21 61 ARG B N 1
ATOM 2967 C CA A ARG B 1 72 ? -12.109 68.931 102.007 0.50 33.44 61 ARG B CA 1
ATOM 2968 C CA B ARG B 1 72 ? -12.092 68.940 101.994 0.50 34.15 61 ARG B CA 1
ATOM 2969 C C . ARG B 1 72 ? -11.252 67.801 102.567 1.00 32.92 61 ARG B C 1
ATOM 2970 O O . ARG B 1 72 ? -10.231 68.037 103.213 1.00 35.59 61 ARG B O 1
ATOM 2985 N N . SER B 1 73 ? -11.697 66.567 102.341 1.00 37.03 62 SER B N 1
ATOM 2986 C CA . SER B 1 73 ? -11.014 65.375 102.861 1.00 39.33 62 SER B CA 1
ATOM 2987 C C . SER B 1 73 ? -11.391 64.170 102.001 1.00 37.09 62 SER B C 1
ATOM 2988 O O . SER B 1 73 ? -12.346 64.239 101.210 1.00 37.86 62 SER B O 1
ATOM 2991 N N . ASN B 1 74 ? -10.650 63.077 102.150 1.00 41.30 63 ASN B N 1
ATOM 2992 C CA . ASN B 1 74 ? -11.002 61.794 101.516 1.00 44.59 63 ASN B CA 1
ATOM 2993 C C . ASN B 1 74 ? -10.960 61.834 100.001 1.00 41.56 63 ASN B C 1
ATOM 2994 O O . ASN B 1 74 ? -11.805 61.225 99.324 1.00 40.35 63 ASN B O 1
ATOM 2999 N N . ILE B 1 75 ? -10.054 62.645 99.462 1.00 35.08 64 ILE B N 1
ATOM 3000 C CA . ILE B 1 75 ? -9.751 62.573 98.042 1.00 31.21 64 ILE B CA 1
ATOM 3001 C C . ILE B 1 75 ? -8.347 62.016 97.899 1.00 28.67 64 ILE B C 1
ATOM 3002 O O . ILE B 1 75 ? -7.399 62.550 98.479 1.00 32.77 64 ILE B O 1
ATOM 3007 N N . PRO B 1 76 ? -8.213 60.915 97.163 1.00 27.55 65 PRO B N 1
ATOM 3008 C CA . PRO B 1 76 ? -6.905 60.264 97.076 1.00 29.04 65 PRO B CA 1
ATOM 3009 C C . PRO B 1 76 ? -5.931 61.071 96.244 1.00 27.98 65 PRO B C 1
ATOM 3010 O O . PRO B 1 76 ? -6.335 61.686 95.248 1.00 26.88 65 PRO B O 1
ATOM 3014 N N . VAL B 1 77 ? -4.676 61.123 96.702 1.00 27.75 66 VAL B N 1
ATOM 3015 C CA . VAL B 1 77 ? -3.589 61.694 95.925 1.00 24.76 66 VAL B CA 1
ATOM 3016 C C . VAL B 1 77 ? -2.520 60.636 95.675 1.00 27.37 66 VAL B C 1
ATOM 3017 O O . VAL B 1 77 ? -2.031 60.013 96.630 1.00 29.67 66 VAL B O 1
ATOM 3021 N N . TYR B 1 78 ? -2.305 60.302 94.407 1.00 24.94 67 TYR B N 1
ATOM 3022 C CA . TYR B 1 78 ? -1.329 59.282 94.033 1.00 24.56 67 TYR B CA 1
ATOM 3023 C C . TYR B 1 78 ? -0.053 59.937 93.533 1.00 24.72 67 TYR B C 1
ATOM 3024 O O . TYR B 1 78 ? -0.095 60.875 92.737 1.00 26.74 67 TYR B O 1
ATOM 3033 N N . LYS B 1 79 ? 1.074 59.436 93.987 1.00 24.29 68 LYS B N 1
ATOM 3034 C CA . LYS B 1 79 ? 2.373 59.932 93.562 1.00 24.54 68 LYS B CA 1
ATOM 3035 C C . LYS B 1 79 ? 2.853 59.214 92.305 1.00 25.33 68 LYS B C 1
ATOM 3036 O O . LYS B 1 79 ? 2.816 57.990 92.210 1.00 24.18 68 LYS B O 1
ATOM 3042 N N . GLY B 1 80 ? 3.225 59.983 91.287 1.00 22.84 69 GLY B N 1
ATOM 3043 C CA . GLY B 1 80 ? 3.711 59.399 90.045 1.00 22.63 69 GLY B CA 1
ATOM 3044 C C . GLY B 1 80 ? 5.197 59.599 89.791 1.00 22.65 69 GLY B C 1
ATOM 3045 O O . GLY B 1 80 ? 6.017 59.448 90.687 1.00 23.26 69 GLY B O 1
ATOM 3046 N N . ALA B 1 81 ? 5.510 59.868 88.522 1.00 22.51 70 ALA B N 1
ATOM 3047 C CA . ALA B 1 81 ? 6.865 59.861 88.000 1.00 22.27 70 ALA B CA 1
ATOM 3048 C C . ALA B 1 81 ? 7.730 60.895 88.677 1.00 22.42 70 ALA B C 1
ATOM 3049 O O . ALA B 1 81 ? 7.427 62.098 88.665 1.00 22.43 70 ALA B O 1
ATOM 3051 N N . ALA B 1 82 ? 8.902 60.450 89.102 1.00 23.13 71 ALA B N 1
ATOM 3052 C CA . ALA B 1 82 ? 9.884 61.327 89.716 1.00 23.53 71 ALA B CA 1
ATOM 3053 C C . ALA B 1 82 ? 10.716 62.042 88.654 1.00 23.33 71 ALA B C 1
ATOM 3054 O O . ALA B 1 82 ? 11.382 63.018 88.949 1.00 23.91 71 ALA B O 1
ATOM 3056 N N . LYS B 1 83 ? 10.835 61.410 87.497 1.00 23.12 72 LYS B N 1
ATOM 3057 C CA . LYS B 1 83 ? 11.695 61.888 86.411 1.00 23.11 72 LYS B CA 1
ATOM 3058 C C . LYS B 1 83 ? 10.938 61.876 85.101 1.00 22.38 72 LYS B C 1
ATOM 3059 O O . LYS B 1 83 ? 9.987 61.122 84.930 1.00 22.07 72 LYS B O 1
ATOM 3065 N N . SER B 1 84 ? 11.414 62.654 84.137 1.00 22.27 73 SER B N 1
ATOM 3066 C CA . SER B 1 84 ? 10.950 62.475 82.774 1.00 21.83 73 SER B CA 1
ATOM 3067 C C . SER B 1 84 ? 11.369 61.125 82.205 1.00 22.17 73 SER B C 1
ATOM 3068 O O . SER B 1 84 ? 12.224 60.448 82.755 1.00 22.82 73 SER B O 1
ATOM 3071 N N . ILE B 1 85 ? 10.705 60.746 81.118 1.00 21.82 74 ILE B N 1
ATOM 3072 C CA . ILE B 1 85 ? 10.961 59.437 80.493 1.00 22.17 74 ILE B CA 1
ATOM 3073 C C . ILE B 1 85 ? 12.438 59.204 80.315 1.00 22.88 74 ILE B C 1
ATOM 3074 O O . ILE B 1 85 ? 12.968 58.182 80.803 1.00 23.49 74 ILE B O 1
ATOM 3079 N N . LEU B 1 86 ? 13.141 60.123 79.634 1.00 22.98 75 LEU B N 1
ATOM 3080 C CA . LEU B 1 86 ? 14.547 59.954 79.412 1.00 23.79 75 LEU B CA 1
ATOM 3081 C C . LEU B 1 86 ? 15.417 60.395 80.561 1.00 24.38 75 LEU B C 1
ATOM 3082 O O . LEU B 1 86 ? 16.559 59.947 80.668 1.00 25.27 75 LEU B O 1
ATOM 3087 N N . SER B 1 87 ? 14.946 61.409 81.276 1.00 24.01 76 SER B N 1
ATOM 3088 C CA . SER B 1 87 ? 15.734 62.086 82.295 1.00 24.62 76 SER B CA 1
ATOM 3089 C C . SER B 1 87 ? 17.008 62.663 81.720 1.00 25.89 76 SER B C 1
ATOM 3090 O O . SER B 1 87 ? 18.085 62.461 82.247 1.00 30.42 76 SER B O 1
ATOM 3093 N N . LEU B 1 88 ? 16.879 63.393 80.608 1.00 25.82 77 LEU B N 1
ATOM 3094 C CA . LEU B 1 88 ? 18.008 64.147 80.057 1.00 26.03 77 LEU B CA 1
ATOM 3095 C C . LEU B 1 88 ? 18.174 65.485 80.791 1.00 27.92 77 LEU B C 1
ATOM 3096 O O . LEU B 1 88 ? 17.210 66.237 81.008 1.00 30.08 77 LEU B O 1
ATOM 3101 N N . PRO B 1 89 ? 19.423 65.825 81.115 1.00 33.39 78 PRO B N 1
ATOM 3102 C CA . PRO B 1 89 ? 19.618 67.023 81.932 1.00 34.95 78 PRO B CA 1
ATOM 3103 C C . PRO B 1 89 ? 19.225 68.328 81.226 1.00 30.81 78 PRO B C 1
ATOM 3104 O O . PRO B 1 89 ? 18.677 69.194 81.875 1.00 36.45 78 PRO B O 1
ATOM 3108 N N . LYS B 1 90 ? 19.317 68.373 79.903 1.00 35.49 79 LYS B N 1
ATOM 3109 C CA . LYS B 1 90 ? 18.915 69.590 79.158 1.00 37.09 79 LYS B CA 1
ATOM 3110 C C . LYS B 1 90 ? 17.409 69.897 79.207 1.00 34.78 79 LYS B C 1
ATOM 3111 O O . LYS B 1 90 ? 17.002 71.046 78.979 1.00 36.51 79 LYS B O 1
ATOM 3117 N N . ASP B 1 91 ? 16.585 68.926 79.597 1.00 30.03 80 ASP B N 1
ATOM 3118 C CA . ASP B 1 91 ? 15.138 69.141 79.617 1.00 28.70 80 ASP B CA 1
ATOM 3119 C C . ASP B 1 91 ? 14.684 69.709 80.941 1.00 30.78 80 ASP B C 1
ATOM 3120 O O . ASP B 1 91 ? 13.550 70.151 81.075 1.00 31.48 80 ASP B O 1
ATOM 3125 N N . ASP B 1 92 ? 15.556 69.645 81.945 1.00 32.15 81 ASP B N 1
ATOM 3126 C CA . ASP B 1 92 ? 15.150 69.899 83.328 1.00 38.35 81 ASP B CA 1
ATOM 3127 C C . ASP B 1 92 ? 14.467 71.278 83.507 1.00 35.14 81 ASP B C 1
ATOM 3128 O O . ASP B 1 92 ? 14.905 72.286 82.941 1.00 38.82 81 ASP B O 1
ATOM 3133 N N . THR B 1 93 ? 13.346 71.275 84.228 1.00 37.38 82 THR B N 1
ATOM 3134 C CA . THR B 1 93 ? 12.527 72.471 84.428 1.00 36.78 82 THR B CA 1
ATOM 3135 C C . THR B 1 93 ? 12.299 72.720 85.934 1.00 37.23 82 THR B C 1
ATOM 3136 O O . THR B 1 93 ? 11.543 73.625 86.289 1.00 36.42 82 THR B O 1
ATOM 3140 N N . VAL B 1 94 ? 12.984 71.988 86.819 1.00 35.12 83 VAL B N 1
ATOM 3141 C CA . VAL B 1 94 ? 12.894 72.303 88.260 1.00 36.76 83 VAL B CA 1
ATOM 3142 C C . VAL B 1 94 ? 13.319 73.753 88.496 1.00 37.00 83 VAL B C 1
ATOM 3143 O O . VAL B 1 94 ? 14.347 74.210 87.980 1.00 39.35 83 VAL B O 1
ATOM 3147 N N . SER B 1 95 ? 12.615 74.439 89.390 1.00 36.65 84 SER B N 1
ATOM 3148 C CA . SER B 1 95 ? 12.799 75.894 89.565 1.00 37.38 84 SER B CA 1
ATOM 3149 C C . SER B 1 95 ? 12.448 76.258 91.007 1.00 36.54 84 SER B C 1
ATOM 3150 O O . SER B 1 95 ? 11.552 75.648 91.611 1.00 35.06 84 SER B O 1
ATOM 3153 N N . ASP B 1 96 ? 13.128 77.263 91.538 1.00 37.59 85 ASP B N 1
ATOM 3154 C CA . ASP B 1 96 ? 12.755 77.823 92.829 1.00 37.68 85 ASP B CA 1
ATOM 3155 C C . ASP B 1 96 ? 12.053 79.175 92.682 1.00 40.21 85 ASP B C 1
ATOM 3156 O O . ASP B 1 96 ? 11.917 79.929 93.663 1.00 37.13 85 ASP B O 1
ATOM 3161 N N . PHE B 1 97 ? 11.487 79.423 91.504 1.00 37.63 86 PHE B N 1
ATOM 3162 C CA . PHE B 1 97 ? 10.902 80.729 91.200 1.00 37.14 86 PHE B CA 1
ATOM 3163 C C . PHE B 1 97 ? 9.728 81.054 92.122 1.00 35.92 86 PHE B C 1
ATOM 3164 O O . PHE B 1 97 ? 9.591 82.198 92.563 1.00 39.62 86 PHE B O 1
ATOM 3172 N N . PHE B 1 98 ? 8.970 80.027 92.511 1.00 30.92 87 PHE B N 1
ATOM 3173 C CA . PHE B 1 98 ? 7.808 80.198 93.405 1.00 31.11 87 PHE B CA 1
ATOM 3174 C C . PHE B 1 98 ? 8.136 79.847 94.842 1.00 34.31 87 PHE B C 1
ATOM 3175 O O . PHE B 1 98 ? 7.260 79.893 95.716 1.00 32.24 87 PHE B O 1
ATOM 3183 N N . GLY B 1 99 ? 9.421 79.726 95.123 1.00 33.51 88 GLY B N 1
ATOM 3184 C CA . GLY B 1 99 ? 9.881 79.223 96.406 1.00 33.22 88 GLY B CA 1
ATOM 3185 C C . GLY B 1 99 ? 10.503 77.850 96.234 1.00 33.76 88 GLY B C 1
ATOM 3186 O O . GLY B 1 99 ? 10.246 77.157 95.242 1.00 33.84 88 GLY B O 1
ATOM 3187 N N . ILE B 1 100 ? 11.346 77.453 97.178 1.00 32.92 89 ILE B N 1
ATOM 3188 C CA . ILE B 1 100 ? 11.910 76.110 97.152 1.00 31.53 89 ILE B CA 1
ATOM 3189 C C . ILE B 1 100 ? 10.834 75.013 97.205 1.00 32.03 89 ILE B C 1
ATOM 3190 O O . ILE B 1 100 ? 10.910 74.046 96.445 1.00 33.34 89 ILE B O 1
ATOM 3195 N N . ASP B 1 101 ? 9.760 75.244 97.958 1.00 30.13 90 ASP B N 1
ATOM 3196 C CA . ASP B 1 101 ? 8.665 74.286 98.022 1.00 27.23 90 ASP B CA 1
ATOM 3197 C C . ASP B 1 101 ? 7.586 74.527 96.996 1.00 26.64 90 ASP B C 1
ATOM 3198 O O . ASP B 1 101 ? 6.603 73.797 96.941 1.00 27.26 90 ASP B O 1
ATOM 3203 N N . GLY B 1 102 ? 7.772 75.561 96.172 1.00 26.30 91 GLY B N 1
ATOM 3204 C CA . GLY B 1 102 ? 6.849 75.840 95.089 1.00 26.73 91 GLY B CA 1
ATOM 3205 C C . GLY B 1 102 ? 5.652 76.677 95.492 1.00 27.10 91 GLY B C 1
ATOM 3206 O O . GLY B 1 102 ? 4.891 77.098 94.638 1.00 26.60 91 GLY B O 1
ATOM 3207 N N . ILE B 1 103 ? 5.449 76.884 96.791 1.00 26.17 92 ILE B N 1
ATOM 3208 C CA . ILE B 1 103 ? 4.278 77.616 97.288 1.00 25.45 92 ILE B CA 1
ATOM 3209 C C . ILE B 1 103 ? 4.629 78.463 98.508 1.00 27.44 92 ILE B C 1
ATOM 3210 O O . ILE B 1 103 ? 3.929 78.475 99.521 1.00 28.28 92 ILE B O 1
ATOM 3215 N N . GLY B 1 104 ? 5.688 79.239 98.372 1.00 28.39 93 GLY B N 1
ATOM 3216 C CA . GLY B 1 104 ? 5.903 80.359 99.266 1.00 29.77 93 GLY B CA 1
ATOM 3217 C C . GLY B 1 104 ? 6.814 80.103 100.456 1.00 31.03 93 GLY B C 1
ATOM 3218 O O . GLY B 1 104 ? 7.110 81.037 101.201 1.00 34.58 93 GLY B O 1
ATOM 3219 N N . ASP B 1 105 ? 7.251 78.856 100.641 1.00 29.28 94 ASP B N 1
ATOM 3220 C CA . ASP B 1 105 ? 8.221 78.507 101.683 1.00 32.52 94 ASP B CA 1
ATOM 3221 C C . ASP B 1 105 ? 7.803 78.949 103.094 1.00 32.87 94 ASP B C 1
ATOM 3222 O O . ASP B 1 105 ? 8.634 79.431 103.893 1.00 36.11 94 ASP B O 1
ATOM 3227 N N . LYS B 1 106 ? 6.574 78.619 103.479 1.00 33.96 95 LYS B N 1
ATOM 3228 C CA . LYS B 1 106 ? 6.128 78.844 104.857 1.00 35.24 95 LYS B CA 1
ATOM 3229 C C . LYS B 1 106 ? 5.355 77.635 105.349 1.00 34.21 95 LYS B C 1
ATOM 3230 O O . LYS B 1 106 ? 4.121 77.647 105.418 1.00 32.93 95 LYS B O 1
ATOM 3236 N N . PRO B 1 107 ? 6.080 76.562 105.667 1.00 37.59 96 PRO B N 1
ATOM 3237 C CA . PRO B 1 107 ? 5.464 75.270 105.992 1.00 36.68 96 PRO B CA 1
ATOM 3238 C C . PRO B 1 107 ? 4.714 75.259 107.335 1.00 36.93 96 PRO B C 1
ATOM 3239 O O . PRO B 1 107 ? 3.926 74.352 107.583 1.00 39.62 96 PRO B O 1
ATOM 3243 N N . GLU B 1 108 ? 4.930 76.273 108.164 1.00 38.94 97 GLU B N 1
ATOM 3244 C CA . GLU B 1 108 ? 4.287 76.327 109.475 1.00 41.79 97 GLU B CA 1
ATOM 3245 C C . GLU B 1 108 ? 2.961 77.062 109.451 1.00 39.21 97 GLU B C 1
ATOM 3246 O O . GLU B 1 108 ? 2.244 77.048 110.442 1.00 41.33 97 GLU B O 1
ATOM 3252 N N . GLU B 1 109 ? 2.674 77.785 108.374 1.00 37.55 98 GLU B N 1
ATOM 3253 C CA . GLU B 1 109 ? 1.398 78.476 108.258 1.00 37.29 98 GLU B CA 1
ATOM 3254 C C . GLU B 1 109 ? 0.287 77.494 107.888 1.00 35.15 98 GLU B C 1
ATOM 3255 O O . GLU B 1 109 ? 0.537 76.451 107.297 1.00 33.59 98 GLU B O 1
ATOM 3261 N N . PHE B 1 110 ? -0.944 77.842 108.241 1.00 35.54 99 PHE B N 1
ATOM 3262 C CA . PHE B 1 110 ? -2.078 76.975 107.971 1.00 31.91 99 PHE B CA 1
ATOM 3263 C C . PHE B 1 110 ? -2.218 76.678 106.487 1.00 30.76 99 PHE B C 1
ATOM 3264 O O . PHE B 1 110 ? -2.227 77.606 105.676 1.00 30.38 99 PHE B O 1
ATOM 3272 N N . PRO B 1 111 ? -2.558 75.424 106.149 1.00 29.06 100 PRO B N 1
ATOM 3273 C CA . PRO B 1 111 ? -2.422 74.245 107.009 1.00 30.29 100 PRO B CA 1
ATOM 3274 C C . PRO B 1 111 ? -0.969 73.856 107.129 1.00 31.66 100 PRO B C 1
ATOM 3275 O O . PRO B 1 111 ? -0.297 73.701 106.114 1.00 32.04 100 PRO B O 1
ATOM 3279 N N . LYS B 1 112 ? -0.510 73.580 108.346 1.00 33.97 101 LYS B N 1
ATOM 3280 C CA . LYS B 1 112 ? 0.908 73.288 108.520 1.00 36.53 101 LYS B CA 1
ATOM 3281 C C . LYS B 1 112 ? 1.247 71.977 107.804 1.00 36.43 101 LYS B C 1
ATOM 3282 O O . LYS B 1 112 ? 0.432 71.050 107.744 1.00 37.60 101 LYS B O 1
ATOM 3288 N N . VAL B 1 113 ? 2.449 71.934 107.245 1.00 35.92 102 VAL B N 1
ATOM 3289 C CA . VAL B 1 113 ? 2.977 70.754 106.573 1.00 36.29 102 VAL B CA 1
ATOM 3290 C C . VAL B 1 113 ? 3.216 69.596 107.560 1.00 37.64 102 VAL B C 1
ATOM 3291 O O . VAL B 1 113 ? 3.632 69.806 108.706 1.00 41.89 102 VAL B O 1
ATOM 3295 N N . GLU B 1 114 ? 2.729 68.414 107.180 1.00 39.27 103 GLU B N 1
ATOM 3296 C CA . GLU B 1 114 ? 2.942 67.178 107.957 1.00 44.43 103 GLU B CA 1
ATOM 3297 C C . GLU B 1 114 ? 3.852 66.221 107.193 1.00 42.31 103 GLU B C 1
ATOM 3298 O O . GLU B 1 114 ? 3.810 66.180 105.964 1.00 39.24 103 GLU B O 1
ATOM 3304 N N . ARG B 1 115 ? 4.557 65.343 107.909 1.00 46.57 104 ARG B N 1
ATOM 3305 C CA . ARG B 1 115 ? 5.491 64.442 107.244 1.00 50.26 104 ARG B CA 1
ATOM 3306 C C . ARG B 1 115 ? 4.735 63.500 106.302 1.00 47.28 104 ARG B C 1
ATOM 3307 O O . ARG B 1 115 ? 5.230 63.166 105.224 1.00 46.85 104 ARG B O 1
ATOM 3315 N N . SER B 1 116 ? 3.507 63.141 106.671 1.00 45.54 105 SER B N 1
ATOM 3316 C CA . SER B 1 116 ? 2.707 62.248 105.835 1.00 45.84 105 SER B CA 1
ATOM 3317 C C . SER B 1 116 ? 2.251 62.868 104.498 1.00 40.02 105 SER B C 1
ATOM 3318 O O . SER B 1 116 ? 1.810 62.148 103.597 1.00 38.93 105 SER B O 1
ATOM 3321 N N . ASP B 1 117 ? 2.368 64.187 104.363 1.00 34.35 106 ASP B N 1
ATOM 3322 C CA . ASP B 1 117 ? 2.008 64.869 103.125 1.00 33.23 106 ASP B CA 1
ATOM 3323 C C . ASP B 1 117 ? 2.859 64.371 101.954 1.00 33.50 106 ASP B C 1
ATOM 3324 O O . ASP B 1 117 ? 2.450 64.501 100.791 1.00 31.81 106 ASP B O 1
ATOM 3329 N N . PHE B 1 118 ? 4.077 63.914 102.249 1.00 34.00 107 PHE B N 1
ATOM 3330 C CA . PHE B 1 118 ? 5.053 63.560 101.190 1.00 36.54 107 PHE B CA 1
ATOM 3331 C C . PHE B 1 118 ? 4.847 62.144 100.660 1.00 39.61 107 PHE B C 1
ATOM 3332 O O . PHE B 1 118 ? 5.487 61.732 99.686 1.00 42.54 107 PHE B O 1
ATOM 3340 N N . GLU B 1 119 ? 3.867 61.455 101.226 1.00 40.47 108 GLU B N 1
ATOM 3341 C CA . GLU B 1 119 ? 3.530 60.101 100.813 1.00 44.21 108 GLU B CA 1
ATOM 3342 C C . GLU B 1 119 ? 2.235 60.134 100.017 1.00 40.79 108 GLU B C 1
ATOM 3343 O O . GLU B 1 119 ? 1.302 60.864 100.350 1.00 40.92 108 GLU B O 1
ATOM 3349 N N . GLY B 1 120 ? 2.142 59.240 99.053 1.00 38.20 109 GLY B N 1
ATOM 3350 C CA . GLY B 1 120 ? 0.925 59.076 98.295 1.00 36.68 109 GLY B CA 1
ATOM 3351 C C . GLY B 1 120 ? 0.064 57.959 98.821 1.00 37.88 109 GLY B C 1
ATOM 3352 O O . GLY B 1 120 ? 0.361 57.358 99.840 1.00 38.78 109 GLY B O 1
ATOM 3353 N N . GLU B 1 121 ? -1.041 57.726 98.143 1.00 35.52 110 GLU B N 1
ATOM 3354 C CA . GLU B 1 121 ? -1.987 56.705 98.539 1.00 41.74 110 GLU B CA 1
ATOM 3355 C C . GLU B 1 121 ? -1.361 55.298 98.508 1.00 41.97 110 GLU B C 1
ATOM 3356 O O . GLU B 1 121 ? -1.639 54.475 99.392 1.00 45.66 110 GLU B O 1
ATOM 3362 N N . GLY B 1 122 ? -0.337 55.110 97.686 1.00 41.43 111 GLY B N 1
ATOM 3363 C CA . GLY B 1 122 ? 0.329 53.815 97.593 1.00 43.44 111 GLY B CA 1
ATOM 3364 C C . GLY B 1 122 ? 0.652 53.467 96.143 1.00 40.81 111 GLY B C 1
ATOM 3365 O O . GLY B 1 122 ? 1.819 53.430 95.755 1.00 46.68 111 GLY B O 1
ATOM 3366 N N . LYS B 1 123 ? -0.365 53.231 95.323 1.00 38.87 112 LYS B N 1
ATOM 3367 C CA . LYS B 1 123 ? -0.085 52.820 93.952 1.00 36.51 112 LYS B CA 1
ATOM 3368 C C . LYS B 1 123 ? 0.358 53.976 93.089 1.00 30.45 112 LYS B C 1
ATOM 3369 O O . LYS B 1 123 ? 0.097 55.129 93.390 1.00 28.59 112 LYS B O 1
ATOM 3375 N N . HIS B 1 124 ? 1.262 53.659 92.179 1.00 27.57 113 HIS B N 1
ATOM 3376 C CA . HIS B 1 124 ? 1.822 54.664 91.305 1.00 26.64 113 HIS B CA 1
ATOM 3377 C C . HIS B 1 124 ? 0.682 55.381 90.572 1.00 23.82 113 HIS B C 1
ATOM 3378 O O . HIS B 1 124 ? -0.258 54.744 90.093 1.00 26.21 113 HIS B O 1
ATOM 3385 N N . ALA B 1 125 ? 0.821 56.686 90.374 1.00 22.50 114 ALA B N 1
ATOM 3386 C CA . ALA B 1 125 ? -0.182 57.469 89.664 1.00 22.58 114 ALA 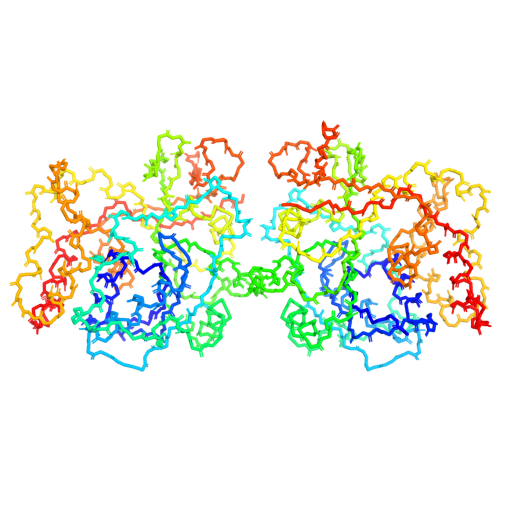B CA 1
ATOM 3387 C C . ALA B 1 125 ? -0.573 56.877 88.317 1.00 21.67 114 ALA B C 1
ATOM 3388 O O . ALA B 1 125 ? -1.726 56.978 87.924 1.00 23.29 114 ALA B O 1
ATOM 3390 N N . SER B 1 126 ? 0.384 56.353 87.559 1.00 22.30 115 SER B N 1
ATOM 3391 C CA . SER B 1 126 ? 0.057 55.856 86.227 1.00 22.77 115 SER B CA 1
ATOM 3392 C C . SER B 1 126 ? -0.877 54.649 86.300 1.00 24.02 115 SER B C 1
ATOM 3393 O O . SER B 1 126 ? -1.742 54.491 85.443 1.00 26.07 115 SER B O 1
ATOM 3396 N N . LEU B 1 127 ? -0.653 53.773 87.277 1.00 25.60 116 LEU B N 1
ATOM 3397 C CA . LEU B 1 127 ? -1.533 52.636 87.492 1.00 25.95 116 LEU B CA 1
ATOM 3398 C C . LEU B 1 127 ? -2.907 53.111 87.977 1.00 25.73 116 LEU B C 1
ATOM 3399 O O . LEU B 1 127 ? -3.945 52.590 87.533 1.00 28.46 116 LEU B O 1
ATOM 3404 N N . ALA B 1 128 ? -2.927 54.146 88.813 1.00 25.38 117 ALA B N 1
ATOM 3405 C CA . ALA B 1 128 ? -4.179 54.745 89.280 1.00 26.77 117 ALA B CA 1
ATOM 3406 C C . ALA B 1 128 ? -4.968 55.359 88.138 1.00 27.02 117 ALA B C 1
ATOM 3407 O O . ALA B 1 128 ? -6.192 55.190 88.064 1.00 27.09 117 ALA B O 1
ATOM 3409 N N . LEU B 1 129 ? -4.293 56.047 87.215 1.00 24.79 118 LEU B N 1
ATOM 3410 C CA . LEU B 1 129 ? -5.000 56.630 86.080 1.00 24.47 118 LEU B CA 1
ATOM 3411 C C . LEU B 1 129 ? -5.713 55.568 85.246 1.00 25.28 118 LEU B C 1
ATOM 3412 O O . LEU B 1 129 ? -6.873 55.749 84.852 1.00 25.57 118 LEU B O 1
ATOM 3417 N N . ILE B 1 130 ? -5.049 54.441 85.026 1.00 24.43 119 ILE B N 1
ATOM 3418 C CA . ILE B 1 130 ? -5.650 53.316 84.297 1.00 25.20 119 ILE B CA 1
ATOM 3419 C C . ILE B 1 130 ? -6.883 52.824 85.026 1.00 27.71 119 ILE B C 1
ATOM 3420 O O . ILE B 1 130 ? -7.958 52.712 84.438 1.00 28.76 119 ILE B O 1
ATOM 3425 N N . ASP B 1 131 ? -6.736 52.505 86.302 1.00 27.88 120 ASP B N 1
ATOM 3426 C CA . ASP B 1 131 ? -7.836 51.932 87.063 1.00 31.02 120 ASP B CA 1
ATOM 3427 C C . ASP B 1 131 ? -9.031 52.891 87.140 1.00 30.98 120 ASP B C 1
ATOM 3428 O O . ASP B 1 131 ? -10.196 52.452 87.087 1.00 31.54 120 ASP B O 1
ATOM 3433 N N . ILE B 1 132 ? -8.752 54.133 87.515 1.00 27.09 121 ILE B N 1
ATOM 3434 C CA . ILE B 1 132 ? -9.817 55.083 87.771 1.00 30.71 121 ILE B CA 1
ATOM 3435 C C . ILE B 1 132 ? -10.580 55.408 86.508 1.00 27.59 121 ILE B C 1
ATOM 3436 O O . ILE B 1 132 ? -11.813 55.445 86.500 1.00 30.82 121 ILE B O 1
ATOM 3441 N N . LEU B 1 133 ? -9.857 55.586 85.417 1.00 26.97 122 LEU B N 1
ATOM 3442 C CA . LEU B 1 133 ? -10.513 55.985 84.201 1.00 27.22 122 LEU B CA 1
ATOM 3443 C C . LEU B 1 133 ? -11.152 54.804 83.456 1.00 31.13 122 LEU B C 1
ATOM 3444 O O . LEU B 1 133 ? -12.145 54.996 82.751 1.00 32.25 122 LEU B O 1
ATOM 3449 N N . ARG B 1 134 ? -10.652 53.588 83.657 1.00 30.91 123 ARG B N 1
ATOM 3450 C CA . ARG B 1 134 ? -11.352 52.423 83.157 1.00 33.07 123 ARG B CA 1
ATOM 3451 C C . ARG B 1 134 ? -12.776 52.351 83.709 1.00 35.69 123 ARG B C 1
ATOM 3452 O O . ARG B 1 134 ? -13.714 51.948 83.007 1.00 36.34 123 ARG B O 1
ATOM 3460 N N . GLU B 1 135 ? -12.919 52.646 84.995 1.00 35.98 124 GLU B N 1
ATOM 3461 C CA . GLU B 1 135 ? -14.195 52.554 85.669 1.00 39.11 124 GLU B CA 1
ATOM 3462 C C . GLU B 1 135 ? -15.046 53.822 85.536 1.00 37.17 124 GLU B C 1
ATOM 3463 O O . GLU B 1 135 ? -16.227 53.810 85.843 1.00 39.53 124 GLU B O 1
ATOM 3469 N N . ASN B 1 136 ? -14.428 54.921 85.139 1.00 33.04 125 ASN B N 1
ATOM 3470 C CA . ASN B 1 136 ? -15.121 56.187 85.009 1.00 32.17 125 ASN B CA 1
ATOM 3471 C C . ASN B 1 136 ? -14.854 56.774 83.635 1.00 33.32 125 ASN B C 1
ATOM 3472 O O . ASN B 1 136 ? -14.175 57.803 83.499 1.00 31.53 125 ASN B O 1
ATOM 3477 N N . ARG B 1 137 ? -15.524 56.202 82.638 1.00 32.57 126 ARG B N 1
ATOM 3478 C CA . ARG B 1 137 ? -15.278 56.543 81.247 1.00 32.41 126 ARG B CA 1
ATOM 3479 C C . ARG B 1 137 ? -15.926 57.865 80.853 1.00 31.02 126 ARG B C 1
ATOM 3480 O O . ARG B 1 137 ? -15.702 58.388 79.755 1.00 33.28 126 ARG B O 1
ATOM 3488 N N . ASP B 1 138 ? -16.684 58.431 81.773 1.00 31.44 127 ASP B N 1
ATOM 3489 C CA . ASP B 1 138 ? -17.270 59.739 81.576 1.00 31.31 127 ASP B CA 1
ATOM 3490 C C . ASP B 1 138 ? -16.459 60.888 82.195 1.00 30.35 127 ASP B C 1
ATOM 3491 O O . ASP B 1 138 ? -16.853 62.044 82.074 1.00 35.23 127 ASP B O 1
ATOM 3496 N N . ALA B 1 139 ? -15.263 60.595 82.692 1.00 29.18 128 ALA B N 1
ATOM 3497 C CA . ALA B 1 139 ? -14.438 61.593 83.396 1.00 28.16 128 ALA B CA 1
ATOM 3498 C C . ALA B 1 139 ? -13.535 62.344 82.412 1.00 27.05 128 ALA B C 1
ATOM 3499 O O . ALA B 1 139 ? -13.157 61.803 81.385 1.00 26.86 128 ALA B O 1
ATOM 3501 N N . THR B 1 140 ? -13.158 63.562 82.774 1.00 26.40 129 THR B N 1
ATOM 3502 C CA . THR B 1 140 ? -12.159 64.350 82.059 1.00 25.36 129 THR B CA 1
ATOM 3503 C C . THR B 1 140 ? -10.853 64.309 82.807 1.00 24.59 129 THR B C 1
ATOM 3504 O O . THR B 1 140 ? -10.840 64.448 84.029 1.00 25.87 129 THR B O 1
ATOM 3508 N N . LEU B 1 141 ? -9.764 64.072 82.077 1.00 23.87 130 LEU B N 1
ATOM 3509 C CA . LEU B 1 141 ? -8.425 64.127 82.636 1.00 23.17 130 LEU B CA 1
ATOM 3510 C C . LEU B 1 141 ? -7.862 65.511 82.305 1.00 22.51 130 LEU B C 1
ATOM 3511 O O . LEU B 1 141 ? -7.866 65.914 81.150 1.00 22.28 130 LEU B O 1
ATOM 3516 N N . VAL B 1 142 ? -7.337 66.206 83.305 1.00 22.32 131 VAL B N 1
ATOM 3517 C CA . VAL B 1 142 ? -6.751 67.531 83.126 1.00 21.84 131 VAL B CA 1
ATOM 3518 C C . VAL B 1 142 ? -5.278 67.439 83.534 1.00 21.33 131 VAL B C 1
ATOM 3519 O O . VAL B 1 142 ? -4.957 66.904 84.593 1.00 21.54 131 VAL B O 1
ATOM 3523 N N . THR B 1 143 ? -4.385 67.879 82.657 1.00 20.77 132 THR B N 1
ATOM 3524 C CA . THR B 1 143 ? -2.963 67.851 82.958 1.00 20.39 132 THR B CA 1
ATOM 3525 C C . THR B 1 143 ? -2.426 69.268 83.054 1.00 20.22 132 THR B C 1
ATOM 3526 O O . THR B 1 143 ? -2.683 70.109 82.175 1.00 20.09 132 THR B O 1
ATOM 3530 N N . ILE B 1 144 ? -1.770 69.568 84.164 1.00 20.37 133 ILE B N 1
ATOM 3531 C CA . ILE B 1 144 ? -1.216 70.894 84.381 1.00 20.39 133 ILE B CA 1
ATOM 3532 C C . ILE B 1 144 ? 0.266 70.847 84.809 1.00 20.31 133 ILE B C 1
ATOM 3533 O O . ILE B 1 144 ? 0.864 71.842 85.205 1.00 20.50 133 ILE B O 1
ATOM 3538 N N . GLY B 1 145 ? 0.881 69.703 84.542 1.00 20.09 134 GLY B N 1
ATOM 3539 C CA . GLY B 1 145 ? 2.333 69.576 84.585 1.00 20.00 134 GLY B CA 1
ATOM 3540 C C . GLY B 1 145 ? 2.837 68.854 83.350 1.00 19.57 134 GLY B C 1
ATOM 3541 O O . GLY B 1 145 ? 2.134 68.721 82.358 1.00 19.32 134 GLY B O 1
ATOM 3542 N N . PRO B 1 146 ? 4.090 68.419 83.396 1.00 19.58 135 PRO B N 1
ATOM 3543 C CA . PRO B 1 146 ? 4.607 67.553 82.318 1.00 19.30 135 PRO B CA 1
ATOM 3544 C C . PRO B 1 146 ? 3.732 66.321 82.164 1.00 19.33 135 PRO B C 1
ATOM 3545 O O . PRO B 1 146 ? 3.045 65.915 83.106 1.00 19.64 135 PRO B O 1
ATOM 3549 N N . LEU B 1 147 ? 3.802 65.688 80.993 1.00 19.12 136 LEU B N 1
ATOM 3550 C CA . LEU B 1 147 ? 2.862 64.629 80.647 1.00 19.26 136 LEU B CA 1
ATOM 3551 C C . LEU B 1 147 ? 3.350 63.213 80.991 1.00 19.58 136 LEU B C 1
ATOM 3552 O O . LEU B 1 147 ? 2.740 62.226 80.580 1.00 19.80 136 LEU B O 1
ATOM 3557 N N . THR B 1 148 ? 4.398 63.102 81.797 1.00 19.75 137 THR B N 1
ATOM 3558 C CA . THR B 1 148 ? 5.042 61.820 82.072 1.00 20.15 137 THR B CA 1
ATOM 3559 C C . THR B 1 148 ? 4.082 60.734 82.596 1.00 20.61 137 THR B C 1
ATOM 3560 O O . THR B 1 148 ? 4.133 59.589 82.164 1.00 20.90 137 THR B O 1
ATOM 3564 N N . ASN B 1 149 ? 3.207 61.072 83.539 1.00 20.79 138 ASN B N 1
ATOM 3565 C CA . ASN B 1 149 ? 2.366 60.017 84.096 1.00 21.37 138 ASN B CA 1
ATOM 3566 C C . ASN B 1 149 ? 1.452 59.436 83.022 1.00 21.40 138 ASN B C 1
ATOM 3567 O O . ASN B 1 149 ? 1.088 58.261 83.073 1.00 21.96 138 ASN B O 1
ATOM 3572 N N . VAL B 1 150 ? 0.896 60.317 82.191 1.00 20.96 139 VAL B N 1
ATOM 3573 C CA . VAL B 1 150 ? -0.060 59.918 81.165 1.00 21.10 139 VAL B CA 1
ATOM 3574 C C . VAL B 1 150 ? 0.654 59.045 80.137 1.00 21.15 139 VAL B C 1
ATOM 3575 O O . VAL B 1 150 ? 0.131 58.015 79.712 1.00 21.67 139 VAL B O 1
ATOM 3579 N N . ALA B 1 151 ? 1.883 59.416 79.792 1.00 20.74 140 ALA B N 1
ATOM 3580 C CA . ALA B 1 151 ? 2.649 58.626 78.854 1.00 20.86 140 ALA B CA 1
ATOM 3581 C C . ALA B 1 151 ? 3.022 57.250 79.384 1.00 21.50 140 ALA B C 1
ATOM 3582 O O . ALA B 1 151 ? 3.050 56.281 78.626 1.00 21.92 140 ALA B O 1
ATOM 3584 N N . ILE B 1 152 ? 3.367 57.154 80.660 1.00 21.69 141 ILE B N 1
ATOM 3585 C CA . ILE B 1 152 ? 3.653 55.845 81.258 1.00 22.44 141 ILE B CA 1
ATOM 3586 C C . ILE B 1 152 ? 2.398 54.970 81.228 1.00 23.06 141 ILE B C 1
ATOM 3587 O O . ILE B 1 152 ? 2.461 53.780 80.938 1.00 23.72 141 ILE B O 1
ATOM 3592 N N . ALA B 1 153 ? 1.244 55.559 81.512 1.00 22.96 142 ALA B N 1
ATOM 3593 C CA . ALA B 1 153 ? 0.001 54.809 81.429 1.00 23.64 142 ALA B CA 1
ATOM 3594 C C . ALA B 1 153 ? -0.192 54.200 80.052 1.00 23.89 142 ALA B C 1
ATOM 3595 O O . ALA B 1 153 ? -0.589 53.044 79.939 1.00 24.74 142 ALA B O 1
ATOM 3597 N N . LEU B 1 154 ? 0.058 54.989 79.000 1.00 23.25 143 LEU B N 1
ATOM 3598 C CA . LEU B 1 154 ? -0.091 54.476 77.651 1.00 23.55 143 LEU B CA 1
ATOM 3599 C C . LEU B 1 154 ? 0.915 53.366 77.352 1.00 24.00 143 LEU B C 1
ATOM 3600 O O . LEU B 1 154 ? 0.591 52.419 76.634 1.00 24.74 143 LEU B O 1
ATOM 3605 N N . GLN B 1 155 ? 2.141 53.487 77.856 1.00 23.67 144 GLN B N 1
ATOM 3606 C CA . GLN B 1 155 ? 3.125 52.451 77.634 1.00 24.19 144 GLN B CA 1
ATOM 3607 C C . GLN B 1 155 ? 2.683 51.140 78.243 1.00 25.23 144 GLN B C 1
ATOM 3608 O O . GLN B 1 155 ? 2.981 50.076 77.694 1.00 25.98 144 GLN B O 1
ATOM 3614 N N . LEU B 1 156 ? 1.990 51.195 79.389 1.00 25.39 145 LEU B N 1
ATOM 3615 C CA . LEU B 1 156 ? 1.504 49.993 80.072 1.00 26.48 145 LEU B CA 1
ATOM 3616 C C . LEU B 1 156 ? 0.224 49.420 79.457 1.00 27.21 145 LEU B C 1
ATOM 3617 O O . LEU B 1 156 ? -0.049 48.228 79.572 1.00 28.31 145 LEU B O 1
ATOM 3622 N N . CYS B 1 157 ? -0.580 50.275 78.849 1.00 26.72 146 CYS B N 1
ATOM 3623 C CA . CYS B 1 157 ? -1.937 49.902 78.468 1.00 27.47 146 CYS B CA 1
ATOM 3624 C C . CYS B 1 157 ? -2.429 50.728 77.287 1.00 27.01 146 CYS B C 1
ATOM 3625 O O . CYS B 1 157 ? -2.852 51.853 77.471 1.00 26.30 146 CYS B O 1
ATOM 3628 N N . GLU B 1 158 ? -2.294 50.221 76.054 1.00 27.43 147 GLU B N 1
ATOM 3629 C CA . GLU B 1 158 ? -2.647 51.067 74.907 1.00 29.23 147 GLU B CA 1
ATOM 3630 C C . GLU B 1 158 ? -4.162 51.411 74.883 1.00 27.83 147 GLU B C 1
ATOM 3631 O O . GLU B 1 158 ? -4.535 52.491 74.438 1.00 29.04 147 GLU B O 1
ATOM 3637 N N . GLU B 1 159 ? -4.972 50.585 75.517 1.00 28.65 148 GLU B N 1
ATOM 3638 C CA A GLU B 1 159 ? -6.438 50.785 75.630 0.50 31.36 148 GLU B CA 1
ATOM 3639 C CA B GLU B 1 159 ? -6.413 50.804 75.579 0.50 30.61 148 GLU B CA 1
ATOM 3640 C C . GLU B 1 159 ? -6.768 52.044 76.411 1.00 28.72 148 GLU B C 1
ATOM 3641 O O . GLU B 1 159 ? -7.852 52.608 76.259 1.00 28.44 148 GLU B O 1
ATOM 3652 N N . PHE B 1 160 ? -5.828 52.485 77.240 1.00 27.26 149 PHE B N 1
ATOM 3653 C CA . PHE B 1 160 ? -5.985 53.705 78.013 1.00 26.44 149 PHE B CA 1
ATOM 3654 C C . PHE B 1 160 ? -6.245 54.918 77.100 1.00 25.81 149 PHE B C 1
ATOM 3655 O O . PHE B 1 160 ? -6.867 55.909 77.493 1.00 25.52 149 PHE B O 1
ATOM 3663 N N . SER B 1 161 ? -5.778 54.828 75.867 1.00 25.72 150 SER B N 1
ATOM 3664 C CA . SER B 1 161 ? -6.043 55.819 74.835 1.00 25.36 150 SER B CA 1
ATOM 3665 C C . SER B 1 161 ? -7.494 56.226 74.691 1.00 25.98 150 SER B C 1
ATOM 3666 O O . SER B 1 161 ? -7.776 57.311 74.202 1.00 25.75 150 SER B O 1
ATOM 3669 N N . THR B 1 162 ? -8.395 55.327 75.044 1.00 27.05 151 THR B N 1
ATOM 3670 C CA . THR B 1 162 ? -9.842 55.532 74.887 1.00 27.94 151 THR B CA 1
ATOM 3671 C C . THR B 1 162 ? -10.579 55.768 76.216 1.00 29.41 151 THR B C 1
ATOM 3672 O O . THR B 1 162 ? -11.805 55.952 76.216 1.00 31.15 151 THR B O 1
ATOM 3676 N N . TYR B 1 163 ? -9.873 55.714 77.342 1.00 27.54 152 TYR B N 1
ATOM 3677 C CA . TYR B 1 163 ? -10.544 55.715 78.649 1.00 28.11 152 TYR B CA 1
ATOM 3678 C C . TYR B 1 163 ? -11.141 57.068 79.055 1.00 29.66 152 TYR B C 1
ATOM 3679 O O . TYR B 1 163 ? -12.307 57.121 79.402 1.00 29.44 152 TYR B O 1
ATOM 3688 N N . PRO B 1 164 ? -10.335 58.141 79.118 1.00 28.37 153 PRO B N 1
ATOM 3689 C CA . PRO B 1 164 ? -10.987 59.442 79.405 1.00 26.97 153 PRO B CA 1
ATOM 3690 C C . PRO B 1 164 ? -12.047 59.836 78.363 1.00 28.33 153 PRO B C 1
ATOM 3691 O O . PRO B 1 164 ? -11.860 59.590 77.169 1.00 28.95 153 PRO B O 1
ATOM 3695 N N . SER B 1 165 ? -13.086 60.568 78.768 1.00 27.26 154 SER B N 1
ATOM 3696 C CA . SER B 1 165 ? -13.990 61.132 77.769 1.00 27.81 154 SER B CA 1
ATOM 3697 C C . SER B 1 165 ? -13.412 62.333 77.070 1.00 26.93 154 SER B C 1
ATOM 3698 O O . SER B 1 165 ? -13.782 62.650 75.921 1.00 27.54 154 SER B O 1
ATOM 3701 N N . ARG B 1 166 ? -12.453 62.975 77.716 1.00 25.88 155 ARG B N 1
ATOM 3702 C CA . ARG B 1 166 ? -11.805 64.176 77.184 1.00 25.05 155 ARG B CA 1
ATOM 3703 C C . ARG B 1 166 ? -10.500 64.379 77.943 1.00 24.04 155 ARG B C 1
ATOM 3704 O O . ARG B 1 166 ? -10.394 64.003 79.110 1.00 24.07 155 ARG B O 1
ATOM 3712 N N . LEU B 1 167 ? -9.513 64.968 77.276 1.00 23.28 156 LEU B N 1
ATOM 3713 C CA . LEU B 1 167 ? -8.230 65.317 77.880 1.00 22.42 156 LEU B CA 1
ATOM 3714 C C . LEU B 1 167 ? -8.012 66.814 77.676 1.00 22.02 156 LEU B C 1
ATOM 3715 O O . LEU B 1 167 ? -8.180 67.299 76.545 1.00 22.70 156 LEU B O 1
ATOM 3720 N N . VAL B 1 168 ? -7.811 67.556 78.773 1.00 21.82 157 VAL B N 1
ATOM 3721 C CA . VAL B 1 168 ? -7.534 68.980 78.685 1.00 21.55 157 VAL B CA 1
ATOM 3722 C C . VAL B 1 168 ? -6.117 69.214 79.176 1.00 20.89 157 VAL B C 1
ATOM 3723 O O . VAL B 1 168 ? -5.764 68.798 80.277 1.00 20.85 157 VAL B O 1
ATOM 3727 N N . ILE B 1 169 ? -5.282 69.738 78.297 1.00 20.47 158 ILE B N 1
ATOM 3728 C CA . ILE B 1 169 ? -3.846 69.858 78.543 1.00 19.93 158 ILE B CA 1
ATOM 3729 C C . ILE B 1 169 ? -3.475 71.321 78.648 1.00 19.86 158 ILE B C 1
ATOM 3730 O O . ILE B 1 169 ? -3.763 72.110 77.732 1.00 19.96 158 ILE B O 1
ATOM 3735 N N . MET B 1 170 ? -2.827 71.697 79.742 1.00 19.80 159 MET B N 1
ATOM 3736 C CA A MET B 1 170 ? -2.145 72.970 79.841 0.50 19.78 159 MET B CA 1
ATOM 3737 C CA C MET B 1 170 ? -2.150 72.999 79.779 0.50 19.77 159 MET B CA 1
ATOM 3738 C C . MET B 1 170 ? -0.713 72.779 79.334 1.00 19.37 159 MET B C 1
ATOM 3739 O O . MET B 1 170 ? 0.094 72.110 80.000 1.00 19.24 159 MET B O 1
ATOM 3748 N N . GLY B 1 171 ? -0.410 73.264 78.147 1.00 19.26 160 GLY B N 1
ATOM 3749 C CA . GLY B 1 171 ? 0.942 73.106 77.662 1.00 19.54 160 GLY B CA 1
ATOM 3750 C C . GLY B 1 171 ? 0.965 73.210 76.159 1.00 18.91 160 GLY B C 1
ATOM 3751 O O . GLY B 1 171 ? -0.072 73.424 75.512 1.00 19.11 160 GLY B O 1
ATOM 3752 N N . GLY B 1 172 ? 2.162 73.180 75.622 1.00 18.76 161 GLY B N 1
ATOM 3753 C CA . GLY B 1 172 ? 2.338 73.277 74.193 1.00 18.77 161 GLY B CA 1
ATOM 3754 C C . GLY B 1 172 ? 2.163 74.693 73.676 1.00 19.09 161 GLY B C 1
ATOM 3755 O O . GLY B 1 172 ? 1.967 75.657 74.439 1.00 19.30 161 GLY B O 1
ATOM 3756 N N . ASN B 1 173 ? 2.153 74.770 72.360 1.00 19.21 162 ASN B N 1
ATOM 3757 C CA . ASN B 1 173 ? 2.100 76.027 71.625 1.00 19.61 162 ASN B CA 1
ATOM 3758 C C . ASN B 1 173 ? 1.625 75.707 70.218 1.00 19.82 162 ASN B C 1
ATOM 3759 O O . ASN B 1 173 ? 1.529 74.543 69.861 1.00 19.65 162 ASN B O 1
ATOM 3764 N N . TYR B 1 174 ? 1.249 76.726 69.446 1.00 20.31 163 TYR B N 1
ATOM 3765 C CA . TYR B 1 174 ? 0.841 76.523 68.065 1.00 20.68 163 TYR B CA 1
ATOM 3766 C C . TYR B 1 174 ? 1.475 77.475 67.065 1.00 21.13 163 TYR B C 1
ATOM 3767 O O . TYR B 1 174 ? 1.376 77.236 65.873 1.00 21.48 163 TYR B O 1
ATOM 3776 N N . TYR B 1 175 ? 2.201 78.479 67.559 1.00 21.21 164 TYR B N 1
ATOM 3777 C CA . TYR B 1 175 ? 2.998 79.400 66.720 1.00 21.71 164 TYR B CA 1
ATOM 3778 C C . TYR B 1 175 ? 4.470 79.378 67.158 1.00 21.48 164 TYR B C 1
ATOM 3779 O O . TYR B 1 175 ? 5.209 80.333 66.930 1.00 21.94 164 TYR B O 1
ATOM 3788 N N . ALA B 1 176 ? 4.865 78.289 67.816 1.00 20.88 165 ALA B N 1
ATOM 3789 C CA . ALA B 1 176 ? 6.255 78.092 68.242 1.00 20.73 165 ALA B CA 1
ATOM 3790 C C . ALA B 1 176 ? 6.784 79.198 69.163 1.00 21.01 165 ALA B C 1
ATOM 3791 O O . ALA B 1 176 ? 7.972 79.461 69.199 1.00 21.24 165 ALA B O 1
ATOM 3793 N N . VAL B 1 177 ? 5.908 79.741 69.997 1.00 21.04 166 VAL B N 1
ATOM 3794 C CA . VAL B 1 177 ? 6.308 80.692 71.013 1.00 21.37 166 VAL B CA 1
ATOM 3795 C C . VAL B 1 177 ? 6.659 79.936 72.294 1.00 20.95 166 VAL B C 1
ATOM 3796 O O . VAL B 1 177 ? 5.801 79.330 72.904 1.00 20.57 166 VAL B O 1
ATOM 3800 N N . GLY B 1 178 ? 7.933 79.948 72.652 1.00 21.11 167 GLY B N 1
ATOM 3801 C CA . GLY B 1 178 ? 8.421 79.242 73.842 1.00 20.87 167 GLY B CA 1
ATOM 3802 C C . GLY B 1 178 ? 8.361 80.147 75.061 1.00 21.32 167 GLY B C 1
ATOM 3803 O O . GLY B 1 178 ? 8.360 81.382 74.941 1.00 22.60 167 GLY B O 1
ATOM 3804 N N . ASN B 1 179 ? 8.406 79.548 76.238 1.00 21.15 168 ASN B N 1
ATOM 3805 C CA . ASN B 1 179 ? 8.419 80.313 77.480 1.00 21.69 168 ASN B CA 1
ATOM 3806 C C . ASN B 1 179 ? 9.411 79.773 78.511 1.00 22.16 168 ASN B C 1
ATOM 3807 O O . ASN B 1 179 ? 9.231 79.966 79.744 1.00 23.89 168 ASN B O 1
ATOM 3812 N N . VAL B 1 180 ? 10.437 79.091 78.037 1.00 21.75 169 VAL B N 1
ATOM 3813 C CA . VAL B 1 180 ? 11.439 78.541 78.957 1.00 22.64 169 VAL B CA 1
ATOM 3814 C C . VAL B 1 180 ? 12.723 79.346 78.935 1.00 26.73 169 VAL B C 1
ATOM 3815 O O . VAL B 1 180 ? 13.049 80.035 79.907 1.00 30.73 169 VAL B O 1
ATOM 3819 N N . ASP B 1 181 ? 13.329 79.458 77.771 1.00 24.81 170 ASP B N 1
ATOM 3820 C CA . ASP B 1 181 ? 14.472 80.341 77.616 1.00 30.64 170 ASP B CA 1
ATOM 3821 C C . ASP B 1 181 ? 14.748 80.549 76.139 1.00 29.86 170 ASP B C 1
ATOM 3822 O O . ASP B 1 181 ? 14.002 80.067 75.288 1.00 29.16 170 ASP B O 1
ATOM 3827 N N . GLY B 1 182 ? 15.728 81.382 75.834 1.00 31.21 171 GLY B N 1
ATOM 3828 C CA . GLY B 1 182 ? 16.011 81.735 74.442 1.00 36.01 171 GLY B CA 1
ATOM 3829 C C . GLY B 1 182 ? 16.611 80.589 73.627 1.00 33.93 171 GLY B C 1
ATOM 3830 O O . GLY B 1 182 ? 16.728 80.686 72.412 1.00 43.82 171 GLY B O 1
ATOM 3831 N N . GLY B 1 183 ? 16.988 79.497 74.277 1.00 33.84 172 GLY B N 1
ATOM 3832 C CA . GLY B 1 183 ? 17.542 78.356 73.563 1.00 38.10 172 GLY B CA 1
ATOM 3833 C C . GLY B 1 183 ? 16.492 77.411 72.973 1.00 33.06 172 GLY B C 1
ATOM 3834 O O . GLY B 1 183 ? 16.855 76.368 72.420 1.00 33.03 172 GLY B O 1
ATOM 3835 N N . SER B 1 184 ? 15.208 77.685 73.231 1.00 26.55 173 SER B N 1
ATOM 3836 C CA . SER B 1 184 ? 14.168 76.725 72.942 1.00 21.74 173 SER B CA 1
ATOM 3837 C C . SER B 1 184 ? 12.867 77.387 72.470 1.00 21.33 173 SER B C 1
ATOM 3838 O O . SER B 1 184 ? 12.414 78.358 73.068 1.00 21.56 173 SER B O 1
ATOM 3841 N N . SER B 1 185 ? 12.162 76.726 71.534 1.00 20.87 174 SER B N 1
ATOM 3842 C CA . SER B 1 185 ? 10.829 77.121 71.167 1.00 20.65 174 SER B CA 1
ATOM 3843 C C . SER B 1 185 ? 9.756 76.296 71.848 1.00 20.06 174 SER B C 1
ATOM 3844 O O . SER B 1 185 ? 8.616 76.299 71.419 1.00 19.88 174 SER B O 1
ATOM 3847 N N . ALA B 1 186 ? 10.121 75.581 72.894 1.00 19.88 175 ALA B N 1
ATOM 3848 C CA . ALA B 1 186 ? 9.176 74.758 73.641 1.00 19.44 175 ALA B CA 1
ATOM 3849 C C . ALA B 1 186 ? 8.511 75.515 74.784 1.00 19.54 175 ALA B C 1
ATOM 3850 O O . ALA B 1 186 ? 9.102 76.411 75.392 1.00 19.98 175 ALA B O 1
ATOM 3852 N N . GLU B 1 187 ? 7.253 75.161 75.021 1.00 19.26 176 GLU B N 1
ATOM 3853 C CA . GLU B 1 187 ? 6.539 75.573 76.225 1.00 19.35 176 GLU B CA 1
ATOM 3854 C C . GLU B 1 187 ? 6.984 74.707 77.409 1.00 19.30 176 GLU B C 1
ATOM 3855 O O . GLU B 1 187 ? 7.436 73.576 77.243 1.00 19.07 176 GLU B O 1
ATOM 3861 N N . TYR B 1 188 ? 6.849 75.255 78.613 1.00 19.61 177 TYR B N 1
ATOM 3862 C CA . TYR B 1 188 ? 7.408 74.698 79.828 1.00 19.78 177 TYR B CA 1
ATOM 3863 C C . TYR B 1 188 ? 7.053 73.205 80.121 1.00 19.44 177 TYR B C 1
ATOM 3864 O O . TYR B 1 188 ? 7.945 72.409 80.357 1.00 19.50 177 TYR B O 1
ATOM 3873 N N . ASN B 1 189 ? 5.770 72.870 80.190 1.00 19.23 178 ASN B N 1
ATOM 3874 C CA . ASN B 1 189 ? 5.360 71.517 80.527 1.00 19.06 178 ASN B CA 1
ATOM 3875 C C . ASN B 1 189 ? 5.829 70.518 79.470 1.00 18.78 178 ASN B C 1
ATOM 3876 O O . ASN B 1 189 ? 6.236 69.390 79.786 1.00 18.81 178 ASN B O 1
ATOM 3881 N N . PHE B 1 190 ? 5.796 70.935 78.204 1.00 18.61 179 PHE B N 1
ATOM 3882 C CA . PHE B 1 190 ? 6.288 70.071 77.146 1.00 18.46 179 PHE B CA 1
ATOM 3883 C C . PHE B 1 190 ? 7.811 69.929 77.165 1.00 18.62 179 PHE B C 1
ATOM 3884 O O . PHE B 1 190 ? 8.324 68.820 76.982 1.00 18.64 179 PHE B O 1
ATOM 3892 N N . HIS B 1 191 ? 8.520 71.010 77.474 1.00 18.87 180 HIS B N 1
ATOM 3893 C CA . HIS B 1 191 ? 9.973 71.003 77.628 1.00 19.20 180 HIS B CA 1
ATOM 3894 C C . HIS B 1 191 ? 10.395 70.011 78.695 1.00 19.39 180 HIS B C 1
ATOM 3895 O O . HIS B 1 191 ? 11.444 69.373 78.581 1.00 19.62 180 HIS B O 1
ATOM 3902 N N . GLY B 1 192 ? 9.584 69.900 79.746 1.00 19.39 181 GLY B N 1
ATOM 3903 C CA . GLY B 1 192 ? 9.903 69.029 80.863 1.00 19.69 181 GLY B CA 1
ATOM 3904 C C . GLY B 1 192 ? 9.864 67.539 80.550 1.00 19.57 181 GLY B C 1
ATOM 3905 O O . GLY B 1 192 ? 10.466 66.756 81.299 1.00 20.21 181 GLY B O 1
ATOM 3906 N N . ASP B 1 193 ? 9.167 67.156 79.498 1.00 19.19 182 ASP B N 1
ATOM 3907 C CA . ASP B 1 193 ? 9.215 65.777 79.012 1.00 19.20 182 ASP B CA 1
ATOM 3908 C C . ASP B 1 193 ? 8.694 65.699 77.591 1.00 18.91 182 ASP B C 1
ATOM 3909 O O . ASP B 1 193 ? 7.509 65.460 77.333 1.00 18.75 182 ASP B O 1
ATOM 3914 N N . PRO B 1 194 ? 9.576 66.004 76.635 1.00 18.93 183 PRO B N 1
ATOM 3915 C CA . PRO B 1 194 ? 9.159 66.040 75.232 1.00 18.77 183 PRO B CA 1
ATOM 3916 C C . PRO B 1 194 ? 8.637 64.694 74.739 1.00 18.86 183 PRO B C 1
ATOM 3917 O O . PRO B 1 194 ? 7.631 64.653 74.025 1.00 18.77 183 PRO B O 1
ATOM 3921 N N . GLU B 1 195 ? 9.299 63.596 75.130 1.00 19.15 184 GLU B N 1
ATOM 3922 C CA . GLU B 1 195 ? 8.877 62.265 74.680 1.00 19.40 184 GLU B CA 1
ATOM 3923 C C . GLU B 1 195 ? 7.448 61.992 75.186 1.00 19.33 184 GLU B C 1
ATOM 3924 O O . GLU B 1 195 ? 6.614 61.449 74.473 1.00 19.47 184 GLU B O 1
ATOM 3930 N N . ALA B 1 196 ? 7.167 62.403 76.413 1.00 19.24 185 ALA B N 1
ATOM 3931 C CA . ALA B 1 196 ? 5.836 62.170 76.935 1.00 19.27 185 ALA B CA 1
ATOM 3932 C C . ALA B 1 196 ? 4.779 62.918 76.130 1.00 19.06 185 ALA B C 1
ATOM 3933 O O . ALA B 1 196 ? 3.699 62.407 75.885 1.00 19.26 185 ALA B O 1
ATOM 3935 N N . ALA B 1 197 ? 5.050 64.179 75.797 1.00 18.76 186 ALA B N 1
ATOM 3936 C CA . ALA B 1 197 ? 4.112 64.946 74.995 1.00 18.66 186 ALA B CA 1
ATOM 3937 C C . ALA B 1 197 ? 3.892 64.308 73.642 1.00 18.86 186 ALA B C 1
ATOM 3938 O O . ALA B 1 197 ? 2.765 64.250 73.162 1.00 19.05 186 ALA B O 1
ATOM 3940 N N . SER B 1 198 ? 4.957 63.817 73.016 1.00 18.95 187 SER B N 1
ATOM 3941 C CA . SER B 1 198 ? 4.843 63.149 71.726 1.00 19.28 187 SER B CA 1
ATOM 3942 C C . SER B 1 198 ? 3.929 61.921 71.833 1.00 19.69 187 SER B C 1
ATOM 3943 O O . SER B 1 198 ? 3.063 61.729 71.008 1.00 20.01 187 SER B O 1
ATOM 3946 N N . ILE B 1 199 ? 4.147 61.094 72.854 1.00 19.80 188 ILE B N 1
ATOM 3947 C CA . ILE B 1 199 ? 3.358 59.878 73.034 1.00 20.32 188 ILE B CA 1
ATOM 3948 C C . ILE B 1 199 ? 1.886 60.234 73.218 1.00 20.40 188 ILE B C 1
ATOM 3949 O O . ILE B 1 199 ? 1.029 59.628 72.598 1.00 20.92 188 ILE B O 1
ATOM 3954 N N . VAL B 1 200 ? 1.602 61.186 74.106 1.00 20.01 189 VAL B N 1
ATOM 3955 C CA . VAL B 1 200 ? 0.213 61.527 74.424 1.00 20.18 189 VAL B CA 1
ATOM 3956 C C . VAL B 1 200 ? -0.501 62.092 73.185 1.00 20.33 189 VAL B C 1
ATOM 3957 O O . VAL B 1 200 ? -1.616 61.709 72.900 1.00 20.85 189 VAL B O 1
ATOM 3961 N N . LEU B 1 201 ? 0.110 63.032 72.474 1.00 19.98 190 LEU B N 1
ATOM 3962 C CA . LEU B 1 201 ? -0.586 63.671 71.355 1.00 20.21 190 LEU B CA 1
ATOM 3963 C C . LEU B 1 201 ? -0.788 62.730 70.177 1.00 23.37 190 LEU B C 1
ATOM 3964 O O . LEU B 1 201 ? -1.808 62.831 69.469 1.00 23.64 190 LEU B O 1
ATOM 3969 N N . ARG B 1 202 ? 0.075 61.729 70.024 1.00 20.91 191 ARG B N 1
ATOM 3970 C CA . ARG B 1 202 ? -0.048 60.789 68.922 1.00 21.60 191 ARG B CA 1
ATOM 3971 C C . ARG B 1 202 ? -0.984 59.639 69.262 1.00 23.08 191 ARG B C 1
ATOM 3972 O O . ARG B 1 202 ? -1.655 59.093 68.361 1.00 25.82 191 ARG B O 1
ATOM 3980 N N . ARG B 1 203 ? -1.014 59.231 70.530 1.00 22.13 192 ARG B N 1
ATOM 3981 C CA . ARG B 1 203 ? -1.599 57.950 70.905 1.00 22.87 192 ARG B CA 1
ATOM 3982 C C . ARG B 1 203 ? -2.890 57.992 71.717 1.00 25.30 192 ARG B C 1
ATOM 3983 O O . ARG B 1 203 ? -3.655 57.041 71.680 1.00 27.18 192 ARG B O 1
ATOM 3991 N N . MET B 1 204 ? -3.232 59.132 72.289 1.00 22.64 193 MET B N 1
ATOM 3992 C CA . MET B 1 204 ? -4.577 59.278 72.858 1.00 23.07 193 MET B CA 1
ATOM 3993 C C . MET B 1 204 ? -5.617 59.371 71.752 1.00 26.38 193 MET B C 1
ATOM 3994 O O . MET B 1 204 ? -5.373 59.980 70.709 1.00 30.35 193 MET B O 1
ATOM 3999 N N . LYS B 1 205 ? -6.774 58.754 71.959 1.00 25.82 194 LYS B N 1
ATOM 4000 C CA . LYS B 1 205 ? -7.802 58.734 70.950 1.00 27.69 194 LYS B CA 1
ATOM 4001 C C . LYS B 1 205 ? -9.057 59.500 71.347 1.00 29.26 194 LYS B C 1
ATOM 4002 O O . LYS B 1 205 ? -10.033 59.549 70.590 1.00 34.70 194 LYS B O 1
ATOM 4008 N N . CYS B 1 206 ? -9.112 59.966 72.581 1.00 25.45 195 CYS B N 1
ATOM 4009 C CA . CYS B 1 206 ? -10.212 60.791 73.012 1.00 25.75 195 CYS B CA 1
ATOM 4010 C C . CYS B 1 206 ? -10.041 62.215 72.489 1.00 25.18 195 CYS B C 1
ATOM 4011 O O . CYS B 1 206 ? -8.963 62.601 72.053 1.00 24.41 195 CYS B O 1
ATOM 4014 N N . PRO B 1 207 ? -11.095 63.009 72.550 1.00 25.64 196 PRO B N 1
ATOM 4015 C CA . PRO B 1 207 ? -10.946 64.437 72.228 1.00 25.16 196 PRO B CA 1
ATOM 4016 C C . PRO B 1 207 ? -9.939 65.126 73.135 1.00 24.05 196 PRO B C 1
ATOM 4017 O O . PRO B 1 207 ? -9.867 64.832 74.345 1.00 23.85 196 PRO B O 1
ATOM 4021 N N . ILE B 1 208 ? -9.087 65.942 72.513 1.00 23.43 197 ILE B N 1
ATOM 4022 C CA . ILE B 1 208 ? -8.023 66.656 73.221 1.00 22.49 197 ILE B CA 1
ATOM 4023 C C . ILE B 1 208 ? -8.212 68.153 73.036 1.00 22.42 197 ILE B C 1
ATOM 4024 O O . ILE B 1 208 ? -8.413 68.628 71.913 1.00 22.73 197 ILE B O 1
ATOM 4029 N N . THR B 1 209 ? -8.242 68.876 74.151 1.00 22.18 198 THR B N 1
ATOM 4030 C CA . THR B 1 209 ? -8.271 70.337 74.145 1.00 22.13 198 THR B CA 1
ATOM 4031 C C . THR B 1 209 ? -6.973 70.788 74.783 1.00 21.35 198 THR B C 1
ATOM 4032 O O . THR B 1 209 ? -6.670 70.395 75.904 1.00 21.82 198 THR B O 1
ATOM 4036 N N . ILE B 1 210 ? -6.234 71.623 74.070 1.00 21.08 199 ILE B N 1
ATOM 4037 C CA . ILE B 1 210 ? -4.965 72.157 74.572 1.00 20.50 199 ILE B CA 1
ATOM 4038 C C . ILE B 1 210 ? -5.135 73.643 74.811 1.00 20.70 199 ILE B C 1
ATOM 4039 O O . ILE B 1 210 ? -5.762 74.351 74.014 1.00 21.15 199 ILE B O 1
ATOM 4044 N N . VAL B 1 211 ? -4.604 74.100 75.933 1.00 20.50 200 VAL B N 1
ATOM 4045 C CA . VAL B 1 211 ? -4.538 75.518 76.231 1.00 20.75 200 VAL B CA 1
ATOM 4046 C C . VAL B 1 211 ? -3.072 75.962 76.051 1.00 20.36 200 VAL B C 1
ATOM 4047 O O . VAL B 1 211 ? -2.217 75.610 76.877 1.00 20.05 200 VAL B O 1
ATOM 4051 N N . PRO B 1 212 ? -2.762 76.490 74.870 1.00 20.44 201 PRO B N 1
ATOM 4052 C CA . PRO B 1 212 ? -1.368 76.731 74.471 1.00 20.16 201 PRO B CA 1
ATOM 4053 C C . PRO B 1 212 ? -0.804 77.986 75.124 1.00 20.41 201 PRO B C 1
ATOM 4054 O O . PRO B 1 212 ? -1.558 78.901 75.493 1.00 20.89 201 PRO B O 1
ATOM 4058 N N . TRP B 1 213 ? 0.515 78.124 75.102 1.00 20.23 202 TRP B N 1
ATOM 4059 C CA . TRP B 1 213 ? 1.130 79.313 75.668 1.00 20.61 202 TRP B CA 1
ATOM 4060 C C . TRP B 1 213 ? 0.687 80.607 74.983 1.00 21.22 202 TRP B C 1
ATOM 4061 O O . TRP B 1 213 ? 0.554 81.633 75.648 1.00 21.74 202 TRP B O 1
ATOM 4072 N N . GLU B 1 214 ? 0.476 80.582 73.672 1.00 21.27 203 GLU B N 1
ATOM 4073 C CA . GLU B 1 214 ? 0.093 81.813 72.974 1.00 21.96 203 GLU B CA 1
ATOM 4074 C C . GLU B 1 214 ? -1.200 82.448 73.521 1.00 22.48 203 GLU B C 1
ATOM 4075 O O . GLU B 1 214 ? -1.412 83.669 73.376 1.00 23.21 203 GLU B O 1
ATOM 4081 N N . ALA B 1 215 ? -2.111 81.631 74.040 1.00 22.25 204 ALA B N 1
ATOM 4082 C CA . ALA B 1 215 ? -3.354 82.159 74.602 1.00 23.25 204 ALA B CA 1
ATOM 4083 C C . ALA B 1 215 ? -3.047 83.106 75.760 1.00 24.66 204 ALA B C 1
ATOM 4084 O O . ALA B 1 215 ? -3.735 84.105 75.952 1.00 25.39 204 ALA B O 1
ATOM 4086 N N . PHE B 1 216 ? -1.985 82.822 76.490 1.00 22.81 205 PHE B N 1
ATOM 4087 C CA . PHE B 1 216 ? -1.537 83.698 77.561 1.00 23.29 205 PHE B CA 1
ATOM 4088 C C . PHE B 1 216 ? -0.677 84.825 77.074 1.00 26.26 205 PHE B C 1
ATOM 4089 O O . PHE B 1 216 ? -0.819 85.967 77.506 1.00 30.68 205 PHE B O 1
ATOM 4097 N N . TYR B 1 217 ? 0.215 84.537 76.144 1.00 23.44 206 TYR B N 1
ATOM 4098 C CA . TYR B 1 217 ? 1.229 85.480 75.771 1.00 23.94 206 TYR B CA 1
ATOM 4099 C C . TYR B 1 217 ? 0.634 86.690 75.076 1.00 25.80 206 TYR B C 1
ATOM 4100 O O . TYR B 1 217 ? 1.042 87.828 75.351 1.00 28.67 206 TYR B O 1
ATOM 4109 N N . PHE B 1 218 ? -0.263 86.467 74.115 1.00 30.24 207 PHE B N 1
ATOM 4110 C CA . PHE B 1 218 ? -0.688 87.533 73.238 1.00 35.32 207 PHE B CA 1
ATOM 4111 C C . PHE B 1 218 ? -1.569 88.569 73.920 1.00 39.11 207 PHE B C 1
ATOM 4112 O O . PHE B 1 218 ? -1.548 89.756 73.541 1.00 42.60 207 PHE B O 1
ATOM 4120 N N . GLU B 1 219 ? -2.296 88.131 74.922 1.00 38.75 208 GLU B N 1
ATOM 4121 C CA . GLU B 1 219 ? -3.256 88.986 75.613 1.00 46.00 208 GLU B CA 1
ATOM 4122 C C . GLU B 1 219 ? -2.764 89.383 77.001 1.00 43.62 208 GLU B C 1
ATOM 4123 O O . GLU B 1 219 ? -3.470 90.087 77.710 1.00 42.23 208 GLU B O 1
ATOM 4129 N N . SER B 1 220 ? -1.489 89.104 77.290 1.00 39.32 209 SER B N 1
ATOM 4130 C CA A SER B 1 220 ? -0.888 89.389 78.593 0.50 43.25 209 SER B CA 1
ATOM 4131 C CA B SER B 1 220 ? -0.921 89.378 78.607 0.50 42.42 209 SER B CA 1
ATOM 4132 C C . SER B 1 220 ? -1.091 90.852 78.995 1.00 44.82 209 SER B C 1
ATOM 4133 O O . SER B 1 220 ? -1.545 91.152 80.109 1.00 47.50 209 SER B O 1
ATOM 4138 N N . LYS B 1 221 ? -0.710 91.763 78.106 1.00 46.86 210 LYS B N 1
ATOM 4139 C CA . LYS B 1 221 ? -0.723 93.196 78.454 1.00 52.64 210 LYS B CA 1
ATOM 4140 C C . LYS B 1 221 ? -2.140 93.794 78.564 1.00 51.73 210 LYS B C 1
ATOM 4141 O O . LYS B 1 221 ? -2.401 94.627 79.439 1.00 53.85 210 LYS B O 1
ATOM 4147 N N . THR B 1 222 ? -3.054 93.329 77.714 1.00 49.74 211 THR B N 1
ATOM 4148 C CA . THR B 1 222 ? -4.465 93.700 77.795 1.00 52.10 211 THR B CA 1
ATOM 4149 C C . THR B 1 222 ? -5.069 93.270 79.129 1.00 50.45 211 THR B C 1
ATOM 4150 O O . THR B 1 222 ? -5.729 94.067 79.816 1.00 49.47 211 THR B O 1
ATOM 4154 N N . HIS B 1 223 ? -4.866 92.004 79.482 1.00 44.41 212 HIS B N 1
ATOM 4155 C CA . HIS B 1 223 ? -5.387 91.482 80.757 1.00 45.78 212 HIS B CA 1
ATOM 4156 C C . HIS B 1 223 ? -4.802 92.253 81.933 1.00 45.27 212 HIS B C 1
ATOM 4157 O O . HIS B 1 223 ? -5.471 92.431 82.956 1.00 44.97 212 HIS B O 1
ATOM 4164 N N . ASP B 1 224 ? -3.497 92.505 81.875 1.00 46.71 213 ASP B N 1
ATOM 4165 C CA . ASP B 1 224 ? -2.798 93.169 82.970 1.00 49.97 213 ASP B CA 1
ATOM 4166 C C . ASP B 1 224 ? -3.430 94.556 83.233 1.00 52.67 213 ASP B C 1
ATOM 4167 O O . ASP B 1 224 ? -3.567 94.960 84.382 1.00 51.65 213 ASP B O 1
ATOM 4172 N N . ALA B 1 225 ? -3.986 95.168 82.188 1.00 53.05 214 ALA B N 1
ATOM 4173 C CA . ALA B 1 225 ? -4.629 96.484 82.307 1.00 55.97 214 ALA B CA 1
ATOM 4174 C C . ALA B 1 225 ? -6.077 96.409 82.833 1.00 56.04 214 ALA B C 1
ATOM 4175 O O . ALA B 1 225 ? -6.579 97.379 83.393 1.00 60.94 214 ALA B O 1
ATOM 4177 N N . SER B 1 226 ? -6.783 95.313 82.579 1.00 55.10 215 SER B N 1
ATOM 4178 C CA . SER B 1 226 ? -8.229 95.277 82.833 1.00 55.02 215 SER B CA 1
ATOM 4179 C C . SER B 1 226 ? -8.642 94.406 84.042 1.00 52.22 215 SER B C 1
ATOM 4180 O O . SER B 1 226 ? -9.781 94.480 84.490 1.00 54.57 215 SER B O 1
ATOM 4183 N N . VAL B 1 227 ? -7.731 93.578 84.551 1.00 45.17 216 VAL B N 1
ATOM 4184 C CA . VAL B 1 227 ? -8.045 92.662 85.651 1.00 41.39 216 VAL B CA 1
ATOM 4185 C C . VAL B 1 227 ? -7.068 92.840 86.813 1.00 38.98 216 VAL B C 1
ATOM 4186 O O . VAL B 1 227 ? -5.862 92.944 86.617 1.00 38.70 216 VAL B O 1
ATOM 4190 N N . ASP B 1 228 ? -7.609 92.949 88.022 1.00 37.30 217 ASP B N 1
ATOM 4191 C CA . ASP B 1 228 ? -6.797 92.930 89.229 1.00 36.54 217 ASP B CA 1
ATOM 4192 C C . ASP B 1 228 ? -6.675 91.487 89.700 1.00 34.49 217 ASP B C 1
ATOM 4193 O O . ASP B 1 228 ? -7.602 90.938 90.287 1.00 35.95 217 ASP B O 1
ATOM 4198 N N . PHE B 1 229 ? -5.529 90.876 89.415 1.00 32.90 218 PHE B N 1
ATOM 4199 C CA . PHE B 1 229 ? -5.313 89.472 89.657 1.00 31.66 218 PHE B CA 1
ATOM 4200 C C . PHE B 1 229 ? -5.049 89.165 91.130 1.00 31.99 218 PHE B C 1
ATOM 4201 O O . PHE B 1 229 ? -4.949 87.997 91.514 1.00 35.57 218 PHE B O 1
ATOM 4209 N N . SER B 1 230 ? -5.037 90.202 91.962 1.00 33.07 219 SER B N 1
ATOM 4210 C CA . SER B 1 230 ? -4.820 90.031 93.398 1.00 36.19 219 SER B CA 1
ATOM 4211 C C . SER B 1 230 ? -6.093 90.179 94.210 1.00 33.66 219 SER B C 1
ATOM 4212 O O . SER B 1 230 ? -6.083 89.879 95.401 1.00 34.22 219 SER B O 1
ATOM 4215 N N . ALA B 1 231 ? -7.126 90.795 93.631 1.00 31.63 220 ALA B N 1
ATOM 4216 C CA . ALA B 1 231 ? -8.299 91.160 94.406 1.00 31.95 220 ALA B CA 1
ATOM 4217 C C . ALA B 1 231 ? -8.964 89.969 95.117 1.00 32.87 220 ALA B C 1
ATOM 4218 O O . ALA B 1 231 ? -9.466 90.131 96.225 1.00 33.39 220 ALA B O 1
ATOM 4220 N N . HIS B 1 232 ? -8.989 88.788 94.500 1.00 28.84 221 HIS B N 1
ATOM 4221 C CA . HIS B 1 232 ? -9.642 87.615 95.131 1.00 28.65 221 HIS B CA 1
ATOM 4222 C C . HIS B 1 232 ? -8.894 87.111 96.369 1.00 30.98 221 HIS B C 1
ATOM 4223 O O . HIS B 1 232 ? -9.399 86.255 97.097 1.00 30.89 221 HIS B O 1
ATOM 4230 N N . LEU B 1 233 ? -7.686 87.625 96.611 1.00 28.35 222 LEU B N 1
ATOM 4231 C CA . LEU B 1 233 ? -6.893 87.204 97.758 1.00 30.15 222 LEU B CA 1
ATOM 4232 C C . LEU B 1 233 ? -7.203 87.986 99.032 1.00 34.24 222 LEU B C 1
ATOM 4233 O O . LEU B 1 233 ? -6.564 87.742 100.052 1.00 37.96 222 LEU B O 1
ATOM 4238 N N . LYS B 1 234 ? -8.063 88.998 98.920 1.00 36.01 223 LYS B N 1
ATOM 4239 C CA . LYS B 1 234 ? -8.206 90.064 99.950 1.00 38.98 223 LYS B CA 1
ATOM 4240 C C . LYS B 1 234 ? -9.250 89.756 101.025 1.00 35.89 223 LYS B C 1
ATOM 4241 O O . LYS B 1 234 ? -9.344 90.480 102.012 1.00 38.31 223 LYS B O 1
ATOM 4247 N N . TYR B 1 235 ? -9.994 88.665 100.866 1.00 33.70 224 TYR B N 1
ATOM 4248 C CA . TYR B 1 235 ? -11.156 88.384 101.709 1.00 35.34 224 TYR B CA 1
ATOM 4249 C C . TYR B 1 235 ? -10.804 87.979 103.128 1.00 38.82 224 TYR B C 1
ATOM 4250 O O . TYR B 1 235 ? -11.655 88.037 104.014 1.00 39.70 224 TYR B O 1
ATOM 4259 N N . GLY B 1 236 ? -9.612 87.460 103.363 1.00 37.05 225 GLY B N 1
ATOM 4260 C CA . GLY B 1 236 ? -9.261 87.136 104.764 1.00 42.03 225 GLY B CA 1
ATOM 4261 C C . GLY B 1 236 ? -9.952 85.878 105.315 1.00 41.96 225 GLY B C 1
ATOM 4262 O O . GLY B 1 236 ? -9.804 85.557 106.495 1.00 44.71 225 GLY B O 1
ATOM 4263 N N . THR B 1 237 ? -10.530 85.066 104.425 1.00 31.90 226 THR B N 1
ATOM 4264 C CA . THR B 1 237 ? -10.888 83.681 104.723 1.00 29.21 226 THR B CA 1
ATOM 4265 C C . THR B 1 237 ? -9.646 82.794 104.774 1.00 30.70 226 THR B C 1
ATOM 4266 O O . THR B 1 237 ? -8.601 83.151 104.239 1.00 28.70 226 THR B O 1
ATOM 4270 N N . PRO B 1 238 ? -9.768 81.585 105.352 1.00 30.35 227 PRO B N 1
ATOM 4271 C CA . PRO B 1 238 ? -8.608 80.724 105.392 1.00 29.07 227 PRO B CA 1
ATOM 4272 C C . PRO B 1 238 ? -8.085 80.393 103.982 1.00 27.70 227 PRO B C 1
ATOM 4273 O O . PRO B 1 238 ? -6.868 80.367 103.772 1.00 27.98 227 PRO B O 1
ATOM 4277 N N . LEU B 1 239 ? -8.992 80.216 103.021 1.00 26.61 228 LEU B N 1
ATOM 4278 C CA . LEU B 1 239 ? -8.535 79.857 101.668 1.00 24.53 228 LEU B CA 1
ATOM 4279 C C . LEU B 1 239 ? -7.848 81.048 101.029 1.00 26.03 228 LEU B C 1
ATOM 4280 O O . LEU B 1 239 ? -6.800 80.903 100.394 1.00 26.58 228 LEU B O 1
ATOM 4285 N N . ALA B 1 240 ? -8.416 82.241 101.193 1.00 26.23 229 ALA B N 1
ATOM 4286 C CA . ALA B 1 240 ? -7.771 83.439 100.663 1.00 26.40 229 ALA B CA 1
ATOM 4287 C C . ALA B 1 240 ? -6.370 83.620 101.252 1.00 27.65 229 ALA B C 1
ATOM 4288 O O . ALA B 1 240 ? -5.412 83.925 100.531 1.00 28.59 229 ALA B O 1
ATOM 4290 N N . ASN B 1 241 ? -6.216 83.408 102.552 1.00 27.74 230 ASN B N 1
ATOM 4291 C CA . ASN B 1 241 ? -4.882 83.542 103.173 1.00 29.29 230 ASN B CA 1
ATOM 4292 C C . ASN B 1 241 ? -3.900 82.461 102.713 1.00 28.09 230 ASN B C 1
ATOM 4293 O O . ASN B 1 241 ? -2.717 82.750 102.501 1.00 30.83 230 ASN B O 1
ATOM 4298 N N . TYR B 1 242 ? -4.399 81.251 102.476 1.00 29.05 231 TYR B N 1
ATOM 4299 C CA . TYR B 1 242 ? -3.557 80.170 101.983 1.00 26.74 231 TYR B CA 1
ATOM 4300 C C . TYR B 1 242 ? -3.107 80.460 100.546 1.00 25.96 231 TYR B C 1
ATOM 4301 O O . TYR B 1 242 ? -1.917 80.315 100.218 1.00 26.87 231 TYR B O 1
ATOM 4310 N N . LEU B 1 243 ? -4.018 80.959 99.715 1.00 26.66 232 LEU B N 1
ATOM 4311 C CA . LEU B 1 243 ? -3.626 81.254 98.321 1.00 24.69 232 LEU B CA 1
ATOM 4312 C C . LEU B 1 243 ? -2.728 82.483 98.260 1.00 26.85 232 LEU B C 1
ATOM 4313 O O . LEU B 1 243 ? -1.862 82.596 97.386 1.00 27.17 232 LEU B O 1
ATOM 4318 N N . SER B 1 244 ? -2.862 83.379 99.224 1.00 26.06 233 SER B N 1
ATOM 4319 C CA A SER B 1 244 ? -1.947 84.509 99.336 0.50 27.54 233 SER B CA 1
ATOM 4320 C CA B SER B 1 244 ? -1.950 84.504 99.318 0.50 28.61 233 SER B CA 1
ATOM 4321 C C . SER B 1 244 ? -0.536 84.033 99.617 1.00 27.49 233 SER B C 1
ATOM 4322 O O . SER B 1 244 ? 0.415 84.486 98.998 1.00 29.54 233 SER B O 1
ATOM 4327 N N . LEU B 1 245 ? -0.410 83.105 100.548 1.00 28.21 234 LEU B N 1
ATOM 4328 C CA . LEU B 1 245 ? 0.879 82.492 100.858 1.00 29.51 234 LEU B CA 1
ATOM 4329 C C . LEU B 1 245 ? 1.432 81.754 99.644 1.00 29.69 234 LEU B C 1
ATOM 4330 O O . LEU B 1 245 ? 2.617 81.885 99.294 1.00 29.58 234 LEU B O 1
ATOM 4335 N N . ALA B 1 246 ? 0.591 80.945 99.021 1.00 27.80 235 ALA B N 1
ATOM 4336 C CA . ALA B 1 246 ? 1.043 80.028 97.978 1.00 27.50 235 ALA B CA 1
ATOM 4337 C C . ALA B 1 246 ? 1.603 80.815 96.794 1.00 28.57 235 ALA B C 1
ATOM 4338 O O . ALA B 1 246 ? 2.524 80.354 96.137 1.00 29.63 235 ALA B O 1
ATOM 4340 N N . THR B 1 247 ? 1.038 82.002 96.550 1.00 26.84 236 THR B N 1
ATOM 4341 C CA . THR B 1 247 ? 1.381 82.833 95.376 1.00 28.61 236 THR B CA 1
ATOM 4342 C C . THR B 1 247 ? 2.346 83.977 95.707 1.00 31.02 236 THR B C 1
ATOM 4343 O O . THR B 1 247 ? 2.726 84.744 94.838 1.00 31.38 236 THR B O 1
ATOM 4347 N N . SER B 1 248 ? 2.751 84.075 96.971 1.00 31.36 237 SER B N 1
ATOM 4348 C CA . SER B 1 248 ? 3.448 85.243 97.480 1.00 33.01 237 SER B CA 1
ATOM 4349 C C . SER B 1 248 ? 4.737 85.548 96.741 1.00 34.38 237 SER B C 1
ATOM 4350 O O . SER B 1 248 ? 5.015 86.705 96.432 1.00 33.59 237 SER B O 1
ATOM 4353 N N . ILE B 1 249 ? 5.559 84.529 96.491 1.00 32.51 238 ILE B N 1
ATOM 4354 C CA . ILE B 1 249 ? 6.886 84.769 95.936 1.00 34.44 238 ILE B CA 1
ATOM 4355 C C . ILE B 1 249 ? 6.758 85.077 94.451 1.00 36.84 238 ILE B C 1
ATOM 4356 O O . ILE B 1 249 ? 7.351 86.026 93.948 1.00 37.34 238 ILE B O 1
ATOM 4361 N N . GLY B 1 250 ? 5.851 84.386 93.779 1.00 32.75 239 GLY B N 1
ATOM 4362 C CA . GLY B 1 250 ? 5.518 84.746 92.416 1.00 36.35 239 GLY B CA 1
ATOM 4363 C C . GLY B 1 250 ? 5.058 86.187 92.271 1.00 37.20 239 GLY B C 1
ATOM 4364 O O . GLY B 1 250 ? 5.358 86.843 91.282 1.00 36.37 239 GLY B O 1
ATOM 4365 N N . ARG B 1 251 ? 4.129 86.597 93.120 1.00 35.23 240 ARG B N 1
ATOM 4366 C CA . ARG B 1 251 ? 3.599 87.961 93.029 1.00 36.46 240 ARG B CA 1
ATOM 4367 C C . ARG B 1 251 ? 4.693 89.018 93.211 1.00 39.23 240 ARG B C 1
ATOM 4368 O O . ARG B 1 251 ? 4.739 89.993 92.476 1.00 42.27 240 ARG B O 1
ATOM 4376 N N . VAL B 1 252 ? 5.583 88.808 94.176 1.00 40.69 241 VAL B N 1
ATOM 4377 C CA . VAL B 1 252 ? 6.642 89.772 94.467 1.00 44.03 241 VAL B CA 1
ATOM 4378 C C . VAL B 1 252 ? 7.634 89.876 93.306 1.00 44.27 241 VAL B C 1
ATOM 4379 O O . VAL B 1 252 ? 8.029 90.969 92.904 1.00 46.14 241 VAL B O 1
ATOM 4383 N N . LYS B 1 253 ? 7.955 88.741 92.703 1.00 41.31 242 LYS B N 1
ATOM 4384 C CA . LYS B 1 253 ? 8.885 88.714 91.585 1.00 44.13 242 LYS B CA 1
ATOM 4385 C C . LYS B 1 253 ? 8.302 89.306 90.297 1.00 46.87 242 LYS B C 1
ATOM 4386 O O . LYS B 1 253 ? 9.004 90.005 89.551 1.00 49.19 242 LYS B O 1
ATOM 4392 N N . CYS B 1 254 ? 7.014 89.086 90.055 1.00 44.58 243 CYS B N 1
ATOM 4393 C CA . CYS B 1 254 ? 6.348 89.707 88.916 1.00 46.33 243 CYS B CA 1
ATOM 4394 C C . CYS B 1 254 ? 6.205 91.213 89.089 1.00 49.52 243 CYS B C 1
ATOM 4395 O O . CYS B 1 254 ? 6.486 91.976 88.157 1.00 54.32 243 CYS B O 1
ATOM 4398 N N . GLU B 1 255 ? 5.858 91.642 90.295 1.00 48.94 244 GLU B N 1
ATOM 4399 C CA . GLU B 1 255 ? 5.640 93.067 90.558 1.00 55.70 244 GLU B CA 1
ATOM 4400 C C . GLU B 1 255 ? 6.949 93.842 90.447 1.00 58.47 244 GLU B C 1
ATOM 4401 O O . GLU B 1 255 ? 6.961 94.996 90.007 1.00 62.17 244 GLU B O 1
ATOM 4407 N N . ALA B 1 256 ? 8.056 93.183 90.772 1.00 59.80 245 ALA B N 1
ATOM 4408 C CA . ALA B 1 256 ? 9.371 93.821 90.694 1.00 63.75 245 ALA B CA 1
ATOM 4409 C C . ALA B 1 256 ? 9.711 94.130 89.242 1.00 65.95 245 ALA B C 1
ATOM 4410 O O . ALA B 1 256 ? 10.465 95.068 88.962 1.00 67.71 245 ALA B O 1
ATOM 4412 N N . ASN B 1 257 ? 9.089 93.393 88.324 1.00 65.37 246 ASN B N 1
ATOM 4413 C CA . ASN B 1 257 ? 9.312 93.562 86.881 1.00 67.23 246 ASN B CA 1
ATOM 4414 C C . ASN B 1 257 ? 8.166 94.272 86.164 1.00 65.85 246 ASN B C 1
ATOM 4415 O O . ASN B 1 257 ? 8.034 94.164 84.946 1.00 65.87 246 ASN B O 1
ATOM 4420 N N . GLY B 1 258 ? 7.286 94.904 86.934 1.00 65.47 247 GLY B N 1
ATOM 4421 C CA . GLY B 1 258 ? 6.241 95.762 86.378 1.00 64.92 247 GLY B CA 1
ATOM 4422 C C . GLY B 1 258 ? 4.975 95.035 85.932 1.00 62.41 247 GLY B C 1
ATOM 4423 O O . GLY B 1 258 ? 4.113 95.646 85.301 1.00 63.12 247 GLY B O 1
ATOM 4424 N N . ARG B 1 259 ? 4.800 93.782 86.359 1.00 56.35 248 ARG B N 1
ATOM 4425 C CA . ARG B 1 259 ? 3.697 92.948 85.872 1.00 50.07 248 ARG B CA 1
ATOM 4426 C C . ARG B 1 259 ? 2.944 92.305 87.041 1.00 45.85 248 ARG B C 1
ATOM 4427 O O . ARG B 1 259 ? 3.460 92.225 88.160 1.00 45.74 248 ARG B O 1
ATOM 4435 N N . GLN B 1 260 ? 1.676 91.976 86.826 1.00 42.09 249 GLN B N 1
ATOM 4436 C CA . GLN B 1 260 ? 0.960 91.147 87.786 1.00 39.32 249 GLN B CA 1
ATOM 4437 C C . GLN B 1 260 ? 1.274 89.684 87.547 1.00 37.31 249 GLN B C 1
ATOM 4438 O O . GLN B 1 260 ? 1.513 89.264 86.414 1.00 37.02 249 GLN B O 1
ATOM 4444 N N . TYR B 1 261 ? 1.230 88.913 88.619 1.00 36.72 250 TYR B N 1
ATOM 4445 C CA . TYR B 1 261 ? 1.209 87.465 88.521 1.00 33.34 250 TYR B CA 1
ATOM 4446 C C . TYR B 1 261 ? -0.200 87.040 88.099 1.00 33.44 250 TYR B C 1
ATOM 4447 O O . TYR B 1 261 ? -1.135 87.053 88.883 1.00 36.93 250 TYR B O 1
ATOM 4456 N N . SER B 1 262 ? -0.291 86.507 86.893 1.00 31.68 251 SER B N 1
ATOM 4457 C CA . SER B 1 262 ? -1.568 86.273 86.277 1.00 30.98 251 SER B CA 1
ATOM 4458 C C . SER B 1 262 ? -1.872 84.772 86.236 1.00 28.87 251 SER B C 1
ATOM 4459 O O . SER B 1 262 ? -1.050 83.933 86.596 1.00 31.23 251 SER B O 1
ATOM 4462 N N . TYR B 1 263 ? -3.106 84.456 85.898 1.00 26.45 252 TYR B N 1
ATOM 4463 C CA . TYR B 1 263 ? -3.549 83.074 85.860 1.00 21.64 252 TYR B CA 1
ATOM 4464 C C . TYR B 1 263 ? -2.876 82.317 84.748 1.00 21.17 252 TYR B C 1
ATOM 4465 O O . TYR B 1 263 ? -2.712 82.837 83.630 1.00 24.04 252 TYR B O 1
ATOM 4474 N N . CYS B 1 264 ? -2.603 81.038 85.005 1.00 21.00 253 CYS B N 1
ATOM 4475 C CA A CYS B 1 264 ? -2.130 80.129 83.975 0.50 19.22 253 CYS B CA 1
ATOM 4476 C CA B CYS B 1 264 ? -2.079 80.135 84.003 0.50 21.59 253 CYS B CA 1
ATOM 4477 C C . CYS B 1 264 ? -2.832 78.797 84.090 1.00 18.87 253 CYS B C 1
ATOM 4478 O O . CYS B 1 264 ? -3.867 78.603 83.460 1.00 20.32 253 CYS B O 1
ATOM 4483 N N . ASP B 1 265 ? -2.387 77.902 84.981 1.00 19.15 254 ASP B N 1
ATOM 4484 C CA . ASP B 1 265 ? -3.052 76.602 85.119 1.00 17.31 254 ASP B CA 1
ATOM 4485 C C . ASP B 1 265 ? -4.537 76.672 85.431 1.00 19.22 254 ASP B C 1
ATOM 4486 O O . ASP B 1 265 ? -5.289 75.767 85.095 1.00 19.85 254 ASP B O 1
ATOM 4491 N N . GLU B 1 266 ? -4.952 77.721 86.134 1.00 19.34 255 GLU B N 1
ATOM 4492 C CA . GLU B 1 266 ? -6.334 77.921 86.478 1.00 19.65 255 GLU B CA 1
ATOM 4493 C C . GLU B 1 266 ? -7.197 77.868 85.233 1.00 22.70 255 GLU B C 1
ATOM 4494 O O . GLU B 1 266 ? -8.349 77.443 85.281 1.00 22.14 255 GLU B O 1
ATOM 4500 N N . ILE B 1 267 ? -6.676 78.346 84.114 1.00 21.45 256 ILE B N 1
ATOM 4501 C CA . ILE B 1 267 ? -7.486 78.412 82.906 1.00 21.74 256 ILE B CA 1
ATOM 4502 C C . ILE B 1 267 ? -7.765 77.007 82.385 1.00 21.17 256 ILE B C 1
ATOM 4503 O O . ILE B 1 267 ? -8.858 76.753 81.860 1.00 21.93 256 ILE B O 1
ATOM 4508 N N . ALA B 1 268 ? -6.815 76.075 82.494 1.00 20.86 257 ALA B N 1
ATOM 4509 C CA . ALA B 1 268 ? -7.061 74.725 82.039 1.00 20.90 257 ALA B CA 1
ATOM 4510 C C . ALA B 1 268 ? -8.099 74.028 82.896 1.00 20.57 257 ALA B C 1
ATOM 4511 O O . ALA B 1 268 ? -8.969 73.315 82.390 1.00 22.03 257 ALA B O 1
ATOM 4513 N N . VAL B 1 269 ? -8.035 74.202 84.209 1.00 21.52 258 VAL B N 1
ATOM 4514 C CA . VAL B 1 269 ? -9.063 73.647 85.063 1.00 21.54 258 VAL B CA 1
ATOM 4515 C C . VAL B 1 269 ? -10.441 74.245 84.798 1.00 23.41 258 VAL B C 1
ATOM 4516 O O . VAL B 1 269 ? -11.420 73.521 84.671 1.00 22.64 258 VAL B O 1
ATOM 4520 N N . ALA B 1 270 ? -10.514 75.555 84.581 1.00 21.77 259 ALA B N 1
ATOM 4521 C CA . ALA B 1 270 ? -11.777 76.200 84.275 1.00 22.89 259 ALA B CA 1
ATOM 4522 C C . ALA B 1 270 ? -12.352 75.673 82.967 1.00 24.54 259 ALA B C 1
ATOM 4523 O O . ALA B 1 270 ? -13.557 75.497 82.824 1.00 25.89 259 ALA B O 1
ATOM 4525 N N . THR B 1 271 ? -11.486 75.482 81.970 1.00 22.20 260 THR B N 1
ATOM 4526 C CA . THR B 1 271 ? -11.884 74.961 80.673 1.00 22.14 260 THR B CA 1
ATOM 4527 C C . THR B 1 271 ? -12.462 73.565 80.811 1.00 22.78 260 THR 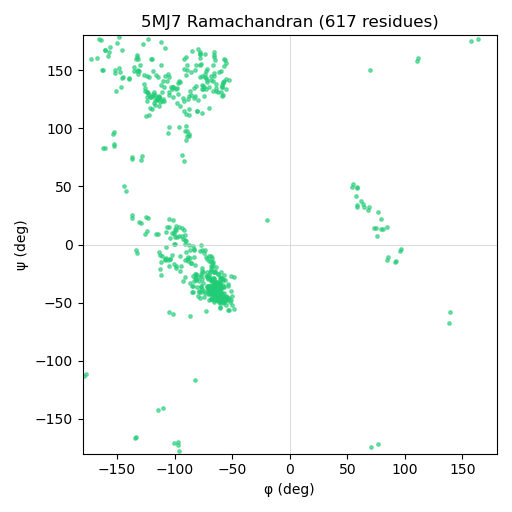B C 1
ATOM 4528 O O . THR B 1 271 ? -13.411 73.223 80.123 1.00 26.30 260 THR B O 1
ATOM 4532 N N . ALA B 1 272 ? -11.888 72.756 81.694 1.00 21.83 261 ALA B N 1
ATOM 4533 C CA . ALA B 1 272 ? -12.432 71.422 81.944 1.00 24.53 261 ALA B CA 1
ATOM 4534 C C . ALA B 1 272 ? -13.815 71.456 82.577 1.00 24.78 261 ALA B C 1
ATOM 4535 O O . ALA B 1 272 ? -14.658 70.612 82.269 1.00 26.37 261 ALA B O 1
ATOM 4537 N N . ILE B 1 273 ? -14.061 72.446 83.420 1.00 24.35 262 ILE B N 1
ATOM 4538 C CA . ILE B 1 273 ? -15.356 72.590 84.079 1.00 25.97 262 ILE B CA 1
ATOM 4539 C C . ILE B 1 273 ? -16.448 73.083 83.137 1.00 28.25 262 ILE B C 1
ATOM 4540 O O . ILE B 1 273 ? -17.578 72.543 83.121 1.00 31.49 262 ILE B O 1
ATOM 4545 N N . ASP B 1 274 ? -16.129 74.056 82.274 1.00 24.82 263 ASP B N 1
ATOM 4546 C CA . ASP B 1 274 ? -17.117 74.555 81.320 1.00 24.86 263 ASP B CA 1
ATOM 4547 C C . ASP B 1 274 ? -16.432 75.106 80.088 1.00 27.20 263 ASP B C 1
ATOM 4548 O O . ASP B 1 274 ? -16.156 76.299 79.986 1.00 28.95 263 ASP B O 1
ATOM 4553 N N . GLU B 1 275 ? -16.144 74.206 79.170 1.00 24.57 264 GLU B N 1
ATOM 4554 C CA . GLU B 1 275 ? -15.339 74.521 78.008 1.00 26.10 264 GLU B CA 1
ATOM 4555 C C . GLU B 1 275 ? -16.034 75.542 77.101 1.00 30.02 264 GLU B C 1
ATOM 4556 O O . GLU B 1 275 ? -15.399 76.485 76.650 1.00 31.29 264 GLU B O 1
ATOM 4562 N N . ASP B 1 276 ? -17.359 75.465 76.997 1.00 34.75 265 ASP B N 1
ATOM 4563 C CA . ASP B 1 276 ? -18.109 76.381 76.123 1.00 42.02 265 ASP B CA 1
ATOM 4564 C C . ASP B 1 276 ? -18.068 77.817 76.656 1.00 38.86 265 ASP B C 1
ATOM 4565 O O . ASP B 1 276 ? -17.950 78.760 75.886 1.00 40.96 265 ASP B O 1
ATOM 4570 N N . LYS B 1 277 ? -18.005 77.964 77.964 1.00 34.44 266 LYS B N 1
ATOM 4571 C CA . LYS B 1 277 ? -17.978 79.288 78.563 1.00 34.99 266 LYS B CA 1
ATOM 4572 C C . LYS B 1 277 ? -16.575 79.879 78.480 1.00 33.95 266 LYS B C 1
ATOM 4573 O O . LYS B 1 277 ? -16.416 81.064 78.238 1.00 38.12 266 LYS B O 1
ATOM 4579 N N . ILE B 1 278 ? -15.563 79.083 78.793 1.00 30.57 267 ILE B N 1
ATOM 4580 C CA . ILE B 1 278 ? -14.224 79.636 79.012 1.00 29.15 267 ILE B CA 1
ATOM 4581 C C . ILE B 1 278 ? -13.446 79.800 77.698 1.00 27.76 267 ILE B C 1
ATOM 4582 O O . ILE B 1 278 ? -12.716 80.777 77.533 1.00 27.86 267 ILE B O 1
ATOM 4587 N N . ALA B 1 279 ? -13.644 78.878 76.758 1.00 27.28 268 ALA B N 1
ATOM 4588 C CA . ALA B 1 279 ? -12.969 78.911 75.458 1.00 28.14 268 ALA B CA 1
ATOM 4589 C C . ALA B 1 279 ? -13.727 79.732 74.466 1.00 30.69 268 ALA B C 1
ATOM 4590 O O . ALA B 1 279 ? -14.603 79.220 73.759 1.00 38.12 268 ALA B O 1
ATOM 4592 N N . LYS B 1 280 ? -13.343 80.995 74.347 1.00 28.12 269 LYS B N 1
ATOM 4593 C CA . LYS B 1 280 ? -14.065 81.925 73.506 1.00 31.02 269 LYS B CA 1
ATOM 4594 C C . LYS B 1 280 ? -13.757 81.714 72.010 1.00 31.30 269 LYS B C 1
ATOM 4595 O O . LYS B 1 280 ? -14.572 82.057 71.157 1.00 33.39 269 LYS B O 1
ATOM 4601 N N . LYS B 1 281 ? -12.512 81.376 71.696 1.00 28.67 270 LYS B N 1
ATOM 4602 C CA . LYS B 1 281 ? -12.106 81.102 70.327 1.00 28.82 270 LYS B CA 1
ATOM 4603 C C . LYS B 1 281 ? -11.170 79.918 70.326 1.00 26.46 270 LYS B C 1
ATOM 4604 O O . LYS B 1 281 ? -10.496 79.676 71.318 1.00 25.10 270 LYS B O 1
ATOM 4610 N N . SER B 1 282 ? -11.296 79.097 69.294 1.00 26.45 271 SER B N 1
ATOM 4611 C CA A SER B 1 282 ? -10.566 77.841 69.185 0.50 25.95 271 SER B CA 1
ATOM 4612 C CA B SER B 1 282 ? -10.481 77.905 69.181 0.50 24.62 271 SER B CA 1
ATOM 4613 C C . SER B 1 282 ? -10.213 77.584 67.722 1.00 26.06 271 SER B C 1
ATOM 4614 O O . SER B 1 282 ? -10.844 78.129 66.823 1.00 28.54 271 SER B O 1
ATOM 4619 N N . GLN B 1 283 ? -9.168 76.808 67.529 1.00 24.71 272 GLN B N 1
ATOM 4620 C CA . GLN B 1 283 ? -8.732 76.352 66.208 1.00 27.21 272 GLN B CA 1
ATOM 4621 C C . GLN B 1 283 ? -8.502 74.862 66.346 1.00 23.51 272 GLN B C 1
ATOM 4622 O O . GLN B 1 283 ? -8.022 74.399 67.366 1.00 25.27 272 GLN B O 1
ATOM 4628 N N . TYR B 1 284 ? -8.774 74.124 65.273 1.00 23.46 273 TYR B N 1
ATOM 4629 C CA . TYR B 1 284 ? -8.560 72.694 65.262 1.00 22.80 273 TYR B CA 1
ATOM 4630 C C . TYR B 1 284 ? -7.447 72.388 64.289 1.00 22.38 273 TYR B C 1
ATOM 4631 O O . TYR B 1 284 ? -7.563 72.685 63.109 1.00 23.73 273 TYR B O 1
ATOM 4640 N N . LEU B 1 285 ? -6.394 71.741 64.781 1.00 20.99 274 LEU B N 1
ATOM 4641 C CA . LEU B 1 285 ? -5.148 71.583 64.023 1.00 20.83 274 LEU B CA 1
ATOM 4642 C C . LEU B 1 285 ? -4.641 70.161 64.124 1.00 20.22 274 LEU B C 1
ATOM 4643 O O . LEU B 1 285 ? -4.752 69.516 65.150 1.00 20.70 274 LEU B O 1
ATOM 4648 N N . TYR B 1 286 ? -3.962 69.713 63.073 1.00 20.54 275 TYR B N 1
ATOM 4649 C CA . TYR B 1 286 ? -3.159 68.498 63.132 1.00 21.00 275 TYR B CA 1
ATOM 4650 C C . TYR B 1 286 ? -1.763 68.814 63.584 1.00 20.68 275 TYR B C 1
ATOM 4651 O O . TYR B 1 286 ? -1.125 69.733 63.059 1.00 21.70 275 TYR B O 1
ATOM 4660 N N . VAL B 1 287 ? -1.329 68.135 64.642 1.00 19.69 276 VAL B N 1
ATOM 4661 C CA . VAL B 1 287 ? -0.075 68.445 65.287 1.00 19.91 276 VAL B CA 1
ATOM 4662 C C . VAL B 1 287 ? 0.806 67.228 65.570 1.00 20.74 276 VAL B C 1
ATOM 4663 O O . VAL B 1 287 ? 0.328 66.061 65.640 1.00 21.47 276 VAL B O 1
ATOM 4667 N N . ASP B 1 288 ? 2.079 67.505 65.820 1.00 23.30 277 ASP B N 1
ATOM 4668 C CA . ASP B 1 288 ? 3.000 66.506 66.337 1.00 23.11 277 ASP B CA 1
ATOM 4669 C C . ASP B 1 288 ? 3.992 67.274 67.198 1.00 21.26 277 ASP B C 1
ATOM 4670 O O . ASP B 1 288 ? 3.881 68.505 67.315 1.00 20.41 277 ASP B O 1
ATOM 4675 N N . VAL B 1 289 ? 4.935 66.576 67.812 1.00 21.03 278 VAL B N 1
ATOM 4676 C CA . VAL B 1 289 ? 5.931 67.207 68.698 1.00 19.80 278 VAL B CA 1
ATOM 4677 C C . VAL B 1 289 ? 7.341 66.863 68.196 1.00 19.69 278 VAL B C 1
ATOM 4678 O O . VAL B 1 289 ? 7.636 65.708 67.883 1.00 20.72 278 VAL B O 1
ATOM 4682 N N . GLU B 1 290 ? 8.142 67.889 68.004 1.00 18.92 279 GLU B N 1
ATOM 4683 C CA . GLU B 1 290 ? 9.538 67.683 67.559 1.00 19.19 279 GLU B CA 1
ATOM 4684 C C . GLU B 1 290 ? 10.377 67.185 68.737 1.00 19.21 279 GLU B C 1
ATOM 4685 O O . GLU B 1 290 ? 10.337 67.748 69.840 1.00 18.75 279 GLU B O 1
ATOM 4691 N N . LEU B 1 291 ? 11.183 66.149 68.466 1.00 20.17 280 LEU B N 1
ATOM 4692 C CA . LEU B 1 291 ? 12.027 65.590 69.493 1.00 20.63 280 LEU B CA 1
ATOM 4693 C C . LEU B 1 291 ? 13.504 65.827 69.273 1.00 21.13 280 LEU B C 1
ATOM 4694 O O . LEU B 1 291 ? 14.267 65.763 70.228 1.00 21.51 280 LEU B O 1
ATOM 4699 N N . ASN B 1 292 ? 13.911 65.997 68.021 1.00 21.64 281 ASN B N 1
ATOM 4700 C CA . ASN B 1 292 ? 15.317 65.912 67.663 1.00 22.88 281 ASN B CA 1
ATOM 4701 C C . ASN B 1 292 ? 15.998 67.257 67.401 1.00 22.82 281 ASN B C 1
ATOM 4702 O O . ASN B 1 292 ? 17.214 67.286 67.308 1.00 25.26 281 ASN B O 1
ATOM 4707 N N . GLY B 1 293 ? 15.268 68.335 67.262 1.00 21.80 282 GLY B N 1
ATOM 4708 C CA . GLY B 1 293 ? 15.874 69.607 66.938 1.00 22.27 282 GLY B CA 1
ATOM 4709 C C . GLY B 1 293 ? 16.746 70.130 68.046 1.00 22.64 282 GLY B C 1
ATOM 4710 O O . GLY B 1 293 ? 16.425 69.924 69.214 1.00 22.05 282 GLY B O 1
ATOM 4711 N N . THR B 1 294 ? 17.709 70.946 67.697 1.00 24.02 283 THR B N 1
ATOM 4712 C CA . THR B 1 294 ? 18.597 71.550 68.683 1.00 25.01 283 THR B CA 1
ATOM 4713 C C . THR B 1 294 ? 17.840 72.652 69.436 1.00 24.29 283 THR B C 1
ATOM 4714 O O . THR B 1 294 ? 18.040 72.801 70.655 1.00 24.71 283 THR B O 1
ATOM 4718 N N . LYS B 1 295 ? 17.110 73.497 68.720 1.00 23.92 284 LYS B N 1
ATOM 4719 C CA . LYS B 1 295 ? 16.389 74.578 69.345 1.00 23.69 284 LYS B CA 1
ATOM 4720 C C . LYS B 1 295 ? 14.895 74.298 69.432 1.00 21.89 284 LYS B C 1
ATOM 4721 O O . LYS B 1 295 ? 14.188 74.947 70.206 1.00 22.38 284 LYS B O 1
ATOM 4727 N N . THR B 1 296 ? 14.412 73.278 68.739 1.00 20.92 285 THR B N 1
ATOM 4728 C CA . THR B 1 296 ? 12.970 73.065 68.620 1.00 19.72 285 THR B CA 1
ATOM 4729 C C . THR B 1 296 ? 12.485 71.792 69.299 1.00 18.95 285 THR B C 1
ATOM 4730 O O . THR B 1 296 ? 11.316 71.472 69.240 1.00 18.33 285 THR B O 1
ATOM 4734 N N . ARG B 1 297 ? 13.350 71.136 70.049 1.00 19.36 286 ARG B N 1
ATOM 4735 C CA . ARG B 1 297 ? 12.908 69.976 70.832 1.00 19.13 286 ARG B CA 1
ATOM 4736 C C . ARG B 1 297 ? 11.789 70.412 71.801 1.00 18.84 286 ARG B C 1
ATOM 4737 O O . ARG B 1 297 ? 11.974 71.330 72.612 1.00 19.36 286 ARG B O 1
ATOM 4745 N N . GLY B 1 298 ? 10.669 69.689 71.754 1.00 18.52 287 GLY B N 1
ATOM 4746 C CA . GLY B 1 298 ? 9.530 69.990 72.578 1.00 18.67 287 GLY B CA 1
ATOM 4747 C C . GLY B 1 298 ? 8.500 70.905 71.938 1.00 18.28 287 GLY B C 1
ATOM 4748 O O . GLY B 1 298 ? 7.412 71.079 72.496 1.00 18.67 287 GLY B O 1
ATOM 4749 N N . GLN B 1 299 ? 8.867 71.552 70.833 1.00 17.92 288 GLN B N 1
ATOM 4750 C CA . GLN B 1 299 ? 7.929 72.420 70.102 1.00 17.89 288 GLN B CA 1
ATOM 4751 C C . GLN B 1 299 ? 6.839 71.597 69.466 1.00 17.87 288 GLN B C 1
ATOM 4752 O O . GLN B 1 299 ? 7.111 70.519 68.908 1.00 17.91 288 GLN B O 1
ATOM 4758 N N . VAL B 1 300 ? 5.615 72.115 69.483 1.00 18.23 289 VAL B N 1
ATOM 4759 C CA . VAL B 1 300 ? 4.545 71.549 68.654 1.00 18.69 289 VAL B CA 1
ATOM 4760 C C . VAL B 1 300 ? 4.777 71.974 67.230 1.00 18.85 289 VAL B C 1
ATOM 4761 O O . VAL B 1 300 ? 5.096 73.150 66.950 1.00 18.91 289 VAL B O 1
ATOM 4765 N N . VAL B 1 301 ? 4.608 71.031 66.306 1.00 19.42 290 VAL B N 1
ATOM 4766 C CA . VAL B 1 301 ? 4.690 71.332 64.888 1.00 20.23 290 VAL B CA 1
ATOM 4767 C C . VAL B 1 301 ? 3.311 71.131 64.277 1.00 21.50 290 VAL B C 1
ATOM 4768 O O . VAL B 1 301 ? 2.700 70.077 64.483 1.00 22.10 290 VAL B O 1
ATOM 4772 N N . VAL B 1 302 ? 2.820 72.156 63.603 1.00 22.23 291 VAL B N 1
ATOM 4773 C CA . VAL B 1 302 ? 1.452 72.171 63.102 1.00 23.72 291 VAL B CA 1
ATOM 4774 C C . VAL B 1 302 ? 1.482 71.974 61.599 1.00 25.48 291 VAL B C 1
ATOM 4775 O O . VAL B 1 302 ? 2.289 72.608 60.900 1.00 25.74 291 VAL B O 1
ATOM 4779 N N . ASP B 1 303 ? 0.543 71.203 61.077 1.00 27.24 292 ASP B N 1
ATOM 4780 C CA . ASP B 1 303 ? 0.384 71.102 59.636 1.00 29.63 292 ASP B CA 1
ATOM 4781 C C . ASP B 1 303 ? -0.579 72.179 59.131 1.00 31.05 292 ASP B C 1
ATOM 4782 O O . ASP B 1 303 ? -1.791 72.042 59.219 1.00 32.31 292 ASP B O 1
ATOM 4787 N N . TRP B 1 304 ? -0.034 73.283 58.634 1.00 31.16 293 TRP B N 1
ATOM 4788 C CA . TRP B 1 304 ? -0.831 74.402 58.120 1.00 32.83 293 TRP B CA 1
ATOM 4789 C C . TRP B 1 304 ? -1.148 74.310 56.631 1.00 36.85 293 TRP B C 1
ATOM 4790 O O . TRP B 1 304 ? -1.567 75.303 56.017 1.00 40.36 293 TRP B O 1
ATOM 4801 N N . THR B 1 305 ? -0.759 73.217 55.988 1.00 37.74 294 THR B N 1
ATOM 4802 C CA . THR B 1 305 ? -0.883 73.149 54.524 1.00 45.52 294 THR B CA 1
ATOM 4803 C C . THR B 1 305 ? -2.175 72.460 54.133 1.00 53.25 294 THR B C 1
ATOM 4804 O O . THR B 1 305 ? -2.634 72.591 52.998 1.00 60.38 294 THR B O 1
ATOM 4808 N N . GLU B 1 306 ? -2.856 71.875 55.112 1.00 58.89 295 GLU B N 1
ATOM 4809 C CA . GLU B 1 306 ? -4.290 71.567 54.948 1.00 66.90 295 GLU B CA 1
ATOM 4810 C C . GLU B 1 306 ? -5.161 72.801 55.242 1.00 67.10 295 GLU B C 1
ATOM 4811 O O . GLU B 1 306 ? -5.622 73.483 54.319 1.00 73.83 295 GLU B O 1
ATOM 4817 N N . HIS B 1 320 ? -4.750 59.905 62.310 1.00 78.14 309 HIS B N 1
ATOM 4818 C CA . HIS B 1 320 ? -4.601 61.124 63.119 1.00 73.36 309 HIS B CA 1
ATOM 4819 C C . HIS B 1 320 ? -5.908 61.948 63.213 1.00 67.80 309 HIS B C 1
ATOM 4820 O O . HIS B 1 320 ? -6.847 61.764 62.412 1.00 70.61 309 HIS B O 1
ATOM 4827 N N . ARG B 1 321 ? -6.045 62.636 64.345 1.00 56.20 310 ARG B N 1
ATOM 4828 C CA . ARG B 1 321 ? -7.257 63.377 64.715 1.00 54.37 310 ARG B CA 1
ATOM 4829 C C . ARG B 1 321 ? -6.850 64.820 65.027 1.00 41.03 310 ARG B C 1
ATOM 4830 O O . ARG B 1 321 ? -5.732 65.041 65.511 1.00 38.29 310 ARG B O 1
ATOM 4838 N N . ARG B 1 322 ? -7.598 65.806 64.521 1.00 28.88 311 ARG B N 1
ATOM 4839 C CA . ARG B 1 322 ? -7.281 67.212 64.885 1.00 24.28 311 ARG B CA 1
ATOM 4840 C C . ARG B 1 322 ? -7.427 67.400 66.390 1.00 26.00 311 ARG B C 1
ATOM 4841 O O . ARG B 1 322 ? -8.366 66.870 67.013 1.00 29.15 311 ARG B O 1
ATOM 4849 N N . VAL B 1 323 ? -6.612 68.290 66.949 1.00 21.87 312 VAL B N 1
ATOM 4850 C CA . VAL B 1 323 ? -6.667 68.648 68.330 1.00 21.83 312 VAL B CA 1
ATOM 4851 C C . VAL B 1 323 ? -7.232 70.058 68.419 1.00 20.89 312 VAL B C 1
ATOM 4852 O O . VAL B 1 323 ? -6.996 70.880 67.537 1.00 24.06 312 VAL B O 1
ATOM 4856 N N . LYS B 1 324 ? -8.000 70.339 69.459 1.00 20.63 313 LYS B N 1
ATOM 4857 C CA . LYS B 1 324 ? -8.579 71.668 69.634 1.00 20.21 313 LYS B CA 1
ATOM 4858 C C . LYS B 1 324 ? -7.653 72.543 70.476 1.00 23.02 313 LYS B C 1
ATOM 4859 O O . LYS B 1 324 ? -7.290 72.164 71.584 1.00 25.13 313 LYS B O 1
ATOM 4865 N N . PHE B 1 325 ? -7.259 73.698 69.938 1.00 18.98 314 PHE B N 1
ATOM 4866 C CA . PHE B 1 325 ? -6.477 74.667 70.680 1.00 19.30 314 PHE B CA 1
ATOM 4867 C C . PHE B 1 325 ? -7.363 75.824 71.092 1.00 22.59 314 PHE B C 1
ATOM 4868 O O . PHE B 1 325 ? -8.026 76.460 70.255 1.00 23.98 314 PHE B O 1
ATOM 4876 N N . VAL B 1 326 ? -7.334 76.162 72.366 1.00 20.70 315 VAL B N 1
ATOM 4877 C CA . VAL B 1 326 ? -8.016 77.349 72.845 1.00 22.39 315 VAL B CA 1
ATOM 4878 C C . VAL B 1 326 ? -7.134 78.561 72.558 1.00 26.47 315 VAL B C 1
ATOM 4879 O O . VAL B 1 326 ? -6.052 78.678 73.093 1.00 28.46 315 VAL B O 1
ATOM 4883 N N . THR B 1 327 ? -7.582 79.454 71.706 1.00 22.26 316 THR B N 1
ATOM 4884 C CA . THR B 1 327 ? -6.751 80.587 71.316 1.00 22.54 316 THR B CA 1
ATOM 4885 C C . THR B 1 327 ? -7.085 81.868 72.084 1.00 27.30 316 THR B C 1
ATOM 4886 O O . THR B 1 327 ? -6.294 82.809 72.106 1.00 28.10 316 THR B O 1
ATOM 4890 N N . SER B 1 328 ? -8.260 81.926 72.699 1.00 24.79 317 SER B N 1
ATOM 4891 C CA . SER B 1 328 ? -8.634 83.055 73.524 1.00 25.56 317 SER B CA 1
ATOM 4892 C C . SER B 1 328 ? -9.589 82.550 74.601 1.00 26.38 317 SER B C 1
ATOM 4893 O O . SER B 1 328 ? -10.458 81.718 74.331 1.00 26.99 317 SER B O 1
ATOM 4896 N N . TYR B 1 329 ? -9.330 82.936 75.842 1.00 27.69 318 TYR B N 1
ATOM 4897 C CA . TYR B 1 329 ? -10.138 82.470 76.964 1.00 25.94 318 TYR B CA 1
ATOM 4898 C C . TYR B 1 329 ? -10.776 83.642 77.685 1.00 27.85 318 TYR B C 1
ATOM 4899 O O . TYR B 1 329 ? -10.324 84.780 77.554 1.00 28.54 318 TYR B O 1
ATOM 4908 N N . ASP B 1 330 ? -11.830 83.346 78.434 1.00 28.48 319 ASP B N 1
ATOM 4909 C CA . ASP B 1 330 ? -12.601 84.365 79.164 1.00 28.29 319 ASP B CA 1
ATOM 4910 C C . ASP B 1 330 ? -12.000 84.542 80.556 1.00 27.13 319 ASP B C 1
ATOM 4911 O O . ASP B 1 330 ? -12.405 83.891 81.507 1.00 28.10 319 ASP B O 1
ATOM 4916 N N . VAL B 1 331 ? -11.047 85.460 80.665 1.00 27.23 320 VAL B N 1
ATOM 4917 C CA . VAL B 1 331 ? -10.346 85.675 81.920 1.00 28.64 320 VAL B CA 1
ATOM 4918 C C . VAL B 1 331 ? -11.291 86.228 82.993 1.00 28.92 320 VAL B C 1
ATOM 4919 O O . VAL B 1 331 ? -11.107 85.985 84.173 1.00 29.17 320 VAL B O 1
ATOM 4923 N N . HIS B 1 332 ? -12.321 86.960 82.584 1.00 29.67 321 HIS B N 1
ATOM 4924 C CA . HIS B 1 332 ? -13.224 87.589 83.550 1.00 30.45 321 HIS B CA 1
ATOM 4925 C C . HIS B 1 332 ? -14.084 86.574 84.277 1.00 28.76 321 HIS B C 1
ATOM 4926 O O . HIS B 1 332 ? -14.315 86.698 85.472 1.00 30.70 321 HIS B O 1
ATOM 4933 N N . THR B 1 333 ? -14.537 85.547 83.558 1.00 28.34 322 THR B N 1
ATOM 4934 C CA . THR B 1 333 ? -15.275 84.462 84.184 1.00 29.37 322 THR B CA 1
ATOM 4935 C C . THR B 1 333 ? -14.412 83.672 85.146 1.00 27.28 322 THR B C 1
ATOM 4936 O O . THR B 1 333 ? -14.860 83.319 86.230 1.00 27.54 322 THR B O 1
ATOM 4940 N N . VAL B 1 334 ? -13.158 83.387 84.770 1.00 24.90 323 VAL B N 1
ATOM 4941 C CA . VAL B 1 334 ? -12.252 82.682 85.672 1.00 25.48 323 VAL B CA 1
ATOM 4942 C C . VAL B 1 334 ? -12.027 83.496 86.944 1.00 26.35 323 VAL B C 1
ATOM 4943 O O . VAL B 1 334 ? -12.071 82.972 88.045 1.00 26.24 323 VAL B O 1
ATOM 4947 N N . ASP B 1 335 ? -11.843 84.799 86.774 1.00 25.54 324 ASP B N 1
ATOM 4948 C CA . ASP B 1 335 ? -11.656 85.710 87.909 1.00 25.52 324 ASP B CA 1
ATOM 4949 C C . ASP B 1 335 ? -12.870 85.740 88.840 1.00 25.80 324 ASP B C 1
ATOM 4950 O O . ASP B 1 335 ? -12.731 85.661 90.061 1.00 26.86 324 ASP B O 1
ATOM 4955 N N . LYS B 1 336 ? -14.068 85.800 88.264 1.00 27.12 325 LYS B N 1
ATOM 4956 C CA . LYS B 1 336 ? -15.314 85.766 89.028 1.00 28.42 325 LYS B CA 1
ATOM 4957 C C . LYS B 1 336 ? -15.437 84.463 89.809 1.00 27.32 325 LYS B C 1
ATOM 4958 O O . LYS B 1 336 ? -15.828 84.450 90.978 1.00 28.79 325 LYS B O 1
ATOM 4964 N N . TRP B 1 337 ? -15.066 83.352 89.183 1.00 25.45 326 TRP B N 1
ATOM 4965 C CA . TRP B 1 337 ? -15.076 82.075 89.891 1.00 26.65 326 TRP B CA 1
ATOM 4966 C C . TRP B 1 337 ? -14.075 82.012 91.041 1.00 25.75 326 TRP B C 1
ATOM 4967 O O . TRP B 1 337 ? -14.372 81.453 92.091 1.00 2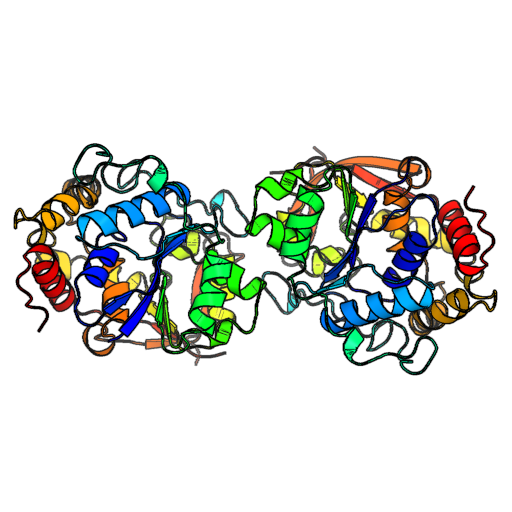7.00 326 TRP B O 1
ATOM 4978 N N . LEU B 1 338 ? -12.916 82.641 90.873 1.00 24.89 327 LEU B N 1
ATOM 4979 C CA . LEU B 1 338 ? -11.919 82.656 91.946 1.00 23.10 327 LEU B CA 1
ATOM 4980 C C . LEU B 1 338 ? -12.371 83.550 93.110 1.00 26.10 327 LEU B C 1
ATOM 4981 O O . LEU B 1 338 ? -12.168 83.207 94.271 1.00 26.78 327 LEU B O 1
ATOM 4986 N N . HIS B 1 339 ? -13.057 84.646 92.814 1.00 26.41 328 HIS B N 1
ATOM 4987 C CA . HIS B 1 339 ? -13.650 85.443 93.887 1.00 25.41 328 HIS B CA 1
ATOM 4988 C C . HIS B 1 339 ? -14.674 84.640 94.681 1.00 28.38 328 HIS B C 1
ATOM 4989 O O . HIS B 1 339 ? -14.757 84.744 95.912 1.00 27.72 328 HIS B O 1
ATOM 4996 N N . ALA B 1 340 ? -15.496 83.869 93.976 1.00 24.61 329 ALA B N 1
ATOM 4997 C CA . ALA B 1 340 ? -16.517 83.058 94.643 1.00 26.06 329 ALA B CA 1
ATOM 4998 C C . ALA B 1 340 ? -15.855 81.990 95.510 1.00 27.12 329 ALA B C 1
ATOM 4999 O O . ALA B 1 340 ? -16.282 81.744 96.644 1.00 28.40 329 ALA B O 1
ATOM 5001 N N . ALA B 1 341 ? -14.811 81.356 94.976 1.00 26.04 330 ALA B N 1
ATOM 5002 C CA . ALA B 1 341 ? -14.072 80.334 95.699 1.00 25.33 330 ALA B CA 1
ATOM 5003 C C . ALA B 1 341 ? -13.481 80.863 97.004 1.00 26.52 330 ALA B C 1
ATOM 5004 O O . ALA B 1 341 ? -13.641 80.230 98.054 1.00 28.23 330 ALA B O 1
ATOM 5006 N N . THR B 1 342 ? -12.806 82.014 96.961 1.00 26.76 331 THR B N 1
ATOM 5007 C CA . THR B 1 342 ? -12.101 82.491 98.156 1.00 27.78 331 THR B CA 1
ATOM 5008 C C . THR B 1 342 ? -13.024 83.209 99.140 1.00 29.71 331 THR B C 1
ATOM 5009 O O . THR B 1 342 ? -12.782 83.186 100.356 1.00 31.90 331 THR B O 1
ATOM 5013 N N . SER B 1 343 ? -14.079 83.848 98.631 1.00 26.98 332 SER B N 1
ATOM 5014 C CA . SER B 1 343 ? -14.986 84.587 99.485 1.00 28.17 332 SER B CA 1
ATOM 5015 C C . SER B 1 343 ? -16.019 83.708 100.163 1.00 30.80 332 SER B C 1
ATOM 5016 O O . SER B 1 343 ? -16.607 84.104 101.171 1.00 31.86 332 SER B O 1
ATOM 5019 N N . GLY B 1 344 ? -16.338 82.579 99.546 1.00 27.66 333 GLY B N 1
ATOM 5020 C CA . GLY B 1 344 ? -17.403 81.709 100.028 1.00 28.23 333 GLY B CA 1
ATOM 5021 C C . GLY B 1 344 ? -18.814 82.167 99.672 1.00 28.90 333 GLY B C 1
ATOM 5022 O O . GLY B 1 344 ? -19.780 81.789 100.325 1.00 31.91 333 GLY B O 1
ATOM 5023 N N . SER B 1 345 ? -18.924 82.990 98.636 1.00 28.21 334 SER B N 1
ATOM 5024 C CA . SER B 1 345 ? -20.176 83.644 98.274 1.00 29.80 334 SER B CA 1
ATOM 5025 C C . SER B 1 345 ? -21.102 82.774 97.463 1.00 30.74 334 SER B C 1
ATOM 5026 O O . SER B 1 345 ? -22.280 83.096 97.297 1.00 33.73 334 SER B O 1
ATOM 5029 N N . GLY B 1 346 ? -20.563 81.720 96.877 1.00 32.24 335 GLY B N 1
ATOM 5030 C CA . GLY B 1 346 ? -21.374 80.864 96.026 1.00 34.76 335 GLY B CA 1
ATOM 5031 C C . GLY B 1 346 ? -21.685 81.438 94.655 1.00 33.81 335 GLY B C 1
ATOM 5032 O O . GLY B 1 346 ? -22.483 80.884 93.910 1.00 36.14 335 GLY B O 1
ATOM 5033 N N . LYS B 1 347 ? -21.084 82.567 94.304 1.00 33.93 336 LYS B N 1
ATOM 5034 C CA . LYS B 1 347 ? -21.520 83.279 93.092 1.00 35.26 336 LYS B CA 1
ATOM 5035 C C . LYS B 1 347 ? -20.716 82.858 91.866 1.00 34.64 336 LYS B C 1
ATOM 5036 O O . LYS B 1 347 ? -19.899 83.620 91.355 1.00 38.38 336 LYS B O 1
ATOM 5042 N N . PHE B 1 348 ? -20.955 81.639 91.395 1.00 34.51 337 PHE B N 1
ATOM 5043 C CA . PHE B 1 348 ? -20.280 81.106 90.228 1.00 36.75 337 PHE B CA 1
ATOM 5044 C C . PHE B 1 348 ? -21.140 81.354 88.986 1.00 44.03 337 PHE B C 1
ATOM 5045 O O . PHE B 1 348 ? -20.615 81.558 87.916 1.00 47.42 337 PHE B O 1
ATOM 5053 N N . ASP B 1 349 ? -22.415 81.626 89.243 1.00 54.93 338 ASP B N 1
ATOM 5054 C CA . ASP B 1 349 ? -23.431 81.965 88.228 1.00 64.40 338 ASP B CA 1
ATOM 5055 C C . ASP B 1 349 ? -24.033 80.729 87.564 1.00 67.71 338 ASP B C 1
ATOM 5056 O O . ASP B 1 349 ? -25.067 80.227 88.024 1.00 70.75 338 ASP B O 1
#

B-factor: mean 32.63, std 15.11, range [2.0, 258.6]

InterPro domains:
  IPR001910 Inosine/uridine-preferring nucleoside hydrolase domain [PF01156] (8-321)
  IPR036452 Ribonucleoside hydrolase-like [G3DSA:3.90.245.10] (2-332)
  IPR036452 Ribonucleoside hydrolase-like [SSF53590] (5-329)
  IPR052775 Inosine-uridine nucleoside hydrolase [PTHR46190] (4-331)

Radius of gyration: 27.5 Å; Cα contacts (8 Å, |Δi|>4): 1561; chains: 2; bounding box: 63×84×60 Å